Protein AF-A0A820NSN4-F1 (afdb_monomer)

Organism: NCBI:txid392030

Solvent-accessible surface area (backbone atoms only — not comparable to full-atom values): 26271 Å² total; per-residue (Å²): 49,30,40,71,46,79,33,45,67,45,76,45,78,39,80,87,78,58,26,55,35,16,52,35,58,63,62,62,60,42,36,66,54,82,73,69,52,49,78,94,46,67,68,60,53,53,48,45,72,74,74,47,53,57,10,44,25,34,39,39,33,33,50,69,66,80,76,44,93,88,39,79,54,37,76,62,58,69,41,79,79,47,70,47,34,28,65,78,81,61,53,56,68,34,51,51,38,26,51,53,47,53,49,51,56,33,48,76,70,73,43,86,80,88,76,85,17,52,68,62,51,52,75,55,39,71,56,73,93,61,100,52,100,62,51,63,23,58,52,52,41,51,51,52,52,50,55,52,50,53,49,50,51,52,34,30,49,70,65,79,37,60,73,63,74,70,50,63,82,76,57,37,25,58,67,45,52,53,49,53,53,48,55,35,63,72,48,60,100,87,55,86,64,58,73,44,30,42,54,56,47,58,65,36,47,57,54,51,52,51,51,46,51,52,52,35,46,38,56,62,48,90,54,98,82,56,68,78,73,92,71,58,74,89,74,64,63,75,68,88,67,69,71,83,73,79,70,76,76,72,69,69,44,72,68,55,52,53,52,50,53,51,56,50,51,51,52,51,52,50,53,32,52,77,69,45,45,55,59,52,30,47,76,70,73,59,63,54,66,63,57,56,45,53,51,53,51,48,57,45,60,75,74,49,91,70,74,78,92,69,76,81,78,85,78,73,74,82,78,76,81,71,73,79,71,92,74,81,93,76,88,77,86,79,87,83,79,88,84,90,77,90,81,92,77,90,77,89,80,93,73,84,81,74,81,82,78,75,87,76,82,75,72,90,87,68,90,84,70,96,68,77,61,78,94,51,53,90,81,59,81,89,79,87,84,78,93,69,90,66,76,62,71,80,68,52,95,86,63,90,74,64,56,68,74,55,43,52,50,53,52,53,56,56,74,74,107

Secondary structure (DSSP, 8-state):
-EEEEE-B---EEETTTTEEESB-PPEETTEEPTT-S--S-HHHHHHHHHHSPBPSEEEEEEE-PPPPTT-TT---PPEEEEEEEE-S---HHHHHHHHHHHHHHHHHTT-------B---TTTT-----S-SS-HHHHHHHHHHHHHHHHHHHHHHTTSS-GGGG-GGGGSSHHHHHHHHHHHH-S-TT------BHHHHHHHHHHHHHHHHHHHHHHH--SSS-------GGG---GGGS----S--PPPPHHHHHHHHHHHHHHHHHHHHHTTHHHHHHHTT---HHHHHHHHHHHHHHH----TT---GGG----------S-------------------------------------TT----SS--GGGGGG-------S-SSGGGGS-TT-----HHHHHHHHHHHHT-

Sequence (417 aa):
SEDCTSVISSISYDGTNDCFIGFSSELINGLPVTNQFKTDSYSELETWFEEFDKSTHVNAHLIEPLLTKTSSLVHSRPYIISAYGTNNKVNSIDIFRKWIHIYNECKNRKINVVGFSSDCDPRYLKLEKDNQFITKAAWFSSEINIHCLTSIIILVSSGHLPVYALNTYLFSSQACEATFRSARSLNGTFSSITNFSVYEFMNKIEKISILNKIKSTEESSVTTCSIKFPIHHKNRRDESSTATNTQNLTPITITDMEKIIIKTYQKAQIIMNELRLTETLKKNGLDDCKKLSSFVFKELNERSIVDYSFVDDDDIEESSDDEADDNNDNTSQSLDTDDESNENVLDNDDLDIHHIVTSKETFQGMKIYEQIDPSKKNHYFSIFINNKQTAARLLTKSKNTLSSSRLSRVQQAHRQQ

Radius of gyration: 29.01 Å; Cα contacts (8 Å, |Δi|>4): 331; chains: 1; bounding box: 65×80×66 Å

Mean predicted aligned error: 15.76 Å

Foldseek 3Di:
DKEKDFFDQDWDQDPVLQFIAFWAADFDLLHGDPRPGHDPDPVVVVVCVVPTDGFGMKMWDWDQDQDDPVVPLFNQAIDTPDMGGHPLPDELSSVVSVVVVVCVVCVVVVHDDLDAAYQLPLSRVDDDPDPDPDDPSVVVVVVVVVVSLVVQLVCCLVVVDPPSSNVCVSRYCVSVVVLLQQLLVPDPPPDPPSHHGSVSSVVVSVVVNVVSVLRRQLSVDPDPDRDDDDDDPLRPDPCVPPDPVVPDPPRCDPVNVVLVVVVVVVVVVVVCVVVVVCVVCVVVVNNCVVVVVVVVVVVCVVPDPDDPPDDDPPPPDPPPPPPPPVDDPDDDDDDDDDDDDDDDDDDDDDDDPPPPPDPDDDDPPDDDDPDDDPVCVVVDDDDDDDDDDDVCLVPDPPDDDDDPVVVVVVVVVVVVD

Structure (mmCIF, N/CA/C/O backbone):
data_AF-A0A820NSN4-F1
#
_entry.id   AF-A0A820NSN4-F1
#
loop_
_atom_site.group_PDB
_atom_site.id
_atom_site.type_symbol
_atom_site.label_atom_id
_atom_site.label_alt_id
_atom_site.label_comp_id
_atom_site.label_asym_id
_atom_site.label_entity_id
_atom_site.label_seq_id
_atom_site.pdbx_PDB_ins_code
_atom_site.Cartn_x
_atom_site.Cartn_y
_atom_site.Cartn_z
_atom_site.occupancy
_atom_site.B_iso_or_equiv
_atom_site.auth_seq_id
_atom_site.auth_comp_id
_atom_site.auth_asym_id
_atom_site.auth_atom_id
_atom_site.pdbx_PDB_model_num
ATOM 1 N N . SER A 1 1 ? -3.421 1.070 -4.222 1.00 88.88 1 SER A N 1
ATOM 2 C CA . SER A 1 1 ? -2.443 1.528 -3.235 1.00 88.88 1 SER A CA 1
ATOM 3 C C . SER A 1 1 ? -2.751 0.949 -1.872 1.00 88.88 1 SER A C 1
ATOM 5 O O . SER A 1 1 ? -3.916 0.864 -1.489 1.00 88.88 1 SER A O 1
ATOM 7 N N . GLU A 1 2 ? -1.724 0.474 -1.185 1.00 90.50 2 GLU A N 1
ATOM 8 C CA . GLU A 1 2 ? -1.767 -0.097 0.157 1.00 90.50 2 GLU A CA 1
ATOM 9 C C . GLU A 1 2 ? -0.622 0.493 0.982 1.00 90.50 2 GLU A C 1
ATOM 11 O O . GLU A 1 2 ? 0.513 0.571 0.511 1.00 90.50 2 GLU A O 1
ATOM 16 N N . ASP A 1 3 ? -0.920 0.899 2.213 1.00 91.31 3 ASP A N 1
ATOM 17 C CA . ASP A 1 3 ? 0.089 1.350 3.169 1.00 91.31 3 ASP A CA 1
ATOM 18 C C . ASP A 1 3 ? -0.402 1.158 4.612 1.00 91.31 3 ASP A C 1
ATOM 20 O O . ASP A 1 3 ? -1.596 0.972 4.878 1.00 91.31 3 ASP A O 1
ATOM 24 N N . CYS A 1 4 ? 0.529 1.191 5.557 1.00 91.50 4 CYS A N 1
ATOM 25 C CA . CYS A 1 4 ? 0.292 0.920 6.959 1.00 91.50 4 CYS A CA 1
ATOM 26 C C . CYS A 1 4 ? 0.998 1.952 7.840 1.00 91.50 4 CYS A C 1
ATOM 28 O O . CYS A 1 4 ? 2.200 2.177 7.732 1.00 91.50 4 CYS A O 1
ATOM 30 N N . THR A 1 5 ? 0.276 2.534 8.798 1.00 92.75 5 THR A N 1
ATOM 31 C CA . THR A 1 5 ? 0.844 3.546 9.696 1.00 92.75 5 THR A CA 1
ATOM 32 C C . THR A 1 5 ? 0.598 3.220 11.161 1.00 92.75 5 THR A C 1
ATOM 34 O O . THR A 1 5 ? -0.413 2.612 11.509 1.00 92.75 5 THR A O 1
ATOM 37 N N . SER A 1 6 ? 1.532 3.597 12.034 1.00 94.00 6 SER A N 1
ATOM 38 C CA . SER A 1 6 ? 1.414 3.351 13.473 1.00 94.00 6 SER A CA 1
ATOM 39 C C . SER A 1 6 ? 0.266 4.153 14.086 1.00 94.00 6 SER A C 1
ATOM 41 O O . SER A 1 6 ? 0.035 5.309 13.719 1.00 94.00 6 SER A O 1
ATOM 43 N N . VAL A 1 7 ? -0.421 3.549 15.054 1.00 95.81 7 VAL A N 1
ATOM 44 C CA . VAL A 1 7 ? -1.568 4.133 15.764 1.00 95.81 7 VAL A CA 1
ATOM 45 C C . VAL A 1 7 ? -1.412 3.996 17.274 1.00 95.81 7 VAL A C 1
ATOM 47 O O . VAL A 1 7 ? -0.578 3.238 17.769 1.00 95.81 7 VAL A O 1
ATOM 50 N N . ILE A 1 8 ? -2.231 4.731 18.023 1.00 96.50 8 ILE A N 1
ATOM 51 C CA . ILE A 1 8 ? -2.369 4.536 19.466 1.00 96.50 8 ILE A CA 1
ATOM 52 C C . ILE A 1 8 ? -3.082 3.200 19.691 1.00 96.50 8 ILE A C 1
ATOM 54 O O . ILE A 1 8 ? -4.205 3.005 19.226 1.00 96.50 8 ILE A O 1
ATOM 58 N N . SER A 1 9 ? -2.437 2.288 20.417 1.00 97.00 9 SER A N 1
ATOM 59 C CA . SER A 1 9 ? -3.009 0.987 20.777 1.00 97.00 9 SER A CA 1
ATOM 60 C C . SER A 1 9 ? -4.086 1.124 21.852 1.00 97.00 9 SER A C 1
ATOM 62 O O . SER A 1 9 ? -3.845 0.888 23.038 1.00 97.00 9 SER A O 1
ATOM 64 N N . SER A 1 10 ? -5.288 1.501 21.430 1.00 97.19 10 SER A N 1
ATOM 65 C CA . SER A 1 10 ? -6.479 1.588 22.272 1.00 97.19 10 SER A CA 1
ATOM 66 C C . SER A 1 10 ? -7.629 0.782 21.683 1.00 97.19 10 SER A C 1
ATOM 68 O O . SER A 1 10 ? -7.785 0.700 20.466 1.00 97.19 10 SER A O 1
ATOM 70 N N . ILE A 1 11 ? -8.449 0.226 22.572 1.00 97.69 11 ILE A N 1
ATOM 71 C CA . ILE A 1 11 ? -9.707 -0.436 22.231 1.00 97.69 11 ILE A CA 1
ATOM 72 C C . ILE A 1 11 ? -10.835 0.550 22.529 1.00 97.69 11 ILE A C 1
ATOM 74 O O . ILE A 1 11 ? -10.804 1.252 23.542 1.00 97.69 11 ILE A O 1
ATOM 78 N N . SER A 1 12 ? -11.808 0.650 21.635 1.00 97.44 12 SER A N 1
ATOM 79 C CA . SER A 1 12 ? -12.956 1.545 21.758 1.00 97.44 12 SER A CA 1
ATOM 80 C C . SER A 1 12 ? -14.212 0.838 21.277 1.00 97.44 12 SER A C 1
ATOM 82 O O . SER A 1 12 ? -14.162 0.062 20.328 1.00 97.44 12 SER A O 1
ATOM 84 N N . TYR A 1 13 ? -15.331 1.095 21.941 1.00 96.75 13 TYR A N 1
ATOM 85 C CA . TYR A 1 13 ? -16.625 0.567 21.533 1.00 96.75 13 TYR A CA 1
ATOM 86 C C . TYR A 1 13 ? -17.234 1.460 20.446 1.00 96.75 13 TYR A C 1
ATOM 88 O O . TYR A 1 13 ? -17.345 2.675 20.631 1.00 96.75 13 TYR A O 1
ATOM 96 N N . ASP A 1 14 ? -17.616 0.859 19.323 1.00 95.56 14 ASP A N 1
ATOM 97 C CA . ASP A 1 14 ? -18.369 1.503 18.255 1.00 95.56 14 ASP A CA 1
ATOM 98 C C . ASP A 1 14 ? -19.858 1.200 18.424 1.00 95.56 14 ASP A C 1
ATOM 100 O O . ASP A 1 14 ? -20.343 0.122 18.080 1.00 95.56 14 ASP A O 1
ATOM 104 N N . GLY A 1 15 ? -20.599 2.186 18.931 1.00 94.44 15 GLY A N 1
ATOM 105 C CA . GLY A 1 15 ? -22.041 2.064 19.136 1.00 94.44 15 GLY A CA 1
ATOM 106 C C . GLY A 1 15 ? -22.860 1.973 17.846 1.00 94.44 15 GLY A C 1
ATOM 107 O O . GLY A 1 15 ? -24.027 1.600 17.914 1.00 94.44 15 GLY A O 1
ATOM 108 N N . THR A 1 16 ? -22.285 2.296 16.683 1.00 93.38 16 THR A N 1
ATOM 109 C CA . THR A 1 16 ? -22.991 2.212 15.393 1.00 93.38 16 THR A CA 1
ATOM 110 C C . THR A 1 16 ? -23.091 0.768 14.920 1.00 93.38 16 THR A C 1
ATOM 112 O O . THR A 1 16 ? -24.150 0.328 14.479 1.00 93.38 16 THR A O 1
ATOM 115 N N . ASN A 1 17 ? -21.982 0.032 15.021 1.00 93.38 17 ASN A N 1
ATOM 116 C CA . ASN A 1 17 ? -21.891 -1.366 14.601 1.00 93.38 17 ASN A CA 1
ATOM 117 C C . ASN A 1 17 ? -22.068 -2.354 15.761 1.00 93.38 17 ASN A C 1
ATOM 119 O O . ASN A 1 17 ? -22.165 -3.560 15.515 1.00 93.38 17 ASN A O 1
ATOM 123 N N . ASP A 1 18 ? -22.151 -1.847 16.998 1.00 95.56 18 ASP A N 1
ATOM 124 C CA . ASP A 1 18 ? -22.268 -2.645 18.219 1.00 95.56 18 ASP A CA 1
ATOM 125 C C . ASP A 1 18 ? -21.114 -3.659 18.297 1.00 95.56 18 ASP A C 1
ATOM 127 O O . ASP A 1 18 ? -21.302 -4.875 18.328 1.00 95.56 18 ASP A O 1
ATOM 131 N N . CYS A 1 19 ? -19.886 -3.138 18.191 1.00 96.50 19 CYS A N 1
ATOM 132 C CA . CYS A 1 19 ? -18.654 -3.926 18.188 1.00 96.50 19 CYS A CA 1
ATOM 133 C C . CYS A 1 19 ? -17.477 -3.158 18.812 1.00 96.50 19 CYS A C 1
ATOM 135 O O . CYS A 1 19 ? -17.499 -1.933 18.946 1.00 96.50 19 CYS A O 1
ATOM 137 N N . PHE A 1 20 ? -16.423 -3.876 19.199 1.00 97.19 20 PHE A N 1
ATOM 138 C CA . PHE A 1 20 ? -15.182 -3.289 19.705 1.00 97.19 20 PHE A CA 1
ATOM 139 C C . PHE A 1 20 ? -14.147 -3.133 18.584 1.00 97.19 20 PHE A C 1
ATOM 141 O O . PHE A 1 20 ? -13.820 -4.075 17.864 1.00 97.19 20 PHE A O 1
ATOM 148 N N . ILE A 1 21 ? -13.582 -1.933 18.465 1.00 96.94 21 ILE A N 1
ATOM 149 C CA . ILE A 1 21 ? -12.556 -1.573 17.484 1.00 96.94 21 ILE A CA 1
ATOM 150 C C . ILE A 1 21 ? -11.226 -1.360 18.203 1.00 96.94 21 ILE A C 1
ATOM 152 O O . ILE A 1 21 ? -11.163 -0.690 19.230 1.00 96.94 21 ILE A O 1
ATOM 156 N N . GLY A 1 22 ? -10.143 -1.899 17.642 1.00 96.62 22 GLY A N 1
ATOM 157 C CA . GLY A 1 22 ? -8.784 -1.717 18.162 1.00 96.62 22 GLY A CA 1
ATOM 158 C C . GLY A 1 22 ? -8.039 -3.016 18.447 1.00 96.62 22 GLY A C 1
ATOM 159 O O . GLY A 1 22 ? -6.827 -2.973 18.629 1.00 96.62 22 GLY A O 1
ATOM 160 N N . PHE A 1 23 ? -8.707 -4.168 18.416 1.00 97.75 23 PHE A N 1
ATOM 161 C CA . PHE A 1 23 ? -8.051 -5.477 18.374 1.00 97.75 23 PHE A CA 1
ATOM 162 C C . PHE A 1 23 ? -7.512 -5.783 16.972 1.00 97.75 23 PHE A C 1
ATOM 164 O O . PHE A 1 23 ? -8.041 -5.288 15.974 1.00 97.75 23 PHE A O 1
ATOM 171 N N . SER A 1 24 ? -6.442 -6.572 16.890 1.00 95.88 24 SER A N 1
ATOM 172 C CA . SER A 1 24 ? -5.960 -7.131 15.627 1.00 95.88 24 SER A CA 1
ATOM 173 C C . SER A 1 24 ? -6.848 -8.313 15.250 1.00 95.88 24 SER A C 1
ATOM 175 O O . SER A 1 24 ? -6.813 -9.348 15.908 1.00 95.88 24 SER A O 1
ATOM 177 N N . SER A 1 25 ? -7.648 -8.147 14.199 1.00 92.00 25 SER A N 1
ATOM 178 C CA . SER A 1 25 ? -8.549 -9.191 13.703 1.00 92.00 25 SER A CA 1
ATOM 179 C C . SER A 1 25 ? -7.772 -10.323 13.028 1.00 92.00 25 SER A C 1
ATOM 181 O O . SER A 1 25 ? -6.713 -10.096 12.430 1.00 92.00 25 SER A O 1
ATOM 183 N N . GLU A 1 26 ? -8.312 -11.538 13.106 1.00 91.56 26 GLU A N 1
ATOM 184 C CA . GLU A 1 26 ? -7.842 -12.642 12.272 1.00 91.56 26 GLU A CA 1
ATOM 185 C C . GLU A 1 26 ? -8.120 -12.355 10.794 1.00 91.56 26 GLU A C 1
ATOM 187 O O . GLU A 1 26 ? -9.116 -11.723 10.432 1.00 91.56 26 GLU A O 1
ATOM 192 N N . LEU A 1 27 ? -7.230 -12.831 9.922 1.00 92.25 27 LEU A N 1
ATOM 193 C CA . LEU A 1 27 ? -7.355 -12.615 8.488 1.00 92.25 27 LEU A CA 1
ATOM 194 C C . LEU A 1 27 ? -7.949 -13.847 7.802 1.00 92.25 27 LEU A C 1
ATOM 196 O O . LEU A 1 27 ? -7.324 -14.905 7.748 1.00 92.25 27 LEU A O 1
ATOM 200 N N . ILE A 1 28 ? -9.120 -13.688 7.187 1.00 92.19 28 ILE A N 1
ATOM 201 C CA . ILE A 1 28 ? -9.712 -14.679 6.284 1.00 92.19 28 ILE A CA 1
ATOM 202 C C . ILE A 1 28 ? -9.455 -14.215 4.852 1.00 92.19 28 ILE A C 1
ATOM 204 O O . ILE A 1 28 ? -9.886 -13.141 4.441 1.00 92.19 28 ILE A O 1
ATOM 208 N N . ASN A 1 29 ? -8.719 -15.017 4.076 1.00 88.38 29 ASN A N 1
ATOM 209 C CA . ASN A 1 29 ? -8.228 -14.630 2.744 1.00 88.38 29 ASN A CA 1
ATOM 210 C C . ASN A 1 29 ? -7.425 -13.316 2.752 1.00 88.38 29 ASN A C 1
ATOM 212 O O . ASN A 1 29 ? -7.482 -12.543 1.800 1.00 88.38 29 ASN A O 1
ATOM 216 N N . GLY A 1 30 ? -6.682 -13.064 3.833 1.00 87.12 30 GLY A N 1
ATOM 217 C CA . GLY A 1 30 ? -5.858 -11.865 3.977 1.00 87.12 30 GLY A CA 1
ATOM 218 C C . GLY A 1 30 ? -6.615 -10.582 4.326 1.00 87.12 30 GLY A C 1
ATOM 219 O O . GLY A 1 30 ? -5.993 -9.522 4.404 1.00 87.12 30 GLY A O 1
ATOM 220 N N . LEU A 1 31 ? -7.928 -10.662 4.548 1.00 90.94 31 LEU A N 1
ATOM 221 C CA . LEU A 1 31 ? -8.770 -9.545 4.966 1.00 90.94 31 LEU A CA 1
ATOM 222 C C . LEU A 1 31 ? -9.316 -9.778 6.379 1.00 90.94 31 LEU A C 1
ATOM 224 O O . LEU A 1 31 ? -9.582 -10.925 6.737 1.00 90.94 31 LEU A O 1
ATOM 228 N N . PRO A 1 32 ? -9.487 -8.714 7.181 1.00 92.62 32 PRO A N 1
ATOM 229 C CA . PRO A 1 32 ? -10.046 -8.826 8.524 1.00 92.62 32 PRO A CA 1
ATOM 230 C C . PRO A 1 32 ? -11.501 -9.296 8.476 1.00 92.62 32 PRO A C 1
ATOM 232 O O . PRO A 1 32 ? -12.257 -8.942 7.564 1.00 92.62 32 PRO A O 1
ATOM 235 N N . VAL A 1 33 ? -11.919 -10.035 9.499 1.00 93.00 33 VAL A N 1
ATOM 236 C CA . VAL A 1 33 ? -13.328 -10.391 9.672 1.00 93.00 33 VAL A CA 1
ATOM 237 C C . VAL A 1 33 ? -14.099 -9.160 10.144 1.00 93.00 33 VAL A C 1
ATOM 239 O O . VAL A 1 33 ? -13.810 -8.572 11.187 1.00 93.00 33 VAL A O 1
ATOM 242 N N . THR A 1 34 ? -15.093 -8.742 9.361 1.00 91.62 34 THR A N 1
ATOM 243 C CA . THR A 1 34 ? -15.923 -7.581 9.697 1.00 91.62 34 THR A CA 1
ATOM 244 C C . THR A 1 34 ? -16.707 -7.840 10.980 1.00 91.62 34 THR A C 1
ATOM 246 O O . THR A 1 34 ? -17.347 -8.879 11.109 1.00 91.62 34 THR A O 1
ATOM 249 N N . ASN A 1 35 ? -16.681 -6.881 11.912 1.00 92.62 35 ASN A N 1
ATOM 250 C CA . ASN A 1 35 ? -17.401 -6.947 13.189 1.00 92.62 35 ASN A CA 1
ATOM 251 C C . ASN A 1 35 ? -17.098 -8.210 14.020 1.00 92.62 35 ASN A C 1
ATOM 253 O O . ASN A 1 35 ? -17.977 -8.698 14.722 1.00 92.62 35 ASN A O 1
ATOM 257 N N . GLN A 1 36 ? -15.861 -8.726 13.957 1.00 95.56 36 GLN A N 1
ATOM 258 C CA . GLN A 1 36 ? -15.442 -9.918 14.709 1.00 95.56 36 GLN A CA 1
ATOM 259 C C . GLN A 1 36 ? -15.697 -9.793 16.219 1.00 95.56 36 GLN A C 1
ATOM 261 O O . GLN A 1 36 ? -16.124 -10.748 16.853 1.00 95.56 36 GLN A O 1
ATOM 266 N N . PHE A 1 37 ? -15.445 -8.615 16.791 1.00 96.50 37 PHE A N 1
ATOM 267 C CA . PHE A 1 37 ? -15.504 -8.383 18.234 1.00 96.50 37 PHE A CA 1
ATOM 268 C C . PHE A 1 37 ? -16.866 -7.816 18.650 1.00 96.50 37 PHE A C 1
ATOM 270 O O . PHE A 1 37 ? -16.963 -6.682 19.128 1.00 96.50 37 PHE A O 1
ATOM 277 N N . LYS A 1 38 ? -17.930 -8.590 18.417 1.00 96.94 38 LYS A N 1
ATOM 278 C CA . LYS A 1 38 ? -19.306 -8.278 18.823 1.00 96.94 38 LYS A CA 1
ATOM 279 C C . LYS A 1 38 ? -19.814 -9.315 19.824 1.00 96.94 38 LYS A C 1
ATOM 281 O O . LYS A 1 38 ? -19.832 -10.497 19.507 1.00 96.94 38 LYS A O 1
ATOM 286 N N . THR A 1 39 ? -20.202 -8.876 21.019 1.00 95.75 39 THR A N 1
ATOM 287 C CA . THR A 1 39 ? -20.680 -9.758 22.094 1.00 95.75 39 THR A CA 1
ATOM 288 C C . THR A 1 39 ? -21.611 -9.010 23.044 1.00 95.75 39 THR A C 1
ATOM 290 O O . THR A 1 39 ? -21.454 -7.806 23.251 1.00 95.75 39 THR A O 1
ATOM 293 N N . ASP A 1 40 ? -22.555 -9.734 23.639 1.00 94.94 40 ASP A N 1
ATOM 294 C CA . ASP A 1 40 ? -23.365 -9.320 24.789 1.00 94.94 40 ASP A CA 1
ATOM 295 C C . ASP A 1 40 ? -22.869 -9.944 26.113 1.00 94.94 40 ASP A C 1
ATOM 297 O O . ASP A 1 40 ? -23.422 -9.680 27.185 1.00 94.94 40 ASP A O 1
ATOM 301 N N . SER A 1 41 ? -21.800 -10.745 26.059 1.00 97.12 41 SER A N 1
ATOM 302 C CA . SER A 1 41 ? -21.232 -11.481 27.183 1.00 97.12 41 SER A CA 1
ATOM 303 C C . SER A 1 41 ? -19.977 -10.804 27.727 1.00 97.12 41 SER A C 1
ATOM 305 O O . SER A 1 41 ? -18.954 -10.688 27.053 1.00 97.12 41 SER A O 1
ATOM 307 N N . TYR A 1 42 ? -20.010 -10.435 29.010 1.00 96.56 42 TYR A N 1
ATOM 308 C CA . TYR A 1 42 ? -18.830 -9.907 29.701 1.00 96.56 42 TYR A CA 1
ATOM 309 C C . TYR A 1 42 ? -17.661 -10.907 29.715 1.00 96.56 42 TYR A C 1
ATOM 311 O O . TYR A 1 42 ? -16.517 -10.506 29.541 1.00 96.56 42 TYR A O 1
ATOM 319 N N . SER A 1 43 ? -17.945 -12.205 29.874 1.00 97.56 43 SER A N 1
ATOM 320 C CA . SER A 1 43 ? -16.903 -13.247 29.896 1.00 97.56 43 SER A CA 1
ATOM 321 C C . SER A 1 43 ? -16.179 -13.407 28.555 1.00 97.56 43 SER A C 1
ATOM 323 O O . SER A 1 43 ? -14.973 -13.642 28.519 1.00 97.56 43 SER A O 1
ATOM 325 N N . GLU A 1 44 ? -16.894 -13.233 27.443 1.00 97.38 44 GLU A N 1
ATOM 326 C CA . GLU A 1 44 ? -16.288 -13.255 26.111 1.00 97.38 44 GLU A CA 1
ATOM 327 C C . GLU A 1 44 ? -15.436 -12.001 25.884 1.00 97.38 44 GLU A C 1
ATOM 329 O O . GLU A 1 44 ? -14.308 -12.096 25.405 1.00 97.38 44 GLU A O 1
ATOM 334 N N . LEU A 1 45 ? -15.931 -10.838 26.322 1.00 96.31 45 LEU A N 1
ATOM 335 C CA . LEU A 1 45 ? -15.160 -9.599 26.297 1.00 96.31 45 LEU A CA 1
ATOM 336 C C . LEU A 1 45 ? -13.860 -9.725 27.103 1.00 96.31 45 LEU A C 1
ATOM 338 O O . LEU A 1 45 ? -12.807 -9.338 26.606 1.00 96.31 45 LEU A O 1
ATOM 342 N N . GLU A 1 46 ? -13.915 -10.274 28.319 1.00 97.44 46 GLU A N 1
ATOM 343 C CA . GLU A 1 46 ? -12.736 -10.526 29.159 1.00 97.44 46 GLU A CA 1
ATOM 344 C C . GLU A 1 46 ? -11.722 -11.421 28.435 1.00 97.44 46 GLU A C 1
ATOM 346 O O . GLU A 1 46 ? -10.551 -11.054 28.326 1.00 97.44 46 GLU A O 1
ATOM 351 N N . THR A 1 47 ? -12.201 -12.504 27.814 1.00 97.62 47 THR A N 1
ATOM 352 C CA . THR A 1 47 ? -11.371 -13.419 27.015 1.00 97.62 47 THR A CA 1
ATOM 353 C C . THR A 1 47 ? -10.658 -12.678 25.879 1.00 97.62 47 THR A C 1
ATOM 355 O O . THR A 1 47 ? -9.465 -12.878 25.658 1.00 97.62 47 THR A O 1
ATOM 358 N N . TRP A 1 48 ? -11.323 -11.748 25.187 1.00 97.12 48 TRP A N 1
ATOM 359 C CA . TRP A 1 48 ? -10.674 -10.996 24.109 1.00 97.12 48 TRP A CA 1
ATOM 360 C C . TRP A 1 48 ? -9.536 -10.091 24.580 1.00 97.12 48 TRP A C 1
ATOM 362 O O . TRP A 1 48 ? -8.535 -9.954 23.878 1.00 97.12 48 TRP A O 1
ATOM 372 N N . PHE A 1 49 ? -9.669 -9.470 25.755 1.00 96.50 49 PHE A N 1
ATOM 373 C CA . PHE A 1 49 ? -8.609 -8.633 26.324 1.00 96.50 49 PHE A CA 1
ATOM 374 C C . PHE A 1 49 ? -7.374 -9.441 26.745 1.00 96.50 49 PHE A C 1
ATOM 376 O O . PHE A 1 49 ? -6.283 -8.866 26.808 1.00 96.50 49 PHE A O 1
ATOM 383 N N . GLU A 1 50 ? -7.540 -10.735 27.019 1.00 96.88 50 GLU A N 1
ATOM 384 C CA . GLU A 1 50 ? -6.458 -11.657 27.370 1.00 96.88 50 GLU A CA 1
ATOM 385 C C . GLU A 1 50 ? -5.816 -12.309 26.137 1.00 96.88 50 GLU A C 1
ATOM 387 O O . GLU A 1 50 ? -4.590 -12.427 26.075 1.00 96.88 50 GLU A O 1
ATOM 392 N N . GLU A 1 51 ? -6.622 -12.708 25.150 1.00 96.50 51 GLU A N 1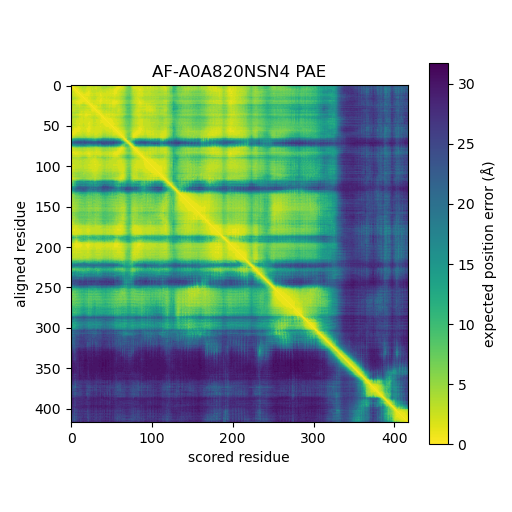
ATOM 393 C CA . GLU A 1 51 ? -6.166 -13.522 24.017 1.00 96.50 51 GLU A CA 1
ATOM 394 C C . GLU A 1 51 ? -5.752 -12.708 22.782 1.00 96.50 51 GLU A C 1
ATOM 396 O O . GLU A 1 51 ? -4.856 -13.130 22.044 1.00 96.50 51 GLU A O 1
ATOM 401 N N . PHE A 1 52 ? -6.369 -11.547 22.530 1.00 96.88 52 PHE A N 1
ATOM 402 C CA . PHE A 1 52 ? -6.151 -10.799 21.290 1.00 96.88 52 PHE A CA 1
ATOM 403 C C . PHE A 1 52 ? -5.198 -9.618 21.468 1.00 96.88 52 PHE A C 1
ATOM 405 O O . PHE A 1 52 ? -5.348 -8.754 22.334 1.00 96.88 52 PHE A O 1
ATOM 412 N N . ASP A 1 53 ? -4.243 -9.520 20.542 1.00 97.06 53 ASP A N 1
ATOM 413 C CA . ASP A 1 53 ? -3.343 -8.376 20.464 1.00 97.06 53 ASP A CA 1
ATOM 414 C C . ASP A 1 53 ? -4.114 -7.088 20.143 1.00 97.06 53 ASP A C 1
ATOM 416 O O . ASP A 1 53 ? -4.944 -7.027 19.229 1.00 97.06 53 ASP A O 1
ATOM 420 N N . LYS A 1 54 ? -3.736 -5.996 20.809 1.00 97.88 54 LYS A N 1
ATOM 421 C CA . LYS A 1 54 ? -4.130 -4.652 20.379 1.00 97.88 54 LYS A CA 1
ATOM 422 C C . LYS A 1 54 ? -3.459 -4.312 19.051 1.00 97.88 54 LYS A C 1
ATOM 424 O O . LYS A 1 54 ? -2.283 -4.602 18.824 1.00 97.88 54 LYS A O 1
ATOM 429 N N . SER A 1 55 ? -4.190 -3.611 18.201 1.00 97.31 55 SER A N 1
ATOM 430 C CA . SER A 1 55 ? -3.660 -3.033 16.975 1.00 97.31 55 SER A CA 1
ATOM 431 C C . SER A 1 55 ? -2.608 -1.980 17.308 1.00 97.31 55 SER A C 1
ATOM 433 O O . SER A 1 55 ? -2.825 -1.074 18.116 1.00 97.31 55 SER A O 1
ATOM 435 N N . THR A 1 56 ? -1.449 -2.101 16.677 1.00 96.38 56 THR A N 1
ATOM 436 C CA . THR A 1 56 ? -0.348 -1.129 16.767 1.00 96.38 56 THR A CA 1
ATOM 437 C C . THR A 1 56 ? -0.238 -0.295 15.500 1.00 96.38 56 THR A C 1
ATOM 439 O O . THR A 1 56 ? 0.408 0.752 15.496 1.00 96.38 56 THR A O 1
ATOM 442 N N . HIS A 1 57 ? -0.896 -0.741 14.431 1.00 95.19 57 HIS A N 1
ATOM 443 C CA . HIS A 1 57 ? -0.961 -0.051 13.160 1.00 95.19 57 HIS A CA 1
ATOM 444 C C . HIS A 1 57 ? -2.384 -0.074 12.602 1.00 95.19 57 HIS A C 1
ATOM 446 O O . HIS A 1 57 ? -3.211 -0.901 12.992 1.00 95.19 57 HIS A O 1
ATOM 452 N N . VAL A 1 58 ? -2.645 0.822 11.660 1.00 95.50 58 VAL A N 1
ATOM 453 C CA . VAL A 1 58 ? -3.796 0.751 10.768 1.00 95.50 58 VAL A CA 1
ATOM 454 C C . VAL A 1 58 ? -3.293 0.584 9.343 1.00 95.50 58 VAL A C 1
ATOM 456 O O . VAL A 1 58 ? -2.417 1.328 8.897 1.00 95.50 58 VAL A O 1
ATOM 459 N N . ASN A 1 59 ? -3.822 -0.418 8.653 1.00 93.62 59 ASN A N 1
ATOM 460 C CA . ASN A 1 59 ? -3.575 -0.651 7.239 1.00 93.62 59 ASN A CA 1
ATOM 461 C C . ASN A 1 59 ? -4.752 -0.064 6.451 1.00 93.62 59 ASN A C 1
ATOM 463 O O . ASN A 1 59 ? -5.903 -0.233 6.861 1.00 93.62 59 ASN A O 1
ATOM 467 N N . ALA A 1 60 ? -4.462 0.660 5.373 1.00 93.56 60 ALA A N 1
ATOM 468 C CA . ALA A 1 60 ? -5.460 1.257 4.500 1.00 93.56 60 ALA A CA 1
ATOM 469 C C . ALA A 1 60 ? -5.245 0.817 3.050 1.00 93.56 60 ALA A C 1
ATOM 471 O O . ALA A 1 60 ? -4.124 0.811 2.536 1.00 93.56 60 ALA A O 1
ATOM 472 N N . HIS A 1 61 ? -6.350 0.507 2.375 1.00 92.44 61 HIS A N 1
ATOM 473 C CA . HIS A 1 61 ? -6.391 0.159 0.959 1.00 92.44 61 HIS A CA 1
ATOM 474 C C . HIS A 1 61 ? -7.166 1.213 0.196 1.00 92.44 61 HIS A C 1
ATOM 476 O O . HIS A 1 61 ? -8.306 1.546 0.533 1.00 92.44 61 HIS A O 1
ATOM 482 N N . LEU A 1 62 ? -6.534 1.719 -0.854 1.00 92.44 62 LEU A N 1
ATOM 483 C CA . LEU A 1 62 ? -7.056 2.777 -1.694 1.00 92.44 62 LEU A CA 1
ATOM 484 C C . LEU A 1 62 ? -7.069 2.343 -3.159 1.00 92.44 62 LEU A C 1
ATOM 486 O O . LEU A 1 62 ? -6.107 1.756 -3.665 1.00 92.44 62 LEU A O 1
ATOM 490 N N . ILE A 1 63 ? -8.158 2.671 -3.849 1.00 90.31 63 ILE A N 1
ATOM 491 C CA . ILE A 1 63 ? -8.245 2.625 -5.306 1.00 90.31 63 ILE A CA 1
ATOM 492 C C . ILE A 1 63 ? -7.851 3.993 -5.840 1.00 90.31 63 ILE A C 1
ATOM 494 O O . ILE A 1 63 ? -8.487 5.001 -5.525 1.00 90.31 63 ILE A O 1
ATOM 498 N N . GLU A 1 64 ? -6.819 3.999 -6.674 1.00 88.12 64 GLU A N 1
ATOM 499 C CA . GLU A 1 64 ? -6.397 5.170 -7.427 1.00 88.12 64 GLU A CA 1
ATOM 500 C C . GLU A 1 64 ? -6.929 5.062 -8.858 1.00 88.12 64 GLU A C 1
ATOM 502 O O . GLU A 1 64 ? -6.552 4.148 -9.597 1.00 88.12 64 GLU A O 1
ATOM 507 N N . PRO A 1 65 ? -7.859 5.938 -9.252 1.00 85.06 65 PRO A N 1
ATOM 508 C CA . PRO A 1 65 ? -8.352 5.980 -10.619 1.00 85.06 65 PRO A CA 1
ATOM 509 C C . PRO A 1 65 ? -7.269 6.515 -11.562 1.00 85.06 65 PRO A C 1
ATOM 511 O O . PRO A 1 65 ? -6.594 7.503 -11.276 1.00 85.06 65 PRO A O 1
ATOM 514 N N . LEU A 1 66 ? -7.129 5.874 -12.720 1.00 79.81 66 LEU A N 1
ATOM 515 C CA . LEU A 1 66 ? -6.219 6.341 -13.756 1.00 79.81 66 LEU A CA 1
ATOM 516 C C . LEU A 1 66 ? -6.818 7.564 -14.467 1.00 79.81 66 LEU A C 1
ATOM 518 O O . LEU A 1 66 ? -7.945 7.511 -14.962 1.00 79.81 66 LEU A O 1
ATOM 522 N N . LEU A 1 67 ? -6.052 8.655 -14.539 1.00 70.19 67 LEU A N 1
ATOM 523 C CA . LEU A 1 67 ? -6.433 9.873 -15.258 1.00 70.19 67 LEU A CA 1
ATOM 524 C C . LEU A 1 67 ? -6.627 9.571 -16.751 1.00 70.19 67 LEU A C 1
ATOM 526 O O . LEU A 1 67 ? -5.694 9.167 -17.444 1.00 70.19 67 LEU A O 1
ATOM 530 N N . THR A 1 68 ? -7.837 9.794 -17.266 1.00 62.69 68 THR A N 1
ATOM 531 C CA . THR A 1 68 ? -8.124 9.656 -18.702 1.00 62.69 68 THR A CA 1
ATOM 532 C C . THR A 1 68 ? -8.017 11.011 -19.399 1.00 62.69 68 THR A C 1
ATOM 534 O O . THR A 1 68 ? -8.344 12.037 -18.809 1.00 62.69 68 THR A O 1
ATOM 537 N N . LYS A 1 69 ? -7.627 11.034 -20.685 1.00 53.91 69 LYS A N 1
ATOM 538 C CA . LYS A 1 69 ? -7.569 12.277 -21.492 1.00 53.91 69 LYS A CA 1
ATOM 539 C C . LYS A 1 69 ? -8.901 13.048 -21.516 1.00 53.91 69 LYS A C 1
ATOM 541 O O . LYS A 1 69 ? -8.905 14.253 -21.708 1.00 53.91 69 LYS A O 1
ATOM 546 N N . THR A 1 70 ? -10.022 12.355 -21.325 1.00 51.56 70 THR A N 1
ATOM 547 C CA . THR A 1 70 ? -11.376 12.926 -21.252 1.00 51.56 70 THR A CA 1
ATOM 548 C C . THR A 1 70 ? -11.757 13.461 -19.871 1.00 51.56 70 THR A C 1
ATOM 550 O O . THR A 1 70 ? -12.724 14.208 -19.775 1.00 51.56 70 THR A O 1
ATOM 553 N N . SER A 1 71 ? -11.027 13.103 -18.809 1.00 48.81 71 SER A N 1
ATOM 554 C CA . SER A 1 71 ? -11.278 13.559 -17.435 1.00 48.81 71 SER A CA 1
ATOM 555 C C . SER A 1 71 ? -10.169 14.461 -16.896 1.00 48.81 71 SER A C 1
ATOM 557 O O . SER A 1 71 ? -10.015 14.565 -15.684 1.00 48.81 71 SER A O 1
ATOM 559 N N . SER A 1 72 ? -9.420 15.153 -17.762 1.00 47.09 72 SER A N 1
ATOM 560 C CA . SER A 1 72 ? -8.406 16.138 -17.347 1.00 47.09 72 SER A CA 1
ATOM 561 C C . SER A 1 72 ? -8.967 17.297 -16.507 1.00 47.09 72 SER A C 1
ATOM 563 O O . SER A 1 72 ? -8.203 18.119 -16.029 1.00 47.09 72 SER A O 1
ATOM 565 N N . LEU A 1 73 ? -10.292 17.375 -16.343 1.00 43.72 73 LEU A N 1
ATOM 566 C CA . LEU A 1 73 ? -10.978 18.333 -15.478 1.00 43.72 73 LEU A CA 1
ATOM 567 C C . LEU A 1 73 ? -11.366 17.757 -14.109 1.00 43.72 73 LEU A C 1
ATOM 569 O O . LEU A 1 73 ? -11.920 18.483 -13.300 1.00 43.72 73 LEU A O 1
ATOM 573 N N . VAL A 1 74 ? -11.123 16.473 -13.833 1.00 50.31 74 VAL A N 1
ATOM 574 C CA . VAL A 1 74 ? -11.434 15.873 -12.530 1.00 50.31 74 VAL A CA 1
ATOM 575 C C . VAL A 1 74 ? -10.271 14.982 -12.133 1.00 50.31 74 VAL A C 1
ATOM 577 O O . VAL A 1 74 ? -10.163 13.841 -12.597 1.00 50.31 74 VAL A O 1
ATOM 580 N N . HIS A 1 75 ? -9.396 15.485 -11.266 1.00 59.06 75 HIS A N 1
ATOM 581 C CA . HIS A 1 75 ? -8.433 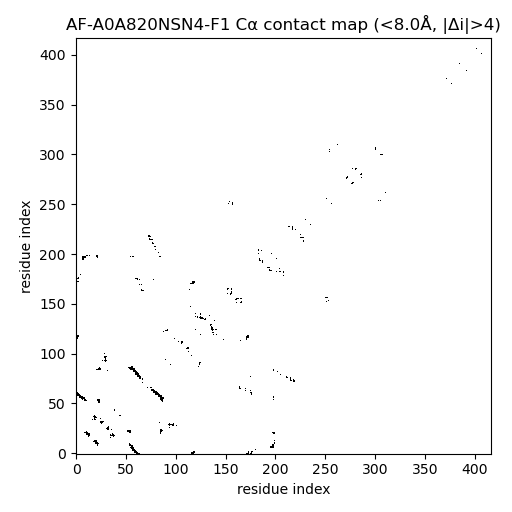14.652 -10.563 1.00 59.06 75 HIS A CA 1
ATOM 582 C C . HIS A 1 75 ? -9.221 13.783 -9.594 1.00 59.06 75 HIS A C 1
ATOM 584 O O . HIS A 1 75 ? -9.423 14.120 -8.426 1.00 59.06 75 HIS A O 1
ATOM 590 N N . SER A 1 76 ? -9.720 12.656 -10.097 1.00 64.81 76 SER A N 1
ATOM 591 C CA . SER A 1 76 ? -10.466 11.703 -9.295 1.00 64.81 76 SER A CA 1
ATOM 592 C C . SER A 1 76 ? -9.564 11.251 -8.150 1.00 64.81 76 SER A C 1
ATOM 594 O O . SER A 1 76 ? -8.533 10.611 -8.354 1.00 64.81 76 SER A O 1
ATOM 596 N N . ARG A 1 77 ? -9.905 11.700 -6.941 1.00 79.44 77 ARG A N 1
ATOM 597 C CA . ARG A 1 77 ? -9.098 11.465 -5.748 1.00 79.44 77 ARG A CA 1
ATOM 598 C C . ARG A 1 77 ? -9.143 9.979 -5.378 1.00 79.44 77 ARG A C 1
ATOM 600 O O . ARG A 1 77 ? -10.129 9.308 -5.687 1.00 79.44 77 ARG A O 1
ATOM 607 N N . PRO A 1 78 ? -8.114 9.468 -4.687 1.00 85.88 78 PRO A N 1
ATOM 608 C CA . PRO A 1 78 ? -8.106 8.098 -4.199 1.00 85.88 78 PRO A CA 1
ATOM 609 C C . PRO A 1 78 ? -9.351 7.783 -3.356 1.00 85.88 78 PRO A C 1
ATOM 611 O O . PRO A 1 78 ? -9.762 8.5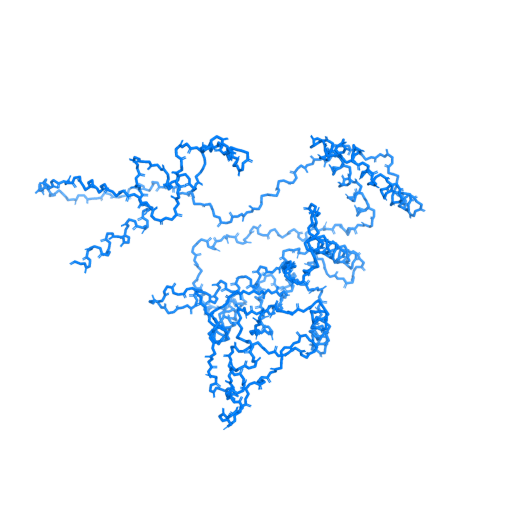83 -2.507 1.00 85.88 78 PRO A O 1
ATOM 614 N N . TYR A 1 79 ? -9.928 6.602 -3.573 1.00 88.19 79 TYR A N 1
ATOM 615 C CA . TYR A 1 79 ? -11.066 6.090 -2.812 1.00 88.19 79 TYR A CA 1
ATOM 616 C C . TYR A 1 79 ? -10.596 5.036 -1.825 1.00 88.19 79 TYR A C 1
ATOM 618 O O . TYR A 1 79 ? -9.992 4.042 -2.217 1.00 88.19 79 TYR A O 1
ATOM 626 N N . ILE A 1 80 ? -10.904 5.228 -0.548 1.00 90.25 80 ILE A N 1
ATOM 627 C CA . ILE A 1 80 ? -10.597 4.243 0.489 1.00 90.25 80 ILE A CA 1
ATOM 628 C C . ILE A 1 80 ? -11.621 3.114 0.381 1.00 90.25 80 ILE A C 1
ATOM 630 O O . ILE A 1 80 ? -12.822 3.363 0.472 1.00 90.25 80 ILE A O 1
ATOM 634 N N . ILE A 1 81 ? -11.146 1.888 0.165 1.00 89.25 81 ILE A N 1
ATOM 635 C CA . ILE A 1 81 ? -11.997 0.694 0.038 1.00 89.25 81 ILE A CA 1
ATOM 636 C C . ILE A 1 81 ? -12.002 -0.168 1.294 1.00 89.25 81 ILE A C 1
ATOM 638 O O . ILE A 1 81 ? -12.964 -0.888 1.539 1.00 89.25 81 ILE A O 1
ATOM 642 N N . SER A 1 82 ? -10.931 -0.109 2.082 1.00 90.69 82 SER A N 1
ATOM 643 C CA . SER A 1 82 ? -10.803 -0.855 3.326 1.00 90.69 82 SER A CA 1
ATOM 644 C C . SER A 1 82 ? -9.802 -0.164 4.237 1.00 90.69 82 SER A C 1
ATOM 646 O O . SER A 1 82 ? -8.818 0.413 3.771 1.00 90.69 82 SER A O 1
ATOM 648 N N . ALA A 1 83 ? -10.057 -0.226 5.538 1.00 93.31 83 ALA A N 1
ATOM 649 C CA . ALA A 1 83 ? -9.099 0.137 6.562 1.00 93.31 83 ALA A CA 1
ATOM 650 C C . ALA A 1 83 ? -9.349 -0.702 7.812 1.00 93.31 83 ALA A C 1
ATOM 652 O O . ALA A 1 83 ? -10.499 -0.930 8.189 1.00 93.31 83 ALA A O 1
ATOM 653 N N . TYR A 1 84 ? -8.281 -1.177 8.445 1.00 94.88 84 TYR A N 1
ATOM 654 C CA . TYR A 1 84 ? -8.390 -2.009 9.639 1.00 94.88 84 TYR A CA 1
ATOM 655 C C . TYR A 1 84 ? -7.132 -1.978 10.495 1.00 94.88 84 TYR A C 1
ATOM 657 O O . TYR A 1 84 ? -6.022 -1.719 10.026 1.00 94.88 84 TYR A O 1
ATOM 665 N N . GLY A 1 85 ? -7.331 -2.255 11.779 1.00 95.62 85 GLY A N 1
ATOM 666 C CA . GLY A 1 85 ? -6.256 -2.396 12.744 1.00 95.62 85 GLY A CA 1
ATOM 667 C C . GLY A 1 85 ? -5.468 -3.690 12.542 1.00 95.62 85 GLY A C 1
ATOM 668 O O . GLY A 1 85 ? -6.039 -4.744 12.267 1.00 95.62 85 GLY A O 1
ATOM 669 N N . THR A 1 86 ? -4.148 -3.613 12.681 1.00 94.94 86 THR A N 1
ATOM 670 C CA . THR A 1 86 ? -3.259 -4.774 12.620 1.00 94.94 86 THR A CA 1
ATOM 671 C C . THR A 1 86 ? -2.120 -4.649 13.629 1.00 94.94 86 THR A C 1
ATOM 673 O O . THR A 1 86 ? -1.684 -3.552 13.995 1.00 94.94 86 THR A O 1
ATOM 676 N N . ASN A 1 87 ? -1.608 -5.789 14.083 1.00 93.62 87 ASN A N 1
ATOM 677 C CA . ASN A 1 87 ? -0.350 -5.896 14.822 1.00 93.62 87 ASN A CA 1
ATOM 678 C C . ASN A 1 87 ? 0.880 -6.045 13.897 1.00 93.62 87 ASN A C 1
ATOM 680 O O . ASN A 1 87 ? 1.991 -6.237 14.390 1.00 93.62 87 ASN A O 1
ATOM 684 N N . ASN A 1 88 ? 0.686 -5.957 12.573 1.00 87.25 88 ASN A N 1
ATOM 685 C CA . ASN A 1 88 ? 1.715 -6.115 11.545 1.00 87.25 88 ASN A CA 1
ATOM 686 C C . ASN A 1 88 ? 2.429 -7.486 11.572 1.00 87.25 88 ASN A C 1
ATOM 688 O O . ASN A 1 88 ? 3.593 -7.599 11.193 1.00 87.25 88 ASN A O 1
ATOM 692 N N . LYS A 1 89 ? 1.740 -8.543 12.029 1.00 88.06 89 LYS A N 1
ATOM 693 C CA . LYS A 1 89 ? 2.209 -9.943 11.958 1.00 88.06 89 LYS A CA 1
ATOM 694 C C . LYS A 1 89 ? 1.709 -10.675 10.699 1.00 88.06 89 LYS A C 1
ATOM 696 O O . LYS A 1 89 ? 1.664 -11.901 10.672 1.00 88.06 89 LYS A O 1
ATOM 701 N N . VAL A 1 90 ? 1.306 -9.929 9.670 1.00 84.25 90 VAL A N 1
ATOM 702 C CA . VAL A 1 90 ? 0.757 -10.469 8.417 1.00 84.25 90 VAL A CA 1
ATOM 703 C C . VAL A 1 90 ? 1.874 -11.126 7.606 1.00 84.25 90 VAL A C 1
ATOM 705 O O . VAL A 1 90 ? 2.937 -10.534 7.429 1.00 84.25 90 VAL A O 1
ATOM 708 N N . ASN A 1 91 ? 1.646 -12.343 7.107 1.00 82.75 91 ASN A N 1
ATOM 709 C CA . ASN A 1 91 ? 2.608 -13.026 6.239 1.00 82.75 91 ASN A CA 1
ATOM 710 C C . ASN A 1 91 ? 2.350 -12.706 4.753 1.00 82.75 91 ASN A C 1
ATOM 712 O O . ASN A 1 91 ? 1.300 -12.189 4.372 1.00 82.75 91 ASN A O 1
ATOM 716 N N . SER A 1 92 ? 3.306 -13.044 3.886 1.00 79.62 92 SER A N 1
ATOM 717 C CA . SER A 1 92 ? 3.201 -12.782 2.446 1.00 79.62 92 SER A CA 1
ATOM 718 C C . SER A 1 92 ? 2.036 -13.516 1.768 1.00 79.62 92 SER A C 1
ATOM 720 O O . SER A 1 92 ? 1.425 -12.972 0.850 1.00 79.62 92 SER A O 1
ATOM 722 N N . ILE A 1 93 ? 1.679 -14.720 2.228 1.00 82.50 93 ILE A N 1
ATOM 723 C CA . ILE A 1 93 ? 0.559 -15.503 1.680 1.00 82.50 93 ILE A CA 1
ATOM 724 C C . ILE A 1 93 ? -0.767 -14.770 1.909 1.00 82.50 93 ILE A C 1
ATOM 726 O O . ILE A 1 93 ? -1.608 -14.727 1.010 1.00 82.50 93 ILE A O 1
ATOM 730 N N . ASP A 1 94 ? -0.947 -14.161 3.078 1.00 85.94 94 ASP A N 1
ATOM 731 C CA . ASP A 1 94 ? -2.134 -13.367 3.394 1.00 85.94 94 ASP A CA 1
ATOM 732 C C . ASP A 1 94 ? -2.232 -12.136 2.490 1.00 85.94 94 ASP A C 1
ATOM 734 O O . ASP A 1 94 ? -3.307 -11.837 1.976 1.00 85.94 94 ASP A O 1
ATOM 738 N N . ILE A 1 95 ? -1.112 -11.472 2.193 1.00 84.25 95 ILE A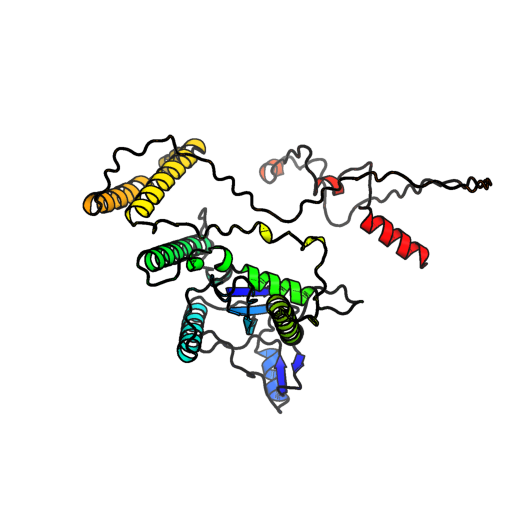 N 1
ATOM 739 C CA . ILE A 1 95 ? -1.083 -10.344 1.247 1.00 84.25 95 ILE A CA 1
ATOM 740 C C . ILE A 1 95 ? -1.533 -10.792 -0.147 1.00 84.25 95 ILE A C 1
ATOM 742 O O . ILE A 1 95 ? -2.405 -10.156 -0.739 1.00 84.25 95 ILE A O 1
ATOM 746 N N . PHE A 1 96 ? -1.006 -11.911 -0.652 1.00 84.56 96 PHE A N 1
ATOM 747 C CA . PHE A 1 96 ? -1.412 -12.442 -1.956 1.00 84.56 96 PHE A CA 1
ATOM 748 C C . PHE A 1 96 ? -2.893 -12.825 -1.992 1.00 84.56 96 PHE A C 1
ATOM 750 O O . PHE A 1 96 ? -3.598 -12.463 -2.934 1.00 84.56 96 PHE A O 1
ATOM 757 N N . ARG A 1 97 ? -3.393 -13.522 -0.963 1.00 88.75 97 ARG A N 1
ATOM 758 C CA . ARG A 1 97 ? -4.819 -13.885 -0.859 1.00 88.75 97 ARG A CA 1
ATOM 759 C C . ARG A 1 97 ? -5.710 -12.648 -0.861 1.00 88.75 97 ARG A C 1
ATOM 761 O O . ARG A 1 97 ? -6.712 -12.624 -1.576 1.00 88.75 97 ARG A O 1
ATOM 768 N N . LYS A 1 98 ? -5.298 -11.611 -0.137 1.00 91.12 98 LYS A N 1
ATOM 769 C CA . LYS A 1 98 ? -5.977 -10.319 -0.099 1.00 91.12 98 LYS A CA 1
ATOM 770 C C . LYS A 1 98 ? -5.999 -9.652 -1.468 1.00 91.12 98 LYS A C 1
ATOM 772 O O . LYS A 1 98 ? -7.062 -9.224 -1.904 1.00 91.12 98 LYS A O 1
ATOM 777 N N . TRP A 1 99 ? -4.866 -9.571 -2.165 1.00 89.69 99 TRP A N 1
ATOM 778 C CA . TRP A 1 99 ? -4.813 -8.970 -3.501 1.00 89.69 99 TRP A CA 1
ATOM 779 C C . TRP A 1 99 ? -5.687 -9.729 -4.500 1.00 89.69 99 TRP A C 1
ATOM 781 O O . TRP A 1 99 ? -6.424 -9.105 -5.260 1.00 89.69 99 TRP A O 1
ATOM 791 N N . ILE A 1 100 ? -5.691 -11.065 -4.449 1.00 90.56 100 ILE A N 1
ATOM 792 C CA . ILE A 1 100 ? -6.593 -11.897 -5.259 1.00 90.56 100 ILE A CA 1
ATOM 793 C C . ILE A 1 100 ? -8.058 -11.598 -4.921 1.00 90.56 100 ILE A C 1
ATOM 795 O O . ILE A 1 100 ? -8.879 -11.449 -5.827 1.00 90.56 100 ILE A O 1
ATOM 799 N N . HIS A 1 101 ? -8.397 -11.484 -3.636 1.00 92.69 101 HIS A N 1
ATOM 800 C CA . HIS A 1 101 ? -9.752 -11.148 -3.210 1.00 92.69 101 HIS A CA 1
ATOM 801 C C . HIS A 1 101 ? -10.175 -9.763 -3.717 1.00 92.69 101 HIS A C 1
ATOM 803 O O . HIS A 1 101 ? -11.205 -9.653 -4.376 1.00 92.69 101 HIS A O 1
ATOM 809 N N . ILE A 1 102 ? -9.359 -8.726 -3.489 1.00 90.81 102 ILE A N 1
ATOM 810 C CA . ILE A 1 102 ? -9.613 -7.357 -3.966 1.00 90.81 102 ILE A CA 1
ATOM 811 C C . ILE A 1 102 ? -9.751 -7.337 -5.493 1.00 90.81 102 ILE A C 1
ATOM 813 O O . ILE A 1 102 ? -10.674 -6.717 -6.014 1.00 90.81 102 ILE A O 1
ATOM 817 N N . TYR A 1 103 ? -8.885 -8.047 -6.221 1.00 92.12 103 TYR A N 1
ATOM 818 C CA . TYR A 1 103 ? -8.972 -8.162 -7.677 1.00 92.12 103 TYR A CA 1
ATOM 819 C C . TYR A 1 103 ? -10.312 -8.758 -8.123 1.00 92.12 103 TYR A C 1
ATOM 821 O O . TYR A 1 103 ? -10.983 -8.189 -8.986 1.00 92.12 103 TYR A O 1
ATOM 829 N N . ASN A 1 104 ? -10.722 -9.881 -7.529 1.00 92.88 104 ASN A N 1
ATOM 830 C CA . ASN A 1 104 ? -11.982 -10.542 -7.866 1.00 92.88 104 ASN A CA 1
ATOM 831 C C . ASN A 1 104 ? -13.187 -9.654 -7.537 1.00 92.88 104 ASN A C 1
ATOM 833 O O . ASN A 1 104 ? -14.099 -9.529 -8.352 1.00 92.88 104 ASN A O 1
ATOM 837 N N . GLU A 1 105 ? -13.162 -8.978 -6.392 1.00 92.31 105 GLU A N 1
ATOM 838 C CA . GLU A 1 105 ? -14.193 -8.027 -5.981 1.00 92.31 105 GLU A CA 1
ATOM 839 C C . GLU A 1 105 ? -14.290 -6.823 -6.935 1.00 92.31 105 GLU A C 1
ATOM 841 O O . GLU A 1 105 ? -15.393 -6.415 -7.317 1.00 92.31 105 GLU A O 1
ATOM 846 N N . CYS A 1 106 ? -13.158 -6.277 -7.383 1.00 91.19 106 CYS A N 1
ATOM 847 C CA . CYS A 1 106 ? -13.117 -5.230 -8.404 1.00 91.19 106 CYS A CA 1
ATOM 848 C C . CYS A 1 106 ? -13.662 -5.736 -9.745 1.00 91.19 106 CYS A C 1
ATOM 850 O O . CYS A 1 106 ? -14.532 -5.097 -10.341 1.00 91.19 106 CYS A O 1
ATOM 852 N N . LYS A 1 107 ? -13.228 -6.920 -10.187 1.00 91.69 107 LYS A N 1
ATOM 853 C CA . LYS A 1 107 ? -13.684 -7.555 -11.429 1.00 91.69 107 LYS A CA 1
ATOM 854 C C . LYS A 1 107 ? -15.196 -7.786 -11.430 1.00 91.69 107 LYS A C 1
ATOM 856 O O . LYS A 1 107 ? -15.860 -7.449 -12.410 1.00 91.69 107 LYS A O 1
ATOM 861 N N . ASN A 1 108 ? -15.757 -8.278 -10.324 1.00 94.62 108 ASN A N 1
ATOM 862 C CA . ASN A 1 108 ? -17.201 -8.477 -10.151 1.00 94.62 108 ASN A CA 1
ATOM 863 C C . ASN A 1 108 ? -17.987 -7.161 -10.279 1.00 94.62 108 ASN A C 1
ATOM 865 O O . ASN A 1 108 ? -19.108 -7.150 -10.789 1.00 94.62 108 ASN A O 1
ATOM 869 N N . ARG A 1 109 ? -17.381 -6.036 -9.883 1.00 93.12 109 ARG A N 1
ATOM 870 C CA . ARG A 1 109 ? -17.942 -4.680 -10.017 1.00 93.12 109 ARG A CA 1
ATOM 871 C C . ARG A 1 109 ? -17.592 -3.993 -11.342 1.00 93.12 109 ARG A C 1
ATOM 873 O O . ARG A 1 109 ? -17.905 -2.818 -11.504 1.00 93.12 109 ARG A O 1
ATOM 880 N N . LYS A 1 110 ? -16.981 -4.708 -12.297 1.00 92.69 110 LYS A N 1
ATOM 881 C CA . LYS A 1 110 ? -16.511 -4.177 -13.593 1.00 92.69 110 LYS A CA 1
ATOM 882 C C . LYS A 1 110 ? -15.467 -3.060 -13.452 1.00 92.69 110 LYS A C 1
ATOM 884 O O . LYS A 1 11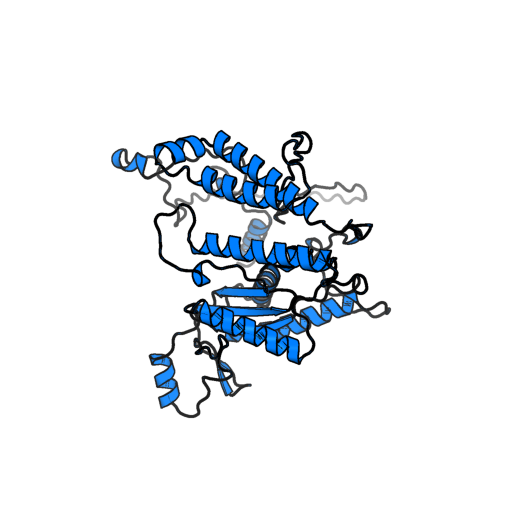0 ? -15.388 -2.168 -14.293 1.00 92.69 110 LYS A O 1
ATOM 889 N N . ILE A 1 111 ? -14.666 -3.114 -12.390 1.00 88.44 111 ILE A N 1
ATOM 890 C CA . ILE A 1 111 ? -13.511 -2.243 -12.179 1.00 88.44 111 ILE A CA 1
ATOM 891 C C . ILE A 1 111 ? -12.277 -2.972 -12.711 1.00 88.44 111 ILE A C 1
ATOM 893 O O . ILE A 1 111 ? -11.905 -4.035 -12.211 1.00 88.44 111 ILE A O 1
ATOM 897 N N . ASN A 1 112 ? -11.635 -2.391 -13.723 1.00 88.25 112 ASN A N 1
ATOM 898 C CA . ASN A 1 112 ? -10.411 -2.934 -14.302 1.00 88.25 112 ASN A CA 1
ATOM 899 C C . ASN A 1 112 ? -9.208 -2.508 -13.457 1.00 88.25 112 ASN A C 1
ATOM 901 O O . ASN A 1 112 ? -8.792 -1.351 -13.496 1.00 88.25 112 ASN A O 1
ATOM 905 N N . VAL A 1 113 ? -8.653 -3.445 -12.690 1.00 89.00 113 VAL A N 1
ATOM 906 C CA . VAL A 1 113 ? -7.429 -3.216 -11.915 1.00 89.00 113 VAL A CA 1
ATOM 907 C C . VAL A 1 113 ? -6.222 -3.370 -12.833 1.00 89.00 113 VAL A C 1
ATOM 909 O O . VAL A 1 113 ? -6.034 -4.429 -13.428 1.00 89.00 113 VAL A O 1
ATOM 912 N N . VAL A 1 114 ? -5.412 -2.316 -12.936 1.00 85.38 114 VAL A N 1
ATOM 913 C CA . VAL A 1 114 ? -4.187 -2.304 -13.756 1.00 85.38 114 VAL A CA 1
ATOM 914 C C . VAL A 1 114 ? -2.966 -2.767 -12.964 1.00 85.38 114 VAL A C 1
ATOM 916 O O . VAL A 1 114 ? -2.077 -3.402 -13.520 1.00 85.38 114 VAL A O 1
ATOM 919 N N . GLY A 1 115 ? -2.941 -2.507 -11.658 1.00 86.25 115 GLY A N 1
ATOM 920 C CA . GLY A 1 115 ? -1.862 -2.945 -10.787 1.00 86.25 115 GLY A CA 1
ATOM 921 C C . GLY A 1 115 ? -2.182 -2.723 -9.316 1.00 86.25 115 GLY A C 1
ATOM 922 O O . GLY A 1 115 ? -3.146 -2.039 -8.963 1.00 86.25 115 GLY A O 1
ATOM 923 N N . PHE A 1 116 ? -1.349 -3.313 -8.469 1.00 86.06 116 PHE A N 1
ATOM 924 C CA . PHE A 1 116 ? -1.310 -3.045 -7.039 1.00 86.06 116 PHE A CA 1
ATOM 925 C C . PHE A 1 116 ? -0.049 -2.238 -6.746 1.00 86.06 116 PHE A C 1
ATOM 927 O O . PHE A 1 116 ? 1.012 -2.538 -7.282 1.00 86.06 116 PHE A O 1
ATOM 934 N N . SER A 1 117 ? -0.177 -1.224 -5.897 1.00 85.19 117 SER A N 1
ATOM 935 C CA . SER A 1 117 ? 0.952 -0.482 -5.346 1.00 85.19 117 SER A CA 1
ATOM 936 C C . SER A 1 117 ? 0.971 -0.675 -3.839 1.00 85.19 117 SER A C 1
ATOM 938 O O . SER A 1 117 ? -0.075 -0.617 -3.189 1.00 85.19 117 SER A O 1
ATOM 940 N N . SER A 1 118 ? 2.151 -0.942 -3.301 1.00 80.88 118 SER A N 1
ATOM 941 C CA . SER A 1 118 ? 2.421 -1.053 -1.872 1.00 80.88 118 SER A CA 1
ATOM 942 C C . SER 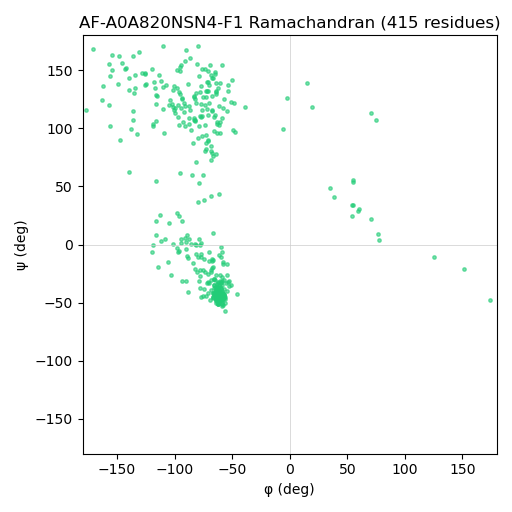A 1 118 ? 3.802 -0.466 -1.631 1.00 80.88 118 SER A C 1
ATOM 944 O O . SER A 1 118 ? 4.665 -0.598 -2.493 1.00 80.88 118 SER A O 1
ATOM 946 N N . ASP A 1 119 ? 4.054 0.085 -0.445 1.00 71.06 119 ASP A N 1
ATOM 947 C CA . ASP A 1 119 ? 5.380 0.615 -0.068 1.00 71.06 119 ASP A CA 1
ATOM 948 C C . ASP A 1 119 ? 6.473 -0.472 0.064 1.00 71.06 119 ASP A C 1
ATOM 950 O O . ASP A 1 119 ? 7.546 -0.241 0.610 1.00 71.06 119 ASP A O 1
ATOM 954 N N . CYS A 1 120 ? 6.167 -1.704 -0.372 1.00 62.19 120 CYS A N 1
ATOM 955 C CA . CYS A 1 120 ? 6.982 -2.904 -0.215 1.00 62.19 120 CYS A CA 1
ATOM 956 C C . CYS A 1 120 ? 7.685 -2.979 1.140 1.00 62.19 120 CYS A C 1
ATOM 958 O O . CYS A 1 120 ? 8.860 -3.351 1.219 1.00 62.19 120 CYS A O 1
ATOM 960 N N . ASP A 1 121 ? 6.950 -2.598 2.191 1.00 63.62 121 ASP A N 1
ATOM 961 C CA . ASP A 1 121 ? 7.488 -2.450 3.528 1.00 63.62 121 ASP A CA 1
ATOM 962 C C . ASP A 1 121 ? 8.292 -3.711 3.860 1.00 63.62 121 ASP A C 1
ATOM 964 O O . ASP A 1 121 ? 7.744 -4.818 3.788 1.00 63.62 121 ASP A O 1
ATOM 968 N N . PRO A 1 122 ? 9.592 -3.594 4.188 1.00 57.12 122 PRO A N 1
ATOM 969 C CA . PRO A 1 122 ? 10.445 -4.754 4.417 1.00 57.12 122 PRO A CA 1
ATOM 970 C C . PRO A 1 122 ? 9.907 -5.659 5.533 1.00 57.12 122 PRO A C 1
ATOM 972 O O . PRO A 1 122 ? 10.306 -6.820 5.632 1.00 57.12 122 PRO A O 1
ATOM 975 N N . ARG A 1 123 ? 8.964 -5.167 6.350 1.00 58.38 123 ARG A N 1
ATOM 976 C CA . ARG A 1 123 ? 8.198 -5.956 7.321 1.00 58.38 123 ARG A CA 1
ATOM 977 C C . ARG A 1 123 ? 7.331 -7.040 6.656 1.00 58.38 123 ARG A C 1
ATOM 979 O O . ARG A 1 123 ? 7.236 -8.121 7.227 1.00 58.38 123 ARG A O 1
ATOM 986 N N . TYR A 1 124 ? 6.810 -6.821 5.445 1.00 52.31 124 TYR A N 1
ATOM 987 C CA . TYR A 1 124 ? 6.064 -7.814 4.650 1.00 52.31 124 TYR A CA 1
ATOM 988 C C . TYR A 1 124 ? 6.945 -8.886 4.006 1.00 52.31 124 TYR A C 1
ATOM 990 O O . TYR A 1 124 ? 6.470 -9.973 3.674 1.00 52.31 124 TYR A O 1
ATOM 998 N N . LEU A 1 125 ? 8.232 -8.592 3.831 1.00 52.97 125 LEU A N 1
ATOM 999 C CA . LEU A 1 125 ? 9.182 -9.465 3.144 1.00 52.97 125 LEU A CA 1
ATOM 1000 C C . LEU A 1 125 ? 10.297 -9.956 4.076 1.00 52.97 125 LEU A C 1
ATOM 1002 O O . LEU A 1 125 ? 11.351 -10.382 3.606 1.00 52.97 125 LEU A O 1
ATOM 1006 N N . LYS A 1 126 ? 10.065 -9.900 5.396 1.00 49.97 126 LYS A N 1
ATOM 1007 C CA . LYS A 1 126 ? 11.034 -10.218 6.451 1.00 49.97 126 LYS A CA 1
ATOM 1008 C C . LYS A 1 126 ? 11.409 -11.707 6.457 1.00 49.97 126 LYS A C 1
ATOM 1010 O O . LYS A 1 126 ? 10.981 -12.477 7.309 1.00 49.97 126 LYS A O 1
ATOM 1015 N N . LEU A 1 127 ? 12.241 -12.096 5.503 1.00 49.19 127 LEU A N 1
ATOM 1016 C CA . LEU A 1 127 ? 13.078 -13.286 5.522 1.00 49.19 127 LEU A CA 1
ATOM 1017 C C . LEU A 1 127 ? 14.441 -12.851 6.065 1.00 49.19 127 LEU A C 1
ATOM 1019 O O . LEU A 1 127 ? 14.971 -11.866 5.568 1.00 49.19 127 LEU A O 1
ATOM 1023 N N . GLU A 1 128 ? 14.883 -13.533 7.127 1.00 48.47 128 GLU A N 1
ATOM 1024 C CA . GLU A 1 128 ? 16.165 -13.497 7.862 1.00 48.47 128 GLU A CA 1
ATOM 1025 C C . GLU A 1 128 ? 17.142 -12.320 7.641 1.00 48.47 128 GLU A C 1
ATOM 1027 O O . GLU A 1 128 ? 17.417 -11.862 6.537 1.00 48.47 128 GLU A O 1
ATOM 1032 N N . LYS A 1 129 ? 17.744 -11.840 8.743 1.00 51.84 129 LYS A N 1
ATOM 1033 C CA . LYS A 1 129 ? 18.904 -10.936 8.683 1.00 51.84 129 LYS A CA 1
ATOM 1034 C C . LYS A 1 129 ? 20.103 -11.703 8.122 1.00 51.84 129 LYS A C 1
ATOM 1036 O O . LYS A 1 129 ? 20.976 -12.130 8.874 1.00 51.84 129 LYS A O 1
ATOM 1041 N N . ASP A 1 130 ? 20.139 -11.869 6.814 1.00 53.97 130 ASP A N 1
ATOM 1042 C CA . ASP A 1 130 ? 21.322 -12.344 6.127 1.00 53.97 130 ASP A CA 1
ATOM 1043 C C . ASP A 1 130 ? 22.372 -11.226 6.172 1.00 53.97 130 ASP A C 1
ATOM 1045 O O . ASP A 1 130 ? 22.045 -10.047 6.020 1.00 53.97 130 ASP A O 1
ATOM 1049 N N . ASN A 1 131 ? 23.643 -11.582 6.384 1.00 57.09 131 ASN A N 1
ATOM 1050 C CA . ASN A 1 131 ? 24.803 -10.678 6.307 1.00 57.09 131 ASN A CA 1
ATOM 1051 C C . ASN A 1 131 ? 25.064 -10.205 4.855 1.00 57.09 131 ASN A C 1
ATOM 1053 O O . ASN A 1 131 ? 26.197 -10.206 4.376 1.00 57.09 131 ASN A O 1
ATOM 1057 N N . GLN A 1 132 ? 24.008 -9.871 4.122 1.00 60.28 132 GLN A N 1
ATOM 1058 C CA . GLN A 1 132 ? 24.025 -9.438 2.734 1.00 60.28 132 GLN A CA 1
ATOM 1059 C C . GLN A 1 132 ? 23.975 -7.908 2.664 1.00 60.28 132 GLN A C 1
ATOM 1061 O O . GLN A 1 132 ? 23.420 -7.240 3.535 1.00 60.28 132 GLN A O 1
ATOM 1066 N N . PHE A 1 133 ? 24.572 -7.355 1.606 1.00 64.50 133 PHE A N 1
ATOM 1067 C CA . PHE A 1 133 ? 24.601 -5.913 1.339 1.00 64.50 133 PHE A CA 1
ATOM 1068 C C . PHE A 1 133 ? 23.194 -5.322 1.142 1.00 64.50 133 PHE A C 1
ATOM 1070 O O . PHE A 1 133 ? 22.925 -4.202 1.566 1.00 64.50 133 PHE A O 1
ATOM 1077 N N . ILE A 1 134 ? 22.290 -6.102 0.545 1.00 69.19 134 ILE A N 1
ATOM 1078 C CA . ILE A 1 134 ? 20.866 -5.801 0.405 1.00 69.19 134 ILE A CA 1
ATOM 1079 C C . ILE A 1 134 ? 20.071 -6.872 1.148 1.00 69.19 134 ILE A C 1
ATOM 1081 O O . ILE A 1 134 ? 20.413 -8.052 1.103 1.00 69.19 134 ILE A O 1
ATOM 1085 N N . THR A 1 135 ? 19.009 -6.476 1.847 1.00 70.88 135 THR A N 1
ATOM 1086 C CA . THR A 1 135 ? 18.119 -7.465 2.465 1.00 70.88 135 THR A CA 1
ATOM 1087 C C . THR A 1 135 ? 17.364 -8.229 1.380 1.00 70.88 135 THR A C 1
ATOM 1089 O O . THR A 1 135 ? 16.970 -7.648 0.366 1.00 70.88 135 THR A O 1
ATOM 1092 N N . LYS A 1 136 ? 17.094 -9.518 1.608 1.00 70.44 136 LYS A N 1
ATOM 1093 C CA . LYS A 1 136 ? 16.290 -10.341 0.691 1.00 70.44 136 LYS A CA 1
ATOM 1094 C C . LYS A 1 136 ? 14.934 -9.695 0.375 1.00 70.44 136 LYS A C 1
ATOM 1096 O O . LYS A 1 136 ? 14.462 -9.760 -0.753 1.00 70.44 136 LYS A O 1
ATOM 1101 N N . ALA A 1 137 ? 14.357 -9.021 1.372 1.00 69.12 137 ALA A N 1
ATOM 1102 C CA . ALA A 1 137 ? 13.155 -8.207 1.256 1.00 69.12 137 ALA A CA 1
ATOM 1103 C C . ALA A 1 137 ? 13.271 -7.106 0.197 1.00 69.12 137 ALA A C 1
ATOM 1105 O O . ALA A 1 137 ? 12.478 -7.058 -0.740 1.00 69.12 137 ALA A O 1
ATOM 1106 N N . ALA A 1 138 ? 14.273 -6.236 0.338 1.00 75.94 138 ALA A N 1
ATOM 1107 C CA . ALA A 1 138 ? 14.498 -5.139 -0.594 1.00 75.94 138 ALA A CA 1
ATOM 1108 C C . ALA A 1 138 ? 14.803 -5.658 -2.006 1.00 75.94 138 ALA A C 1
ATOM 1110 O O . ALA A 1 138 ? 14.275 -5.128 -2.975 1.00 75.94 138 ALA A O 1
ATOM 1111 N N . TRP A 1 139 ? 15.582 -6.737 -2.121 1.00 77.12 139 TRP A N 1
ATOM 1112 C CA . TRP A 1 139 ? 15.874 -7.355 -3.413 1.00 77.12 139 TRP A CA 1
ATOM 1113 C C . TRP A 1 139 ? 14.614 -7.894 -4.109 1.00 77.12 139 TRP A C 1
ATOM 1115 O O . TRP A 1 139 ? 14.353 -7.533 -5.253 1.00 77.12 139 TRP A O 1
ATOM 1125 N N . PHE A 1 140 ? 13.793 -8.693 -3.415 1.00 76.88 140 PHE A N 1
ATOM 1126 C CA . PHE A 1 140 ? 12.540 -9.205 -3.984 1.00 76.88 140 PHE A CA 1
ATOM 1127 C C . PHE A 1 140 ? 11.548 -8.097 -4.332 1.00 76.88 140 PHE A C 1
ATOM 1129 O O . PHE A 1 140 ? 10.860 -8.201 -5.342 1.00 76.88 140 PHE A O 1
ATOM 1136 N N . SER A 1 141 ? 11.466 -7.050 -3.508 1.00 78.06 141 SER A N 1
ATOM 1137 C CA . SER A 1 141 ? 10.640 -5.875 -3.790 1.00 78.06 141 SER A CA 1
ATOM 1138 C C . SER A 1 141 ? 11.031 -5.227 -5.118 1.00 78.06 141 SER A C 1
ATOM 1140 O O . SER A 1 141 ? 10.179 -5.046 -5.988 1.00 78.06 141 SER A O 1
ATOM 1142 N N . SER A 1 142 ? 12.324 -4.942 -5.301 1.00 81.12 142 SER A N 1
ATOM 1143 C CA . SER A 1 142 ? 12.834 -4.365 -6.544 1.00 81.12 142 SER A CA 1
ATOM 1144 C C . SER A 1 142 ? 12.539 -5.265 -7.741 1.00 81.12 142 SER A C 1
ATOM 1146 O O . SER A 1 142 ? 12.053 -4.777 -8.755 1.00 81.12 142 SER A O 1
ATOM 1148 N N . GLU A 1 143 ? 12.765 -6.573 -7.607 1.00 81.00 143 GLU A N 1
ATOM 1149 C CA . GLU A 1 143 ? 12.494 -7.554 -8.662 1.00 81.00 143 GLU A CA 1
ATOM 1150 C C . GLU A 1 143 ? 11.011 -7.537 -9.071 1.00 81.00 143 GLU A C 1
ATOM 1152 O O . GLU A 1 143 ? 10.689 -7.377 -10.248 1.00 81.00 143 GLU A O 1
ATOM 1157 N N . ILE A 1 144 ? 10.090 -7.623 -8.103 1.00 80.38 144 ILE A N 1
ATOM 1158 C CA . ILE A 1 144 ? 8.641 -7.580 -8.356 1.00 80.38 144 ILE A CA 1
ATOM 1159 C C . ILE A 1 144 ? 8.250 -6.266 -9.039 1.00 80.38 144 ILE A C 1
ATOM 1161 O O . ILE A 1 144 ? 7.539 -6.295 -10.044 1.00 80.38 144 ILE A O 1
ATOM 1165 N N . ASN A 1 145 ? 8.734 -5.128 -8.538 1.00 83.19 145 ASN A N 1
ATOM 1166 C CA . ASN A 1 145 ? 8.411 -3.816 -9.096 1.00 83.19 145 ASN A CA 1
ATOM 1167 C C . ASN A 1 145 ? 8.904 -3.673 -10.543 1.00 83.19 145 ASN A C 1
ATOM 1169 O O . ASN A 1 145 ? 8.159 -3.172 -11.388 1.00 83.19 145 ASN A O 1
ATOM 1173 N N . ILE A 1 146 ? 10.112 -4.160 -10.848 1.00 83.38 146 ILE A N 1
ATOM 1174 C CA . ILE A 1 146 ? 10.663 -4.172 -12.210 1.00 83.38 146 ILE A CA 1
ATOM 1175 C C . ILE A 1 146 ? 9.787 -5.032 -13.125 1.00 83.38 146 ILE A C 1
ATOM 1177 O O . ILE A 1 146 ? 9.328 -4.538 -14.153 1.00 83.38 146 ILE A O 1
ATOM 1181 N N . HIS A 1 147 ? 9.475 -6.277 -12.743 1.00 83.75 147 HIS A N 1
ATOM 1182 C CA . HIS A 1 147 ? 8.625 -7.162 -13.558 1.00 83.75 147 HIS A CA 1
ATOM 1183 C C . HIS A 1 147 ? 7.229 -6.582 -13.787 1.00 83.75 147 HIS A C 1
ATOM 1185 O O . HIS A 1 147 ? 6.702 -6.658 -14.902 1.00 83.75 147 HIS A O 1
ATOM 1191 N N . CYS A 1 148 ? 6.625 -5.982 -12.759 1.00 85.38 148 CYS A N 1
ATOM 1192 C CA . CYS A 1 148 ? 5.331 -5.318 -12.871 1.00 85.38 148 CYS A CA 1
ATOM 1193 C C . CYS A 1 148 ? 5.391 -4.139 -13.848 1.00 85.38 148 CYS A C 1
ATOM 1195 O O . CYS A 1 148 ? 4.550 -4.057 -14.745 1.00 85.38 148 CYS A O 1
ATOM 1197 N N . LEU A 1 149 ? 6.395 -3.267 -13.727 1.00 87.75 149 LEU A N 1
ATOM 1198 C CA . LEU A 1 149 ? 6.558 -2.121 -14.619 1.00 87.75 149 LEU A CA 1
ATOM 1199 C C . LEU A 1 149 ? 6.817 -2.565 -16.063 1.00 87.75 149 LEU A C 1
ATOM 1201 O O . LEU A 1 149 ? 6.134 -2.100 -16.973 1.00 87.75 149 LEU A O 1
ATOM 1205 N N . THR A 1 150 ? 7.726 -3.516 -16.286 1.00 86.31 150 THR A N 1
ATOM 1206 C CA . THR A 1 150 ? 7.988 -4.084 -17.616 1.00 86.31 150 THR A CA 1
ATOM 1207 C C . THR A 1 150 ? 6.717 -4.674 -18.227 1.00 86.31 150 THR A C 1
ATOM 1209 O O . THR A 1 150 ? 6.411 -4.408 -19.389 1.00 86.31 150 THR A O 1
ATOM 1212 N N . SER A 1 151 ? 5.927 -5.407 -17.438 1.00 87.62 151 SER A N 1
ATOM 1213 C CA . SER A 1 151 ? 4.647 -5.964 -17.888 1.00 87.62 151 SER A CA 1
ATOM 1214 C C . SER A 1 151 ? 3.657 -4.870 -18.292 1.00 87.62 151 SER A C 1
ATOM 1216 O O . SER A 1 151 ? 3.019 -4.985 -19.338 1.00 87.62 151 SER A O 1
ATOM 1218 N N . ILE A 1 152 ? 3.554 -3.785 -17.515 1.00 88.19 152 ILE A N 1
ATOM 1219 C CA . ILE A 1 152 ? 2.710 -2.630 -17.855 1.00 88.19 152 ILE A CA 1
ATOM 1220 C C . ILE A 1 152 ? 3.163 -2.014 -19.181 1.00 88.19 152 ILE A C 1
ATOM 1222 O O . ILE A 1 152 ? 2.325 -1.788 -20.053 1.00 88.19 152 ILE A O 1
ATOM 1226 N N . ILE A 1 153 ? 4.468 -1.799 -19.379 1.00 87.69 153 ILE A N 1
ATOM 1227 C CA . ILE A 1 153 ? 4.979 -1.212 -20.624 1.00 87.69 153 ILE A CA 1
ATOM 1228 C C . ILE A 1 153 ? 4.670 -2.122 -21.821 1.00 87.69 153 ILE A C 1
ATOM 1230 O O . ILE A 1 153 ? 4.194 -1.633 -22.846 1.00 87.69 153 ILE A O 1
ATOM 1234 N N . ILE A 1 154 ? 4.856 -3.440 -21.698 1.00 86.25 154 ILE A N 1
ATOM 1235 C CA . ILE A 1 154 ? 4.516 -4.408 -22.758 1.00 86.25 154 ILE A CA 1
ATOM 1236 C C . ILE A 1 154 ? 3.012 -4.379 -23.069 1.00 86.25 154 ILE A C 1
ATOM 1238 O O . ILE A 1 154 ? 2.610 -4.365 -24.237 1.00 86.25 154 ILE A O 1
ATOM 1242 N N . LEU A 1 155 ? 2.160 -4.345 -22.045 1.00 87.75 155 LEU A N 1
ATOM 1243 C CA . LEU A 1 155 ? 0.706 -4.298 -22.214 1.00 87.75 155 LEU A CA 1
ATOM 1244 C C . LEU A 1 155 ? 0.236 -2.988 -22.860 1.00 87.75 155 LEU A C 1
ATOM 1246 O O . LEU A 1 155 ? -0.669 -3.013 -23.694 1.00 87.75 155 LEU A O 1
ATOM 1250 N N . VAL A 1 156 ? 0.861 -1.855 -22.530 1.00 86.88 156 VAL A N 1
ATOM 1251 C CA . VAL A 1 156 ? 0.593 -0.569 -23.192 1.00 86.88 156 VAL A CA 1
ATOM 1252 C C . VAL A 1 156 ? 1.050 -0.605 -24.649 1.00 86.88 156 VAL A C 1
ATOM 1254 O O . VAL A 1 156 ? 0.295 -0.234 -25.545 1.00 86.88 156 VAL A O 1
ATOM 1257 N N . SER A 1 157 ? 2.254 -1.114 -24.901 1.00 85.75 157 SER A N 1
ATOM 1258 C CA . SER A 1 157 ? 2.849 -1.173 -26.244 1.00 85.75 157 SER A CA 1
ATOM 1259 C C . SER A 1 157 ? 2.085 -2.112 -27.183 1.00 85.75 157 SER A C 1
ATOM 1261 O O . SER A 1 157 ? 2.005 -1.869 -28.383 1.00 85.75 157 SER A O 1
ATOM 1263 N N . SER A 1 158 ? 1.462 -3.157 -26.632 1.00 85.88 158 SER A N 1
ATOM 1264 C CA . SER A 1 158 ? 0.580 -4.080 -27.360 1.00 85.88 158 SER A CA 1
ATOM 1265 C C . SER A 1 158 ? -0.879 -3.610 -27.461 1.00 85.88 158 SER A C 1
ATOM 1267 O O . SER A 1 158 ? -1.703 -4.315 -28.041 1.00 85.88 158 SER A O 1
ATOM 1269 N N . GLY A 1 159 ? -1.220 -2.441 -26.908 1.00 85.56 159 GLY A N 1
ATOM 1270 C CA . GLY A 1 159 ? -2.565 -1.862 -26.971 1.00 85.56 159 GLY A CA 1
ATOM 1271 C C . GLY A 1 159 ? -3.595 -2.485 -26.019 1.00 85.56 159 GLY A C 1
ATOM 1272 O O . GLY A 1 159 ? -4.776 -2.155 -26.110 1.00 85.56 159 GLY A O 1
ATOM 1273 N N . HIS A 1 160 ? -3.177 -3.358 -25.097 1.00 86.62 160 HIS A N 1
ATOM 1274 C CA . HIS A 1 160 ? -4.054 -3.934 -24.068 1.00 86.62 160 HIS A CA 1
ATOM 1275 C C . HIS A 1 160 ? -4.315 -2.963 -22.913 1.00 86.62 160 HIS A C 1
ATOM 1277 O O . HIS A 1 160 ? -5.354 -3.047 -22.257 1.00 86.62 160 HIS A O 1
ATOM 1283 N N . LEU A 1 161 ? -3.376 -2.046 -22.662 1.00 85.75 161 LEU A N 1
ATOM 1284 C CA . LEU A 1 161 ? -3.514 -0.968 -21.692 1.00 85.75 161 LEU A CA 1
ATOM 1285 C C . LEU A 1 161 ? -3.395 0.406 -22.365 1.00 85.75 161 LEU A C 1
ATOM 1287 O O . LEU A 1 161 ? -2.706 0.567 -23.371 1.00 85.75 161 LEU A O 1
ATOM 1291 N N . PRO A 1 162 ? -4.055 1.427 -21.806 1.00 83.88 162 PRO A N 1
ATOM 1292 C CA . PRO A 1 162 ? -3.952 2.793 -22.296 1.00 83.88 162 PRO A CA 1
ATOM 1293 C C . PRO A 1 162 ? -2.601 3.427 -21.932 1.00 83.88 162 PRO A C 1
ATOM 1295 O O . PRO A 1 162 ? -2.044 3.148 -20.877 1.00 83.88 162 PRO A O 1
ATOM 1298 N N . VAL A 1 163 ? -2.120 4.372 -22.749 1.00 82.69 163 VAL A N 1
ATOM 1299 C CA . VAL A 1 163 ? -0.813 5.045 -22.558 1.00 82.69 163 VAL A CA 1
ATOM 1300 C C . VAL A 1 163 ? -0.660 5.710 -21.186 1.00 82.69 163 VAL A C 1
ATOM 1302 O O . VAL A 1 163 ? 0.427 5.710 -20.622 1.00 82.69 163 VAL A O 1
ATOM 1305 N N . TYR A 1 164 ? -1.741 6.232 -20.601 1.00 80.88 164 TYR A N 1
ATOM 1306 C CA . TYR A 1 164 ? -1.693 6.840 -19.266 1.00 80.88 164 TYR A CA 1
ATOM 1307 C C . TYR A 1 164 ? -1.397 5.834 -18.139 1.00 80.88 164 TYR A C 1
ATOM 1309 O O . TYR A 1 164 ? -1.066 6.253 -17.035 1.00 80.88 164 TYR A O 1
ATOM 1317 N N . ALA A 1 165 ? -1.473 4.522 -18.397 1.00 84.94 165 ALA A N 1
ATOM 1318 C CA . ALA A 1 165 ? -0.998 3.501 -17.465 1.00 84.94 165 ALA A CA 1
ATOM 1319 C C . ALA A 1 165 ? 0.532 3.525 -17.294 1.00 84.94 165 ALA A C 1
ATOM 1321 O O . ALA A 1 165 ? 1.032 2.921 -16.356 1.00 84.94 165 ALA A O 1
ATOM 1322 N N . LEU A 1 166 ? 1.272 4.240 -18.152 1.00 85.31 166 LEU A N 1
ATOM 1323 C CA . LEU A 1 166 ? 2.704 4.510 -17.972 1.00 85.31 166 LEU A CA 1
ATOM 1324 C C . LEU A 1 166 ? 2.988 5.616 -16.948 1.00 85.31 166 LEU A C 1
ATOM 1326 O O . LEU A 1 166 ? 4.148 5.936 -16.711 1.00 85.31 166 LEU A O 1
ATOM 1330 N N . ASN A 1 167 ? 1.959 6.222 -16.348 1.00 83.56 167 ASN A N 1
ATOM 1331 C CA . ASN A 1 167 ? 2.144 7.192 -15.279 1.00 83.56 167 ASN A CA 1
ATOM 1332 C C . ASN A 1 167 ? 2.624 6.481 -14.001 1.00 83.56 167 ASN A C 1
ATOM 1334 O O . ASN A 1 167 ? 1.820 6.058 -13.168 1.00 83.56 167 ASN A O 1
ATOM 1338 N N . THR A 1 168 ? 3.944 6.347 -13.867 1.00 81.50 168 THR A N 1
ATOM 1339 C CA . THR A 1 168 ? 4.610 5.627 -12.774 1.00 81.50 168 THR A CA 1
ATOM 1340 C C . THR A 1 168 ? 4.308 6.214 -11.396 1.00 81.50 168 THR A C 1
ATOM 1342 O O . THR A 1 168 ? 4.269 5.467 -10.420 1.00 81.50 168 THR A O 1
ATOM 1345 N N . TYR A 1 169 ? 3.990 7.511 -11.309 1.00 81.06 169 TYR A N 1
ATOM 1346 C CA . TYR A 1 169 ? 3.638 8.179 -10.050 1.00 81.06 169 TYR A CA 1
ATOM 1347 C C . TYR A 1 169 ? 2.417 7.552 -9.355 1.00 81.06 169 TYR A C 1
ATOM 1349 O O . TYR A 1 169 ? 2.335 7.563 -8.125 1.00 81.06 169 TYR A O 1
ATOM 1357 N N . LEU A 1 170 ? 1.503 6.948 -10.126 1.00 80.38 170 LEU A N 1
ATOM 1358 C CA . LEU A 1 170 ? 0.301 6.270 -9.615 1.00 80.38 170 LEU A CA 1
ATOM 1359 C C . LEU A 1 170 ? 0.590 4.885 -9.011 1.00 80.38 170 LEU A C 1
ATOM 1361 O O . LEU A 1 170 ? -0.275 4.293 -8.368 1.00 80.38 170 LEU A O 1
ATOM 1365 N N . PHE A 1 171 ? 1.796 4.342 -9.201 1.00 83.50 171 PHE A N 1
ATOM 1366 C CA . PHE A 1 171 ? 2.187 3.031 -8.669 1.00 83.50 171 PHE A CA 1
ATOM 1367 C C . PHE A 1 171 ? 2.976 3.137 -7.360 1.00 83.50 171 PHE A C 1
ATOM 1369 O O . PHE A 1 171 ? 3.746 2.242 -7.019 1.00 83.50 171 PHE A O 1
ATOM 1376 N N . SER A 1 172 ? 2.748 4.203 -6.594 1.00 85.31 172 SER A N 1
ATOM 1377 C CA . SER A 1 172 ? 3.346 4.414 -5.274 1.00 85.31 172 SER A CA 1
ATOM 1378 C C . SER A 1 172 ? 2.312 4.293 -4.143 1.00 85.31 172 SER A C 1
ATOM 1380 O O . SER A 1 172 ? 1.101 4.202 -4.369 1.00 85.31 172 SER A O 1
ATOM 1382 N N . SER A 1 173 ? 2.796 4.275 -2.901 1.00 85.31 173 SER A N 1
ATOM 1383 C CA . SER A 1 173 ? 2.004 4.348 -1.662 1.00 85.31 173 SER A CA 1
ATOM 1384 C C . SER A 1 173 ? 1.614 5.788 -1.279 1.00 85.31 173 SER A C 1
ATOM 1386 O O . SER A 1 173 ? 0.925 6.002 -0.278 1.00 85.31 173 SER A O 1
ATOM 1388 N N . GLN A 1 174 ? 2.003 6.792 -2.075 1.00 86.06 174 GLN A N 1
ATOM 1389 C CA . GLN A 1 174 ? 1.890 8.212 -1.720 1.00 86.06 174 GLN A CA 1
ATOM 1390 C C . GLN A 1 174 ? 0.453 8.673 -1.447 1.00 86.06 174 GLN A C 1
ATOM 1392 O O . GLN A 1 174 ? 0.220 9.510 -0.571 1.00 86.06 174 GLN A O 1
ATOM 1397 N N . ALA A 1 175 ? -0.543 8.110 -2.134 1.00 88.56 175 ALA A N 1
ATOM 1398 C CA . ALA A 1 175 ? -1.948 8.399 -1.848 1.00 88.56 175 ALA A CA 1
ATOM 1399 C C . ALA A 1 175 ? -2.378 7.947 -0.446 1.00 88.56 175 ALA A C 1
ATOM 1401 O O . ALA A 1 175 ? -3.153 8.641 0.228 1.00 88.56 175 ALA A O 1
ATOM 1402 N N . CYS A 1 176 ? -1.888 6.792 0.004 1.00 91.38 176 CYS A N 1
ATOM 1403 C CA . CYS A 1 176 ? -2.142 6.311 1.352 1.00 91.38 176 CYS A CA 1
ATOM 1404 C C . CYS A 1 176 ? -1.457 7.217 2.376 1.00 91.38 176 CYS A C 1
ATOM 1406 O O . CYS A 1 176 ? -2.107 7.666 3.323 1.00 91.38 176 CYS A O 1
ATOM 1408 N N . GLU A 1 177 ? -0.195 7.587 2.146 1.00 90.12 177 GLU A N 1
ATOM 1409 C CA . GLU A 1 177 ? 0.528 8.508 3.024 1.00 90.12 177 GLU A CA 1
ATOM 1410 C C . GLU A 1 177 ? -0.181 9.871 3.112 1.00 90.12 177 GLU A C 1
ATOM 1412 O O . GLU A 1 177 ? -0.393 10.413 4.202 1.00 90.12 177 GLU A O 1
ATOM 1417 N N . ALA A 1 178 ? -0.632 10.420 1.981 1.00 90.25 178 ALA A N 1
ATOM 1418 C CA . ALA A 1 178 ? -1.430 11.643 1.928 1.00 90.25 178 ALA A CA 1
ATOM 1419 C C . ALA A 1 178 ? -2.751 11.514 2.708 1.00 90.25 178 ALA A C 1
ATOM 1421 O O . ALA A 1 178 ? -3.171 12.457 3.391 1.00 90.25 178 ALA A O 1
ATOM 1422 N N . THR A 1 179 ? -3.384 10.341 2.667 1.00 93.19 179 THR A N 1
ATOM 1423 C CA . THR A 1 179 ? -4.591 10.035 3.447 1.00 93.19 179 THR A CA 1
ATOM 1424 C C . THR A 1 179 ? -4.290 9.997 4.942 1.00 93.19 179 THR A C 1
ATOM 1426 O O . THR A 1 179 ? -4.998 10.635 5.726 1.00 93.19 179 THR A O 1
ATOM 1429 N N . PHE A 1 180 ? -3.201 9.349 5.359 1.00 94.25 180 PHE A N 1
ATOM 1430 C CA . PHE A 1 180 ? -2.771 9.355 6.756 1.00 94.25 180 PHE A CA 1
ATOM 1431 C C . PHE A 1 180 ? -2.414 10.765 7.230 1.00 94.25 180 PHE A C 1
ATOM 1433 O O . PHE A 1 180 ? -2.863 11.176 8.299 1.00 94.25 180 PHE A O 1
ATOM 1440 N N . ARG A 1 181 ? -1.685 11.555 6.433 1.00 91.62 181 ARG A N 1
ATOM 1441 C CA . ARG A 1 181 ? -1.405 12.974 6.727 1.00 91.62 181 ARG A CA 1
ATOM 1442 C C . ARG A 1 181 ? -2.694 13.777 6.892 1.00 91.62 181 ARG A C 1
ATOM 1444 O O . ARG A 1 181 ? -2.827 14.520 7.865 1.00 91.62 181 ARG A O 1
ATOM 1451 N N . SER A 1 182 ? -3.674 13.563 6.015 1.00 92.00 182 SER A N 1
ATOM 1452 C CA . SER A 1 182 ? -4.997 14.185 6.129 1.00 92.00 182 SER A CA 1
ATOM 1453 C C . SER A 1 182 ? -5.678 13.792 7.443 1.00 92.00 182 SER A C 1
ATOM 1455 O O . SER A 1 182 ? -6.113 14.666 8.189 1.00 92.00 182 SER A O 1
ATOM 1457 N N . ALA A 1 183 ? -5.670 12.511 7.818 1.00 93.50 183 ALA A N 1
ATOM 1458 C CA . ALA A 1 183 ? -6.218 12.054 9.096 1.00 93.50 183 ALA A CA 1
ATOM 1459 C C . ALA A 1 183 ? -5.510 12.676 10.319 1.00 93.50 183 ALA A C 1
ATOM 1461 O O . ALA A 1 183 ? -6.167 13.018 11.308 1.00 93.50 183 ALA A O 1
ATOM 1462 N N . ARG A 1 184 ? -4.188 12.888 10.258 1.00 91.62 184 ARG A N 1
ATOM 1463 C CA . ARG A 1 184 ? -3.430 13.601 11.309 1.00 91.62 184 ARG A CA 1
ATOM 1464 C C . ARG A 1 184 ? -3.774 15.090 11.383 1.00 91.62 184 ARG A C 1
ATOM 1466 O O . ARG A 1 184 ? -3.701 15.675 12.458 1.00 91.62 184 ARG A O 1
ATOM 1473 N N . SER A 1 185 ? -4.148 15.706 10.262 1.00 90.31 185 SER A N 1
ATOM 1474 C CA . SER A 1 185 ? -4.562 17.116 10.226 1.00 90.31 185 SER A CA 1
ATOM 1475 C C . SER A 1 185 ? -6.008 17.350 10.675 1.00 90.31 185 SER A C 1
ATOM 1477 O O . SER A 1 185 ? -6.327 18.439 11.139 1.00 90.31 185 SER A O 1
ATOM 1479 N N . LEU A 1 186 ? -6.878 16.336 10.594 1.00 90.44 186 LEU A N 1
ATOM 1480 C CA . LEU A 1 186 ? -8.310 16.431 10.923 1.00 90.44 186 LEU A CA 1
ATOM 1481 C C . LEU A 1 186 ? -8.603 16.372 12.431 1.00 90.44 186 LEU A C 1
ATOM 1483 O O . LEU A 1 186 ? -9.596 15.788 12.871 1.00 90.44 186 LEU A O 1
ATOM 1487 N N . ASN A 1 187 ? -7.729 16.966 13.232 1.00 85.44 187 ASN A N 1
ATOM 1488 C CA . ASN A 1 187 ? -7.923 17.108 14.665 1.00 85.44 187 ASN A CA 1
ATOM 1489 C C . ASN A 1 187 ? -8.632 18.427 14.992 1.00 85.44 187 ASN A C 1
ATOM 1491 O O . ASN A 1 187 ? -8.642 19.362 14.194 1.00 85.44 187 ASN A O 1
ATOM 1495 N N . GLY A 1 188 ? -9.266 18.490 16.166 1.00 80.38 188 GLY A N 1
ATOM 1496 C CA . GLY A 1 188 ? -9.928 19.712 16.625 1.00 80.38 188 GLY A CA 1
ATOM 1497 C C . GLY A 1 188 ? -8.950 20.887 16.725 1.00 80.38 188 GLY A C 1
ATOM 1498 O O . GLY A 1 188 ? -7.760 20.686 16.958 1.00 80.38 188 GLY A O 1
ATOM 1499 N N . THR A 1 189 ? -9.460 22.115 16.610 1.00 76.12 189 THR A N 1
ATOM 1500 C CA . THR A 1 189 ? -8.686 23.377 16.580 1.00 76.12 189 THR A CA 1
ATOM 1501 C C . THR A 1 189 ? -7.737 23.588 17.764 1.00 76.12 189 THR A C 1
ATOM 1503 O O . THR A 1 189 ? -6.832 24.412 17.682 1.00 76.12 189 THR A O 1
ATOM 1506 N N . PHE A 1 190 ? -7.922 22.841 18.853 1.00 80.44 190 PHE A N 1
ATOM 1507 C CA . PHE A 1 190 ? -7.124 22.922 20.077 1.00 80.44 190 PHE A CA 1
ATOM 1508 C C . PHE A 1 190 ? -6.332 21.643 20.382 1.00 80.44 190 PHE A C 1
ATOM 1510 O O . PHE A 1 190 ? -5.753 21.525 21.458 1.00 80.44 190 PHE A O 1
ATOM 1517 N N . SER A 1 191 ? -6.298 20.675 19.461 1.00 81.50 191 SER A N 1
ATOM 1518 C CA . SER A 1 191 ? -5.541 19.436 19.634 1.00 81.50 191 SER A CA 1
ATOM 1519 C C . SER A 1 191 ? -4.277 19.451 18.783 1.00 81.50 191 SER A C 1
ATOM 1521 O O . SER A 1 191 ? -4.328 19.521 17.557 1.00 81.50 191 SER A O 1
ATOM 1523 N N . SER A 1 192 ? -3.127 19.340 19.445 1.00 80.81 192 SER A N 1
ATOM 1524 C CA . SER A 1 192 ? -1.828 19.097 18.811 1.00 80.81 192 SER A CA 1
ATOM 1525 C C . SER A 1 192 ? -1.508 17.604 18.667 1.00 80.81 192 SER A C 1
ATOM 1527 O O . SER A 1 192 ? -0.423 17.252 18.202 1.00 80.81 192 SER A O 1
ATOM 1529 N N . ILE A 1 193 ? -2.424 16.716 19.075 1.00 83.25 193 ILE A N 1
ATOM 1530 C CA . ILE A 1 193 ? -2.206 15.268 19.063 1.00 83.25 193 ILE A CA 1
ATOM 1531 C C . ILE A 1 193 ? -2.280 14.781 17.618 1.00 83.25 193 ILE A C 1
ATOM 1533 O O . ILE A 1 193 ? -3.358 14.645 17.054 1.00 83.25 193 ILE A O 1
ATOM 1537 N N . THR A 1 194 ? -1.132 14.509 17.007 1.00 86.19 194 THR A N 1
ATOM 1538 C CA . THR A 1 194 ? -1.055 14.005 15.626 1.00 86.19 194 THR A CA 1
ATOM 1539 C C . THR A 1 194 ? -1.368 12.517 15.518 1.00 86.19 194 THR A C 1
ATOM 1541 O O . THR A 1 194 ? -1.737 12.051 14.444 1.00 86.19 194 THR A O 1
ATOM 1544 N N . ASN A 1 195 ? -1.230 11.771 16.612 1.00 89.62 195 ASN A N 1
ATOM 1545 C CA . ASN A 1 195 ? -1.527 10.346 16.649 1.00 89.62 195 ASN A CA 1
ATOM 1546 C C . ASN A 1 195 ? -3.033 10.102 16.790 1.00 89.62 195 ASN A C 1
ATOM 1548 O O . ASN A 1 195 ? -3.775 10.948 17.281 1.00 89.62 195 ASN A O 1
ATOM 1552 N N . PHE A 1 196 ? -3.479 8.935 16.347 1.00 94.94 196 PHE A N 1
ATOM 1553 C CA . PHE A 1 196 ? -4.865 8.498 16.457 1.00 94.94 196 PHE A CA 1
ATOM 1554 C C . PHE A 1 196 ? -4.901 6.989 16.682 1.00 94.94 196 PHE A C 1
ATOM 1556 O O . PHE A 1 196 ? -3.951 6.290 16.332 1.00 94.94 196 PHE A O 1
ATOM 1563 N N . SER A 1 197 ? -5.975 6.495 17.276 1.00 96.75 197 SER A N 1
ATOM 1564 C CA . SER A 1 197 ? -6.324 5.076 17.353 1.00 96.75 197 SER A CA 1
ATOM 1565 C C . SER A 1 197 ? -6.964 4.578 16.054 1.00 96.75 197 SER A C 1
ATOM 1567 O O . SER A 1 197 ? -7.326 5.369 15.179 1.00 96.75 197 SER A O 1
ATOM 1569 N N . VAL A 1 198 ? -7.158 3.260 15.931 1.00 96.62 198 VAL A N 1
ATOM 1570 C CA . VAL A 1 198 ? -7.900 2.670 14.800 1.00 96.62 198 VAL A CA 1
ATOM 1571 C C . VAL A 1 198 ? -9.316 3.248 14.722 1.00 96.62 198 VAL A C 1
ATOM 1573 O O . VAL A 1 198 ? -9.744 3.669 13.654 1.00 96.62 198 VAL A O 1
ATOM 1576 N N . TYR A 1 199 ? -10.014 3.339 15.858 1.00 96.50 199 TYR A N 1
ATOM 1577 C CA . TYR A 1 199 ? -11.369 3.890 15.932 1.00 96.50 199 TYR A CA 1
ATOM 1578 C C . TYR A 1 199 ? -11.436 5.342 15.437 1.00 96.50 199 TYR A C 1
ATOM 1580 O O . TYR A 1 199 ? -12.256 5.693 14.588 1.00 96.50 199 TYR A O 1
ATOM 1588 N N . GLU A 1 200 ? -10.521 6.191 15.909 1.00 96.06 200 GLU A N 1
ATOM 1589 C CA . GLU A 1 200 ? -10.443 7.584 15.463 1.00 96.06 200 GLU A CA 1
ATOM 1590 C C . GLU A 1 200 ? -10.112 7.698 13.973 1.00 96.06 200 GLU A C 1
ATOM 1592 O O . GLU A 1 200 ? -10.638 8.587 13.301 1.00 96.06 200 GLU A O 1
ATOM 1597 N N . PHE A 1 201 ? -9.265 6.811 13.441 1.00 96.25 201 PHE A N 1
ATOM 1598 C CA . PHE A 1 201 ? -8.973 6.773 12.011 1.00 96.25 201 PHE A CA 1
ATOM 1599 C C . PHE A 1 201 ? -10.220 6.448 11.187 1.00 96.25 201 PHE A C 1
ATOM 1601 O O . PHE A 1 201 ? -10.514 7.184 10.247 1.00 96.25 201 PHE A O 1
ATOM 1608 N N . MET A 1 202 ? -10.993 5.426 11.570 1.00 94.44 202 MET A N 1
ATOM 1609 C CA . MET A 1 202 ? -12.233 5.055 10.869 1.00 94.44 202 MET A CA 1
ATOM 1610 C C . MET A 1 202 ? -13.227 6.224 10.817 1.00 94.44 202 MET A C 1
ATOM 1612 O O . MET A 1 202 ? -13.737 6.555 9.748 1.00 94.44 202 MET A O 1
ATOM 1616 N N . ASN A 1 203 ? -13.397 6.947 11.927 1.00 93.50 203 ASN A N 1
ATOM 1617 C CA . ASN A 1 203 ? -14.250 8.142 11.980 1.00 93.50 203 ASN A CA 1
ATOM 1618 C C . ASN A 1 203 ? -13.725 9.306 11.121 1.00 93.50 203 ASN A C 1
ATOM 1620 O O . ASN A 1 203 ? -14.487 10.144 10.633 1.00 93.50 203 ASN A O 1
ATOM 1624 N N . LYS A 1 204 ? -12.404 9.407 10.946 1.00 94.69 204 LYS A N 1
ATOM 1625 C CA . LYS A 1 204 ? -11.777 10.431 10.101 1.00 94.69 204 LYS A CA 1
ATOM 1626 C C . LYS A 1 204 ? -11.861 10.084 8.618 1.00 94.69 204 LYS A C 1
ATOM 1628 O O . LYS A 1 204 ? -11.980 11.007 7.814 1.00 94.69 204 LYS A O 1
ATOM 1633 N N . ILE A 1 205 ? -11.840 8.803 8.247 1.00 93.38 205 ILE A N 1
ATOM 1634 C CA . ILE A 1 205 ? -11.954 8.352 6.851 1.00 93.38 205 ILE A CA 1
ATOM 1635 C C . ILE A 1 205 ? -13.246 8.853 6.209 1.00 93.38 205 ILE A C 1
ATOM 1637 O O . ILE A 1 205 ? -13.207 9.339 5.080 1.00 93.38 205 ILE A O 1
ATOM 1641 N N . GLU A 1 206 ? -14.372 8.804 6.920 1.00 90.94 206 GLU A N 1
ATOM 1642 C CA . GLU A 1 206 ? -15.646 9.311 6.399 1.00 90.94 206 GLU A CA 1
ATOM 1643 C C . GLU A 1 206 ? -15.550 10.804 6.048 1.00 90.94 206 GLU A C 1
ATOM 1645 O O . GLU A 1 206 ? -15.915 11.229 4.949 1.00 90.94 206 GLU A O 1
ATOM 1650 N N . LYS A 1 207 ? -14.940 11.599 6.936 1.00 92.69 207 LYS A N 1
ATOM 1651 C CA . LYS A 1 207 ? -14.692 13.028 6.699 1.00 92.69 207 LYS A CA 1
ATOM 1652 C C . LYS A 1 207 ? -13.751 13.246 5.515 1.00 92.69 207 LYS A C 1
ATOM 1654 O O . LYS A 1 207 ? -14.019 14.111 4.687 1.00 92.69 207 LYS A O 1
ATOM 1659 N N . ILE A 1 208 ? -12.677 12.461 5.404 1.00 92.25 208 ILE A N 1
ATOM 1660 C CA . ILE A 1 208 ? -11.741 12.520 4.267 1.00 92.25 208 ILE A CA 1
ATOM 1661 C C . ILE A 1 208 ? -12.468 12.203 2.958 1.00 92.25 208 ILE A C 1
ATOM 1663 O O . ILE A 1 208 ? -12.281 12.914 1.975 1.00 92.25 208 ILE A O 1
ATOM 1667 N N . SER A 1 209 ? -13.331 11.187 2.949 1.00 90.44 209 SER A N 1
ATOM 1668 C CA . SER A 1 209 ? -14.126 10.804 1.781 1.00 90.44 209 SER A CA 1
ATOM 1669 C C . SER A 1 209 ? -15.048 11.941 1.330 1.00 90.44 209 SER A C 1
ATOM 1671 O O . SER A 1 209 ? -15.062 12.303 0.151 1.00 90.44 209 SER A O 1
ATOM 1673 N N . ILE A 1 210 ? -15.741 12.591 2.272 1.00 88.94 210 ILE A N 1
ATOM 1674 C CA . ILE A 1 210 ? -16.577 13.767 1.989 1.00 88.94 210 ILE A CA 1
ATOM 1675 C C . ILE A 1 210 ? -15.728 14.919 1.435 1.00 88.94 210 ILE A C 1
ATOM 1677 O O . ILE A 1 210 ? -16.099 15.518 0.427 1.00 88.94 210 ILE A O 1
ATOM 1681 N N . LEU A 1 211 ? -14.571 15.207 2.037 1.00 88.38 211 LEU A N 1
ATOM 1682 C CA . LEU A 1 211 ? -13.664 16.255 1.556 1.00 88.38 211 LEU A CA 1
ATOM 1683 C C . LEU A 1 211 ? -13.152 15.964 0.142 1.00 88.38 211 LEU A C 1
ATOM 1685 O O . LEU A 1 211 ? -13.131 16.863 -0.696 1.00 88.38 211 LEU A O 1
ATOM 1689 N N . ASN A 1 212 ? -12.783 14.717 -0.148 1.00 86.12 212 ASN A N 1
ATOM 1690 C CA . ASN A 1 212 ? -12.349 14.295 -1.478 1.00 86.12 212 ASN A CA 1
ATOM 1691 C C . ASN A 1 212 ? -13.482 14.419 -2.503 1.00 86.12 212 ASN A C 1
ATOM 1693 O O . ASN A 1 212 ? -13.242 14.872 -3.623 1.00 86.12 212 ASN A O 1
ATOM 1697 N N . LYS A 1 213 ? -14.721 14.092 -2.117 1.00 84.94 213 LYS A N 1
ATOM 1698 C CA . LYS A 1 213 ? -15.908 14.276 -2.960 1.00 84.94 213 LYS A CA 1
ATOM 1699 C C . LYS A 1 213 ? -16.179 15.751 -3.256 1.00 84.94 213 LYS A C 1
ATOM 1701 O O . LYS A 1 213 ? -16.445 16.087 -4.407 1.00 84.94 213 LYS A O 1
ATOM 1706 N N . ILE A 1 214 ? -16.086 16.625 -2.252 1.00 84.31 214 ILE A N 1
ATOM 1707 C CA . ILE A 1 214 ? -16.267 18.075 -2.426 1.00 84.31 214 ILE A CA 1
ATOM 1708 C C . ILE A 1 214 ? -15.205 18.624 -3.384 1.00 84.31 214 ILE A C 1
ATOM 1710 O O . ILE A 1 214 ? -15.567 19.250 -4.375 1.00 84.31 214 ILE A O 1
ATOM 1714 N N . LYS A 1 215 ? -13.924 18.310 -3.145 1.00 81.44 215 LYS A N 1
ATOM 1715 C CA . LYS A 1 215 ? -12.809 18.727 -4.014 1.00 81.44 215 LYS A CA 1
ATOM 1716 C C . LYS A 1 215 ? -13.000 18.263 -5.461 1.00 81.44 215 LYS A C 1
ATOM 1718 O O . LYS A 1 215 ? -12.907 19.064 -6.376 1.00 81.44 215 LYS A O 1
ATOM 1723 N N . SER A 1 216 ? -13.368 16.996 -5.663 1.00 77.38 216 SER A N 1
ATOM 1724 C CA . SER A 1 216 ? -13.605 16.454 -7.013 1.00 77.38 216 SER A CA 1
ATOM 1725 C C . SER A 1 216 ? -14.809 17.113 -7.712 1.00 77.38 216 SER A C 1
ATOM 1727 O O . SER A 1 216 ? -14.844 17.227 -8.935 1.00 77.38 216 SER A O 1
ATOM 1729 N N . THR A 1 217 ? -15.818 17.550 -6.946 1.00 76.88 217 THR A N 1
ATOM 1730 C CA . THR A 1 217 ? -17.012 18.224 -7.490 1.00 76.88 217 THR A CA 1
ATOM 1731 C C . THR A 1 217 ? -16.704 19.658 -7.920 1.00 76.88 217 THR A C 1
ATOM 1733 O O . THR A 1 217 ? -17.212 20.095 -8.951 1.00 76.88 217 THR A O 1
ATOM 1736 N N . GLU A 1 218 ? -15.865 20.377 -7.165 1.00 72.88 218 GLU A N 1
ATOM 1737 C CA . GLU A 1 218 ? -15.394 21.719 -7.533 1.00 72.88 218 GLU A CA 1
ATOM 1738 C C . GLU A 1 218 ? -14.713 21.702 -8.905 1.00 72.88 218 GLU A C 1
ATOM 1740 O O . GLU A 1 218 ? -15.108 22.471 -9.781 1.00 72.88 218 GLU A O 1
ATOM 1745 N N . GLU A 1 219 ? -13.776 20.770 -9.105 1.00 68.62 219 GLU A N 1
ATOM 1746 C CA . GLU A 1 219 ? -13.012 20.605 -10.350 1.00 68.62 219 GLU A CA 1
ATOM 1747 C C . GLU A 1 219 ? -13.935 20.317 -11.562 1.00 68.62 219 GLU A C 1
ATOM 1749 O O . GLU A 1 219 ? -13.704 20.802 -12.669 1.00 68.62 219 GLU A O 1
ATOM 1754 N N . SER A 1 220 ? -15.057 19.620 -11.340 1.00 64.94 220 SER A N 1
ATOM 1755 C CA . SER A 1 220 ? -16.005 19.222 -12.397 1.00 64.94 220 SER A CA 1
ATOM 1756 C C . SER A 1 220 ? -17.012 20.310 -12.813 1.00 64.94 220 SER A C 1
ATOM 1758 O O . SER A 1 220 ? -17.642 20.194 -13.868 1.00 64.94 220 SER A O 1
ATOM 1760 N N . SER A 1 221 ? -17.268 21.318 -11.970 1.00 60.09 221 SER A N 1
ATOM 1761 C CA . SER A 1 221 ? -18.439 22.198 -12.121 1.00 60.09 221 SER A CA 1
ATOM 1762 C C . SER A 1 221 ? -18.123 23.516 -12.845 1.00 60.09 221 SER A C 1
ATOM 1764 O O . SER A 1 221 ? -17.498 24.418 -12.300 1.00 60.09 221 SER A O 1
ATOM 1766 N N . VAL A 1 222 ? -18.629 23.664 -14.077 1.00 62.06 222 VAL A N 1
ATOM 1767 C CA . VAL A 1 222 ? -18.555 24.908 -14.888 1.00 62.06 222 VAL A CA 1
ATOM 1768 C C . VAL A 1 222 ? -19.653 25.923 -14.497 1.00 62.06 222 VAL A C 1
ATOM 1770 O O . VAL A 1 222 ? -19.762 27.014 -15.051 1.00 62.06 222 VAL A O 1
ATOM 1773 N N . THR A 1 223 ? -20.513 25.585 -13.535 1.00 62.03 223 THR A N 1
ATOM 1774 C CA . THR A 1 223 ? -21.652 26.420 -13.131 1.00 62.03 223 THR A CA 1
ATOM 1775 C C . THR A 1 223 ? -21.243 27.576 -12.215 1.00 62.03 223 THR A C 1
ATOM 1777 O O . THR A 1 223 ? -20.402 27.418 -11.337 1.00 62.03 223 THR A O 1
ATOM 1780 N N . THR A 1 224 ? -21.916 28.722 -12.353 1.00 61.56 224 THR A N 1
ATOM 1781 C CA . THR A 1 224 ? -21.645 29.999 -11.656 1.00 61.56 224 THR A CA 1
ATOM 1782 C C . THR A 1 224 ? -21.768 29.970 -10.123 1.00 61.56 224 THR A C 1
ATOM 1784 O O . THR A 1 224 ? -21.361 30.926 -9.468 1.00 61.56 224 THR A O 1
ATOM 1787 N N . CYS A 1 225 ? -22.273 28.879 -9.538 1.00 66.06 225 CYS A N 1
ATOM 1788 C CA . CYS A 1 225 ? -22.327 28.633 -8.092 1.00 66.06 225 CYS A CA 1
ATOM 1789 C C . CYS A 1 225 ? -21.469 27.418 -7.692 1.00 66.06 225 CYS A C 1
ATOM 1791 O O . CYS A 1 225 ? -21.973 26.477 -7.079 1.00 66.06 225 CYS A O 1
ATOM 1793 N N . SER A 1 226 ? -20.182 27.404 -8.050 1.00 70.94 226 SER A N 1
ATOM 1794 C CA . SER A 1 226 ? -19.262 26.370 -7.567 1.00 70.94 226 SER A CA 1
ATOM 1795 C C . SER A 1 226 ? -18.826 26.658 -6.125 1.00 70.94 226 SER A C 1
ATOM 1797 O O . SER A 1 226 ? -18.439 27.775 -5.769 1.00 70.94 226 SER A O 1
ATOM 1799 N N . ILE A 1 227 ? -18.919 25.642 -5.264 1.00 74.56 227 ILE A N 1
ATOM 1800 C CA . ILE A 1 227 ? -18.316 25.681 -3.929 1.00 74.56 227 ILE A CA 1
ATOM 1801 C C . ILE A 1 227 ? -16.804 25.669 -4.139 1.00 74.56 227 ILE A C 1
ATOM 1803 O O . ILE A 1 227 ? -16.277 24.683 -4.646 1.00 74.56 227 ILE A O 1
ATOM 1807 N N . LYS A 1 228 ? -16.124 26.752 -3.749 1.00 78.44 228 LYS A N 1
ATOM 1808 C CA . LYS A 1 228 ? -14.663 26.824 -3.814 1.00 78.44 228 LYS A CA 1
ATOM 1809 C C . LYS A 1 228 ? -14.049 26.249 -2.551 1.00 78.44 228 LYS A C 1
ATOM 1811 O O . LYS A 1 228 ? -14.257 26.795 -1.463 1.00 78.44 228 LYS A O 1
ATOM 1816 N N . PHE A 1 229 ? -13.305 25.159 -2.672 1.00 77.25 229 PHE A N 1
ATOM 1817 C CA . PHE A 1 229 ? -12.555 24.615 -1.558 1.00 77.25 229 PHE A CA 1
ATOM 1818 C C . PHE A 1 229 ? -11.354 25.533 -1.291 1.00 77.25 229 PHE A C 1
ATOM 1820 O O . PHE A 1 229 ? -10.640 25.914 -2.219 1.00 77.25 229 PHE A O 1
ATOM 1827 N N . PRO A 1 230 ? -11.097 25.934 -0.036 1.00 76.88 230 PRO A N 1
ATOM 1828 C CA . PRO A 1 230 ? -9.950 26.773 0.267 1.00 76.88 230 PRO A CA 1
ATOM 1829 C C . PRO A 1 230 ? -8.655 26.004 -0.024 1.00 76.88 230 PRO A C 1
ATOM 1831 O O . PRO A 1 230 ? -8.307 25.043 0.665 1.00 76.88 230 PRO A O 1
ATOM 1834 N N . ILE A 1 231 ? -7.933 26.442 -1.053 1.00 74.56 231 ILE A N 1
ATOM 1835 C CA . ILE A 1 231 ? -6.604 25.939 -1.396 1.00 74.56 231 ILE A CA 1
ATOM 1836 C C . ILE A 1 231 ? -5.579 26.852 -0.729 1.00 74.56 231 ILE A C 1
ATOM 1838 O O . ILE A 1 231 ? -5.605 28.073 -0.886 1.00 74.56 231 ILE A O 1
ATOM 1842 N N . HIS A 1 232 ? -4.667 26.262 0.040 1.00 72.94 232 HIS A N 1
ATOM 1843 C CA . HIS A 1 232 ? -3.556 27.008 0.615 1.00 72.94 232 HIS A CA 1
ATOM 1844 C C . HIS A 1 232 ? -2.682 27.577 -0.515 1.00 72.94 232 HIS A C 1
ATOM 1846 O O . HIS A 1 232 ? -2.336 26.847 -1.438 1.00 72.94 232 HIS A O 1
ATOM 1852 N N . HIS A 1 233 ? -2.284 28.851 -0.436 1.00 59.44 233 HIS A N 1
ATOM 1853 C CA . HIS A 1 233 ? -1.541 29.555 -1.496 1.00 59.44 233 HIS A CA 1
ATOM 1854 C C . HIS A 1 233 ? -0.273 28.819 -1.968 1.00 59.44 233 HIS A C 1
ATOM 1856 O O . HIS A 1 233 ? 0.053 28.871 -3.145 1.00 59.44 233 HIS A O 1
ATOM 1862 N N . LYS A 1 234 ? 0.397 28.072 -1.077 1.00 65.38 234 LYS A N 1
ATOM 1863 C CA . LYS A 1 234 ? 1.561 27.228 -1.425 1.00 65.38 234 LYS A CA 1
ATOM 1864 C C . LYS A 1 234 ? 1.248 26.072 -2.385 1.00 65.38 234 LYS A C 1
ATOM 1866 O O . LYS A 1 234 ? 2.127 25.646 -3.116 1.00 65.38 234 LYS A O 1
ATOM 1871 N N . ASN A 1 235 ? 0.007 25.590 -2.398 1.00 61.22 235 ASN A N 1
ATOM 1872 C CA . ASN A 1 235 ? -0.431 24.489 -3.259 1.00 61.22 235 ASN A CA 1
ATOM 1873 C C . ASN A 1 235 ? -1.060 24.995 -4.560 1.00 61.22 235 ASN A C 1
ATOM 1875 O O . ASN A 1 235 ? -1.511 24.200 -5.376 1.00 61.22 235 ASN A O 1
ATOM 1879 N N . ARG A 1 236 ? -1.109 26.317 -4.756 1.00 56.72 236 ARG A N 1
ATOM 1880 C CA . ARG A 1 236 ? -1.574 26.948 -5.986 1.00 56.72 236 ARG A CA 1
ATOM 1881 C C . ARG A 1 236 ? -0.409 27.017 -6.970 1.00 56.72 236 ARG A C 1
ATOM 1883 O O . ARG A 1 236 ? 0.031 28.099 -7.342 1.00 56.72 236 ARG A O 1
ATOM 1890 N N . ARG A 1 237 ? 0.149 25.861 -7.332 1.00 55.97 237 ARG A N 1
ATOM 1891 C CA . ARG A 1 237 ? 0.969 25.801 -8.541 1.00 55.97 237 ARG A CA 1
ATOM 1892 C C . ARG A 1 237 ? 0.003 25.939 -9.712 1.00 55.97 237 ARG A C 1
ATOM 1894 O O . ARG A 1 237 ? -1.042 25.294 -9.717 1.00 55.97 237 ARG A O 1
ATOM 1901 N N . ASP A 1 238 ? 0.323 26.816 -10.655 1.00 48.31 238 ASP A N 1
ATOM 1902 C CA . ASP A 1 238 ? -0.413 26.909 -11.909 1.00 48.31 238 ASP A CA 1
ATOM 1903 C C . ASP A 1 238 ? -0.244 25.573 -12.655 1.00 48.31 238 ASP A C 1
ATOM 1905 O O . ASP A 1 238 ? 0.750 25.331 -13.344 1.00 48.31 238 ASP A O 1
ATOM 1909 N N . GLU A 1 239 ? -1.225 24.680 -12.497 1.00 50.22 239 GLU A N 1
ATOM 1910 C CA . GLU A 1 239 ? -1.331 23.378 -13.180 1.00 50.22 239 GLU A CA 1
ATOM 1911 C C . GLU A 1 239 ? -1.393 23.515 -14.715 1.00 50.22 239 GLU A C 1
ATOM 1913 O O . GLU A 1 239 ? -1.352 22.525 -15.439 1.00 50.22 239 GLU A O 1
ATOM 1918 N N . SER A 1 240 ? -1.395 24.744 -15.244 1.00 48.53 240 SER A N 1
ATOM 1919 C CA . SER A 1 240 ? -1.267 25.049 -16.673 1.00 48.53 240 SER A CA 1
ATOM 1920 C C . SER A 1 240 ? 0.033 24.535 -17.309 1.00 48.53 240 SER A C 1
ATOM 1922 O O . SER A 1 240 ? 0.150 24.541 -18.533 1.00 48.53 240 SER A O 1
ATOM 1924 N N . SER A 1 241 ? 0.994 24.072 -16.506 1.00 44.44 241 SER A N 1
ATOM 1925 C CA . SER A 1 241 ? 2.292 23.561 -16.958 1.00 44.44 241 SER A CA 1
ATOM 1926 C C . SER A 1 241 ? 2.497 22.054 -16.754 1.00 44.44 241 SER A C 1
ATOM 1928 O O . SER A 1 241 ? 3.557 21.541 -17.119 1.00 44.44 241 SER A O 1
ATOM 1930 N N . THR A 1 242 ? 1.507 21.301 -16.250 1.00 47.09 242 THR A N 1
ATOM 1931 C CA . THR A 1 242 ? 1.590 19.830 -16.277 1.00 47.09 242 THR A CA 1
ATOM 1932 C C . THR A 1 242 ? 1.371 19.374 -17.715 1.00 47.09 242 THR A C 1
ATOM 1934 O O . THR A 1 242 ? 0.251 19.296 -18.212 1.00 47.09 242 THR A O 1
ATOM 1937 N N . ALA A 1 243 ? 2.493 19.194 -18.408 1.00 42.47 243 ALA A N 1
ATOM 1938 C CA . ALA A 1 243 ? 2.600 19.028 -19.842 1.00 42.47 243 ALA A CA 1
ATOM 1939 C C . ALA A 1 243 ? 1.474 18.172 -20.439 1.00 42.47 243 ALA A C 1
ATOM 1941 O O . ALA A 1 243 ? 1.382 16.963 -20.222 1.00 42.47 243 ALA A O 1
ATOM 1942 N N . THR A 1 244 ? 0.702 18.788 -21.329 1.00 43.34 244 THR A N 1
ATOM 1943 C CA . THR A 1 244 ? -0.043 18.145 -22.417 1.00 43.34 244 THR A CA 1
ATOM 1944 C C . THR A 1 244 ? 0.899 17.436 -23.407 1.00 43.34 244 THR A C 1
ATOM 1946 O O . THR A 1 244 ? 0.693 17.489 -24.619 1.00 43.34 244 THR A O 1
ATOM 1949 N N . ASN A 1 245 ? 1.914 16.712 -22.920 1.00 45.09 245 ASN A N 1
ATOM 1950 C CA . ASN A 1 245 ? 2.808 15.847 -23.698 1.00 45.09 245 ASN A CA 1
ATOM 1951 C C . ASN A 1 245 ? 2.103 14.542 -24.112 1.00 45.09 245 ASN A C 1
ATOM 1953 O O . ASN A 1 245 ? 2.661 13.455 -24.169 1.00 45.09 245 ASN A O 1
ATOM 1957 N N . THR A 1 246 ? 0.823 14.659 -24.449 1.00 47.56 246 THR A N 1
ATOM 1958 C CA . THR A 1 246 ? 0.053 13.653 -25.174 1.00 47.56 246 THR A CA 1
ATOM 1959 C C . THR A 1 246 ? 0.329 13.668 -26.676 1.00 47.56 246 THR A C 1
ATOM 1961 O O . THR A 1 246 ? -0.340 12.936 -27.409 1.00 47.56 246 THR A O 1
ATOM 1964 N N . GLN A 1 247 ? 1.273 14.489 -27.144 1.00 49.53 247 GLN A N 1
ATOM 1965 C CA . GLN A 1 247 ? 1.683 14.520 -28.540 1.00 49.53 247 GLN A CA 1
ATOM 1966 C C . GLN A 1 247 ? 2.689 13.393 -28.803 1.00 49.53 247 GLN A C 1
ATOM 1968 O O . GLN A 1 247 ? 3.834 13.454 -28.385 1.00 49.53 247 GLN A O 1
ATOM 1973 N N . ASN A 1 248 ? 2.216 12.361 -29.505 1.00 51.06 248 ASN A N 1
ATOM 1974 C CA . ASN A 1 248 ? 3.028 11.386 -30.236 1.00 51.06 248 ASN A CA 1
ATOM 1975 C C . ASN A 1 248 ? 4.113 10.658 -29.425 1.00 51.06 248 ASN A C 1
ATOM 1977 O O . ASN A 1 248 ? 5.267 10.618 -29.840 1.00 51.06 248 ASN A O 1
ATOM 1981 N N . LEU A 1 249 ? 3.742 10.003 -28.319 1.00 60.31 249 LEU A N 1
ATOM 1982 C CA . LEU A 1 249 ? 4.565 8.897 -27.826 1.00 60.31 249 LEU A CA 1
ATOM 1983 C C . LEU A 1 249 ? 4.559 7.809 -28.901 1.00 60.31 249 LEU A C 1
ATOM 1985 O O . LEU A 1 249 ? 3.545 7.135 -29.110 1.00 60.31 249 LEU A O 1
ATOM 1989 N N . THR A 1 250 ? 5.674 7.676 -29.617 1.00 68.19 250 THR A N 1
ATOM 1990 C CA . THR A 1 250 ? 5.939 6.484 -30.413 1.00 68.19 250 THR A CA 1
ATOM 1991 C C . THR A 1 250 ? 5.804 5.276 -29.486 1.00 68.19 250 THR A C 1
ATOM 1993 O O . THR A 1 250 ? 6.314 5.325 -28.363 1.00 68.19 250 THR A O 1
ATOM 1996 N N . PRO A 1 251 ? 5.071 4.226 -29.892 1.00 73.81 251 PRO A N 1
ATOM 1997 C CA . PRO A 1 251 ? 4.908 3.046 -29.057 1.00 73.81 251 PRO A CA 1
ATOM 1998 C C . PRO A 1 251 ? 6.294 2.497 -28.725 1.00 73.81 251 PRO A C 1
ATOM 2000 O O . PRO A 1 251 ? 7.089 2.266 -29.634 1.00 73.81 251 PRO A O 1
ATOM 2003 N N . ILE A 1 252 ? 6.582 2.337 -27.432 1.00 79.88 252 ILE A N 1
ATOM 2004 C CA . ILE A 1 252 ? 7.844 1.765 -26.960 1.00 79.88 252 ILE A CA 1
ATOM 2005 C C . ILE A 1 252 ? 7.954 0.369 -27.571 1.00 79.88 252 ILE A C 1
ATOM 2007 O O . ILE A 1 252 ? 7.102 -0.491 -27.345 1.00 79.88 252 ILE A O 1
ATOM 2011 N N . THR A 1 253 ? 8.972 0.141 -28.390 1.00 83.62 253 THR A N 1
ATOM 2012 C CA . THR A 1 253 ? 9.169 -1.161 -29.024 1.00 83.62 253 THR A CA 1
ATOM 2013 C C . THR A 1 253 ? 9.978 -2.082 -28.113 1.00 83.62 253 THR A C 1
ATOM 2015 O O . THR A 1 253 ? 10.696 -1.634 -27.219 1.00 83.62 253 THR A O 1
ATOM 2018 N N . ILE A 1 254 ? 9.899 -3.394 -28.352 1.00 80.75 254 ILE A N 1
ATOM 2019 C CA . ILE A 1 254 ? 10.757 -4.377 -27.665 1.00 80.75 254 ILE A CA 1
ATOM 2020 C C . ILE A 1 254 ? 12.238 -4.040 -27.902 1.00 80.75 254 ILE A C 1
ATOM 2022 O O . ILE A 1 254 ? 13.045 -4.105 -26.982 1.00 80.75 254 ILE A O 1
ATOM 2026 N N . THR A 1 255 ? 12.576 -3.585 -29.111 1.00 82.69 255 THR A N 1
ATOM 2027 C CA . THR A 1 255 ? 13.917 -3.110 -29.464 1.00 82.69 255 THR A CA 1
ATOM 2028 C C . THR A 1 255 ? 14.371 -1.934 -28.598 1.00 82.69 255 THR A C 1
ATOM 2030 O O . THR A 1 255 ? 15.529 -1.898 -28.187 1.00 82.69 255 THR A O 1
ATOM 2033 N N . ASP A 1 256 ? 13.480 -0.993 -28.280 1.00 84.38 256 ASP A N 1
ATOM 2034 C CA . ASP A 1 256 ? 13.812 0.127 -27.392 1.00 84.38 256 ASP A CA 1
ATOM 2035 C C . ASP A 1 256 ? 14.088 -0.365 -25.967 1.00 84.38 256 ASP A C 1
ATOM 2037 O O . ASP A 1 256 ? 15.066 0.055 -25.347 1.00 84.38 256 ASP A O 1
ATOM 2041 N N . MET A 1 257 ? 13.283 -1.311 -25.468 1.00 81.38 257 MET A N 1
ATOM 2042 C CA . MET A 1 257 ? 13.499 -1.928 -24.153 1.00 81.38 257 MET A CA 1
ATOM 2043 C C . MET A 1 257 ? 14.858 -2.629 -24.078 1.00 81.38 257 MET A C 1
ATOM 2045 O O . MET A 1 257 ? 15.606 -2.416 -23.125 1.00 81.38 257 MET A O 1
ATOM 2049 N N . GLU A 1 258 ? 15.201 -3.432 -25.087 1.00 82.56 258 GLU A N 1
ATOM 2050 C CA . GLU A 1 258 ? 16.488 -4.130 -25.155 1.00 82.56 258 GLU A CA 1
ATOM 2051 C C . GLU A 1 258 ? 17.658 -3.142 -25.153 1.00 82.56 258 GLU A C 1
ATOM 2053 O O . GLU A 1 258 ? 18.583 -3.289 -24.355 1.00 82.56 258 GLU A O 1
ATOM 2058 N N . LYS A 1 259 ? 17.598 -2.081 -25.968 1.00 84.19 259 LYS A N 1
ATOM 2059 C CA . LYS A 1 259 ? 18.630 -1.031 -25.985 1.00 84.19 259 LYS A CA 1
ATOM 2060 C C . LYS A 1 259 ? 18.794 -0.363 -24.618 1.00 84.19 259 LYS A C 1
ATOM 2062 O O . LYS A 1 259 ? 19.924 -0.176 -24.163 1.00 84.19 259 LYS A O 1
ATOM 2067 N N . ILE A 1 260 ? 17.690 -0.040 -23.941 1.00 84.50 260 ILE A N 1
ATOM 2068 C CA . ILE A 1 260 ? 17.711 0.564 -22.599 1.00 84.50 260 ILE A CA 1
ATOM 2069 C C . ILE A 1 260 ? 18.359 -0.383 -21.584 1.00 84.50 260 ILE A C 1
ATOM 2071 O O . ILE A 1 260 ? 19.210 0.059 -20.808 1.00 84.50 260 ILE A O 1
ATOM 2075 N N . ILE A 1 261 ? 18.006 -1.674 -21.598 1.00 81.62 261 ILE A N 1
ATOM 2076 C CA . ILE A 1 261 ? 18.575 -2.686 -20.692 1.00 81.62 261 ILE A CA 1
ATOM 2077 C C . ILE A 1 261 ? 20.098 -2.739 -20.842 1.00 81.62 261 ILE A C 1
ATOM 2079 O O . ILE A 1 261 ? 20.824 -2.716 -19.847 1.00 81.62 261 ILE A O 1
ATOM 2083 N N . ILE A 1 262 ? 20.591 -2.748 -22.079 1.00 81.62 262 ILE A N 1
ATOM 2084 C CA . ILE A 1 262 ? 22.025 -2.850 -22.373 1.00 81.62 262 ILE A CA 1
ATOM 2085 C C . ILE A 1 262 ? 22.768 -1.585 -21.961 1.00 81.62 262 ILE A C 1
ATOM 2087 O O . ILE A 1 262 ? 23.767 -1.675 -21.244 1.00 81.62 262 ILE A O 1
ATOM 2091 N N . LYS A 1 263 ? 22.245 -0.412 -22.331 1.00 85.88 263 LYS A N 1
ATOM 2092 C CA . LYS A 1 263 ? 22.807 0.883 -21.924 1.00 85.88 263 LYS A CA 1
ATOM 2093 C C . LYS A 1 263 ? 22.882 0.996 -20.400 1.00 85.88 263 LYS A C 1
ATOM 2095 O O . LYS A 1 263 ? 23.891 1.422 -19.846 1.00 85.88 263 LYS A O 1
ATOM 2100 N N . THR A 1 264 ? 21.833 0.562 -19.703 1.00 83.75 264 THR A N 1
ATOM 2101 C CA . THR A 1 264 ? 21.778 0.576 -18.233 1.00 83.75 264 THR A CA 1
ATOM 2102 C C . THR A 1 264 ? 22.786 -0.393 -17.623 1.00 83.75 264 THR A C 1
ATOM 2104 O O . THR A 1 264 ? 23.477 -0.043 -16.668 1.00 83.75 264 THR A O 1
ATOM 2107 N N . TYR A 1 265 ? 22.930 -1.590 -18.196 1.00 83.88 265 TYR A N 1
ATOM 2108 C CA . TYR A 1 265 ? 23.934 -2.561 -17.768 1.00 83.88 265 TYR A CA 1
ATOM 2109 C C . TYR A 1 265 ? 25.362 -2.013 -17.912 1.00 83.88 265 TYR A C 1
ATOM 2111 O O . TYR A 1 265 ? 26.159 -2.124 -16.981 1.00 83.88 265 TYR A O 1
ATOM 2119 N N . GLN A 1 266 ? 25.679 -1.381 -19.045 1.00 84.12 266 GLN A N 1
ATOM 2120 C CA . GLN A 1 266 ? 26.984 -0.756 -19.281 1.00 84.12 266 GLN A CA 1
ATOM 2121 C C . GLN A 1 266 ? 27.254 0.374 -18.279 1.00 84.12 266 GLN A C 1
ATOM 2123 O O . GLN A 1 266 ? 28.306 0.380 -17.638 1.00 84.12 266 GLN A O 1
ATOM 2128 N N . LYS A 1 267 ? 26.279 1.265 -18.046 1.00 86.75 267 LYS A N 1
ATOM 2129 C CA . LYS A 1 267 ? 26.371 2.309 -17.008 1.00 86.75 267 LYS A CA 1
ATOM 2130 C C . LYS A 1 267 ? 26.631 1.719 -15.621 1.00 86.75 267 LYS A C 1
ATOM 2132 O O . LYS A 1 267 ? 27.518 2.184 -14.909 1.00 86.75 267 LYS A O 1
ATOM 2137 N N . ALA A 1 268 ? 25.915 0.658 -15.249 1.00 85.25 268 ALA A N 1
ATOM 2138 C CA . ALA A 1 268 ? 26.128 -0.021 -13.975 1.00 85.25 268 ALA A CA 1
ATOM 2139 C C . ALA A 1 268 ? 27.551 -0.598 -13.863 1.00 85.25 268 ALA A C 1
ATOM 2141 O O . ALA A 1 268 ? 28.178 -0.476 -12.811 1.00 85.25 268 ALA A O 1
ATOM 2142 N N . GLN A 1 269 ? 28.100 -1.174 -14.940 1.00 83.94 269 GLN A N 1
ATOM 2143 C CA . GLN A 1 269 ? 29.491 -1.637 -14.959 1.00 83.94 269 GLN A CA 1
ATOM 2144 C C . GLN A 1 269 ? 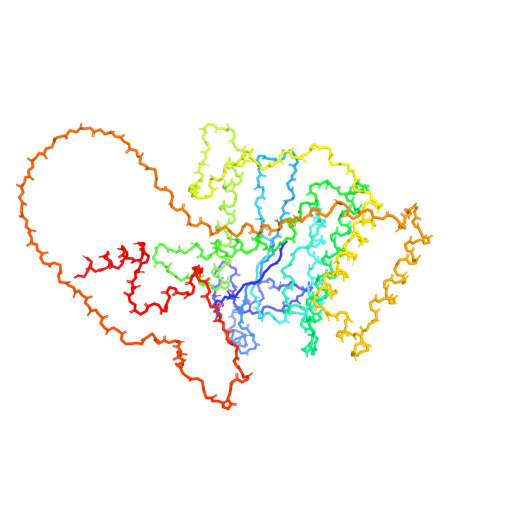30.493 -0.493 -14.770 1.00 83.94 269 GLN A C 1
ATOM 2146 O O . GLN A 1 269 ? 31.462 -0.668 -14.027 1.00 83.94 269 GLN A O 1
ATOM 2151 N N . ILE A 1 270 ? 30.273 0.656 -15.416 1.00 88.12 270 ILE A N 1
ATOM 2152 C CA . ILE A 1 270 ? 31.117 1.850 -15.262 1.00 88.12 270 ILE A CA 1
ATOM 2153 C C . ILE A 1 270 ? 31.127 2.285 -13.794 1.00 88.12 270 ILE A C 1
ATOM 2155 O O . ILE A 1 270 ? 32.194 2.307 -13.181 1.00 88.12 270 ILE A O 1
ATOM 2159 N N . ILE A 1 271 ? 29.949 2.477 -13.193 1.00 88.94 271 ILE A N 1
ATOM 2160 C CA . ILE A 1 271 ? 29.804 2.860 -11.779 1.00 88.94 271 ILE A CA 1
ATOM 2161 C C . ILE A 1 271 ? 30.495 1.842 -10.857 1.00 88.94 271 ILE A C 1
ATOM 2163 O O . ILE A 1 271 ? 31.232 2.210 -9.941 1.00 88.94 271 ILE A O 1
ATOM 2167 N N . MET A 1 272 ? 30.315 0.538 -11.098 1.00 85.25 272 MET A N 1
ATOM 2168 C CA . MET A 1 272 ? 30.971 -0.509 -10.303 1.00 85.25 272 MET A CA 1
ATOM 2169 C C . MET A 1 272 ? 32.501 -0.463 -10.396 1.00 85.25 272 MET A C 1
ATOM 2171 O O . MET A 1 272 ? 33.188 -0.749 -9.407 1.00 85.25 272 MET A O 1
ATOM 2175 N N . ASN A 1 273 ? 33.042 -0.131 -11.568 1.00 86.44 273 ASN A N 1
ATOM 2176 C CA . ASN A 1 273 ? 34.480 0.006 -11.776 1.00 86.44 273 ASN A CA 1
ATOM 2177 C C . ASN A 1 273 ? 35.020 1.278 -11.109 1.00 86.44 273 ASN A C 1
ATOM 2179 O O . ASN A 1 273 ? 36.034 1.199 -10.414 1.00 86.44 273 ASN A O 1
ATOM 2183 N N . GLU A 1 274 ? 34.329 2.412 -11.244 1.00 91.56 274 GLU A N 1
ATOM 2184 C CA . GLU A 1 274 ? 34.686 3.686 -10.598 1.00 91.56 274 GLU A CA 1
ATOM 2185 C C . GLU A 1 274 ? 34.715 3.566 -9.071 1.00 91.56 274 GLU A C 1
ATOM 2187 O O . GLU A 1 274 ? 35.661 4.012 -8.418 1.00 91.56 274 GLU A O 1
ATOM 2192 N N . LEU A 1 275 ? 33.734 2.866 -8.497 1.00 89.81 275 LEU A N 1
ATOM 2193 C CA . LEU A 1 275 ? 33.661 2.578 -7.062 1.00 89.81 275 LEU A CA 1
ATOM 2194 C C . LEU A 1 275 ? 34.611 1.452 -6.610 1.00 89.81 275 LEU A C 1
ATOM 2196 O O . LEU A 1 275 ? 34.617 1.088 -5.433 1.00 89.81 275 LEU A O 1
ATOM 2200 N N . ARG A 1 276 ? 35.406 0.870 -7.522 1.00 89.44 276 ARG A N 1
ATOM 2201 C CA . ARG A 1 276 ? 36.308 -0.279 -7.281 1.00 89.44 276 ARG A CA 1
ATOM 2202 C C . ARG A 1 276 ? 35.614 -1.503 -6.668 1.00 89.44 276 ARG A C 1
ATOM 2204 O O . ARG A 1 276 ? 36.249 -2.361 -6.039 1.00 89.44 276 ARG A O 1
ATOM 2211 N N . LEU A 1 277 ? 34.306 -1.628 -6.879 1.00 83.50 277 LEU A N 1
ATOM 2212 C CA . LEU A 1 277 ? 33.525 -2.774 -6.418 1.00 83.50 277 LEU A CA 1
ATOM 2213 C C . LEU A 1 277 ? 33.914 -4.028 -7.196 1.00 83.50 277 LEU A C 1
ATOM 2215 O O . LEU A 1 277 ? 34.073 -5.089 -6.600 1.00 83.50 277 LEU A O 1
ATOM 2219 N N . THR A 1 278 ? 34.167 -3.904 -8.500 1.00 85.06 278 THR A N 1
ATOM 2220 C CA . THR A 1 278 ? 34.575 -5.027 -9.358 1.00 85.06 278 THR A CA 1
ATOM 2221 C C . THR A 1 278 ? 35.864 -5.700 -8.874 1.00 85.06 278 THR A C 1
ATOM 2223 O O . THR A 1 278 ? 35.955 -6.927 -8.840 1.00 85.06 278 THR A O 1
ATOM 2226 N N . GLU A 1 279 ? 36.868 -4.919 -8.466 1.00 86.94 279 GLU A N 1
ATOM 2227 C CA . GLU A 1 279 ? 38.126 -5.446 -7.914 1.00 86.94 279 GLU A CA 1
ATOM 2228 C C . GLU A 1 279 ? 37.889 -6.166 -6.584 1.00 86.94 279 GLU A C 1
ATOM 2230 O O . GLU A 1 279 ? 38.400 -7.266 -6.356 1.00 86.94 279 GLU A O 1
ATOM 2235 N N . THR A 1 280 ? 37.062 -5.564 -5.729 1.00 84.69 280 THR A N 1
ATOM 2236 C CA . THR A 1 280 ? 36.695 -6.115 -4.423 1.00 84.69 280 THR A CA 1
ATOM 2237 C C . THR A 1 280 ? 35.939 -7.436 -4.573 1.00 84.69 280 THR A C 1
ATOM 2239 O O . THR A 1 280 ? 36.272 -8.410 -3.898 1.00 84.69 280 THR A O 1
ATOM 2242 N N . LEU A 1 281 ? 34.968 -7.519 -5.485 1.00 82.62 281 LEU A N 1
ATOM 2243 C CA . LEU A 1 281 ? 34.206 -8.741 -5.753 1.00 82.62 281 LEU A CA 1
ATOM 2244 C C . LEU A 1 281 ? 35.107 -9.854 -6.294 1.00 82.62 281 LEU A C 1
ATOM 2246 O O . LEU A 1 281 ? 35.066 -10.970 -5.780 1.00 82.62 281 LEU A O 1
ATOM 2250 N N . LYS A 1 282 ? 35.996 -9.546 -7.248 1.00 86.38 282 LYS A N 1
ATOM 2251 C CA . LYS A 1 282 ? 36.988 -10.505 -7.766 1.00 86.38 282 LYS A CA 1
ATOM 2252 C C . LYS A 1 282 ? 37.897 -11.050 -6.675 1.00 86.38 282 LYS A C 1
ATOM 2254 O O . LYS A 1 282 ? 38.092 -12.260 -6.593 1.00 86.38 282 LYS A O 1
ATOM 2259 N N . LYS A 1 283 ? 38.423 -10.174 -5.813 1.00 89.12 283 LYS A N 1
ATOM 2260 C CA . LYS A 1 283 ? 39.296 -10.563 -4.697 1.00 89.12 283 LYS A CA 1
ATOM 2261 C C . LYS A 1 283 ? 38.610 -11.535 -3.732 1.00 89.12 283 LYS A C 1
ATOM 2263 O O . LYS A 1 283 ? 39.281 -12.381 -3.152 1.00 89.12 283 LYS A O 1
ATOM 2268 N N . ASN A 1 284 ? 37.291 -11.423 -3.582 1.00 84.88 284 ASN A N 1
ATOM 2269 C CA . ASN A 1 284 ? 36.486 -12.295 -2.727 1.00 84.88 284 ASN A CA 1
ATOM 2270 C C . ASN A 1 284 ? 35.858 -13.488 -3.476 1.00 84.88 284 ASN A C 1
ATOM 2272 O O . ASN A 1 284 ? 35.086 -14.230 -2.879 1.00 84.88 284 ASN A O 1
ATOM 2276 N N . GLY A 1 285 ? 36.164 -13.690 -4.764 1.00 83.44 285 GLY A N 1
ATOM 2277 C CA . GLY A 1 285 ? 35.596 -14.786 -5.558 1.00 83.44 285 GLY A CA 1
ATOM 2278 C C . GLY A 1 285 ? 34.106 -14.629 -5.893 1.00 83.44 285 GLY A C 1
ATOM 2279 O O . GLY A 1 285 ? 33.448 -15.619 -6.191 1.00 83.44 285 GLY A O 1
ATOM 2280 N N . LEU A 1 286 ? 33.576 -13.402 -5.854 1.00 78.38 286 LEU A N 1
ATOM 2281 C CA . LEU A 1 286 ? 32.165 -13.063 -6.095 1.00 78.38 286 LEU A CA 1
ATOM 2282 C C . LEU A 1 286 ? 31.921 -12.406 -7.476 1.00 78.38 286 LEU A C 1
ATOM 2284 O O . LEU A 1 286 ? 30.898 -11.761 -7.683 1.00 78.38 286 LEU A O 1
ATOM 2288 N N . ASP A 1 287 ? 32.845 -12.547 -8.435 1.00 70.94 287 ASP A N 1
ATOM 2289 C CA . ASP A 1 287 ? 32.715 -12.041 -9.823 1.00 70.94 287 ASP A CA 1
ATOM 2290 C C . ASP A 1 287 ? 31.823 -12.953 -10.693 1.00 70.94 287 ASP A C 1
ATOM 2292 O O . ASP A 1 287 ? 32.229 -13.431 -11.753 1.00 70.94 287 ASP A O 1
ATOM 2296 N N . ASP A 1 288 ? 30.609 -13.256 -10.227 1.00 66.12 288 ASP A N 1
ATOM 2297 C CA . ASP A 1 288 ? 29.659 -14.085 -10.990 1.00 66.12 288 ASP A CA 1
ATOM 2298 C C . ASP A 1 288 ? 28.779 -13.253 -11.942 1.00 66.12 288 ASP A C 1
ATOM 2300 O O . ASP A 1 288 ? 28.158 -13.782 -12.867 1.00 66.12 288 ASP A O 1
ATOM 2304 N N . CYS A 1 289 ? 28.795 -11.921 -11.797 1.00 64.69 289 CYS A N 1
ATOM 2305 C CA . CYS A 1 289 ? 28.025 -10.998 -12.635 1.00 64.69 289 CYS A CA 1
ATOM 2306 C C . CYS A 1 289 ? 28.345 -11.140 -14.129 1.00 64.69 289 CYS A C 1
ATOM 2308 O O . CYS A 1 289 ? 27.465 -10.928 -14.960 1.00 64.69 289 CYS A O 1
ATOM 2310 N N . LYS A 1 290 ? 29.579 -11.527 -14.486 1.00 69.88 290 LYS A N 1
ATOM 2311 C CA . LYS A 1 290 ? 29.981 -11.763 -15.882 1.00 69.88 290 LYS A CA 1
ATOM 2312 C C . LYS A 1 290 ? 29.361 -13.018 -16.495 1.00 69.88 290 LYS A C 1
ATOM 2314 O O . LYS A 1 290 ? 29.119 -13.059 -17.702 1.00 69.88 290 LYS A O 1
ATOM 2319 N N . LYS A 1 291 ? 29.119 -14.061 -15.698 1.00 71.12 291 LYS A N 1
ATOM 2320 C CA . LYS A 1 291 ? 28.498 -15.296 -16.199 1.00 71.12 291 LYS A CA 1
ATOM 2321 C C . LYS A 1 291 ? 27.009 -15.095 -16.428 1.00 71.12 291 LYS A C 1
ATOM 2323 O O . LYS A 1 291 ? 26.503 -15.466 -17.481 1.00 71.12 291 LYS A O 1
ATOM 2328 N N . LEU A 1 292 ? 26.336 -14.450 -15.476 1.00 61.44 292 LEU A N 1
ATOM 2329 C CA . LEU A 1 292 ? 24.922 -14.122 -15.614 1.00 61.44 292 LEU A CA 1
ATOM 2330 C C . LEU A 1 292 ? 24.686 -13.182 -16.800 1.00 61.44 292 LEU A C 1
ATOM 2332 O O . LEU A 1 292 ? 23.802 -13.434 -17.614 1.00 61.44 292 LEU A O 1
ATOM 2336 N N . SER A 1 293 ? 25.515 -12.144 -16.946 1.00 70.56 293 SER A N 1
ATOM 2337 C CA . SER A 1 293 ? 25.385 -11.232 -18.078 1.00 70.56 293 SER A CA 1
ATOM 2338 C C . SER A 1 293 ? 25.650 -11.929 -19.406 1.00 70.56 293 SER A C 1
ATOM 2340 O O . SER A 1 293 ? 24.824 -11.827 -20.301 1.00 70.56 293 SER A O 1
ATOM 2342 N N . SER A 1 294 ? 26.735 -12.698 -19.539 1.00 76.81 294 SER A N 1
ATOM 2343 C CA . SER A 1 294 ? 27.023 -13.417 -20.790 1.00 76.81 294 SER A CA 1
ATOM 2344 C C . SER A 1 294 ? 25.914 -14.392 -21.193 1.00 76.81 294 SER A C 1
ATOM 2346 O O . SER A 1 294 ? 25.634 -14.507 -22.382 1.00 76.81 294 SER A O 1
ATOM 2348 N N . PHE A 1 295 ? 25.237 -15.038 -20.237 1.00 74.31 295 PHE A N 1
ATOM 2349 C CA . PHE A 1 295 ? 24.046 -15.843 -20.515 1.00 74.31 295 PHE A CA 1
ATOM 2350 C C . PHE A 1 295 ? 22.883 -14.994 -21.052 1.00 74.31 295 PHE A C 1
ATOM 2352 O O . PHE A 1 295 ? 22.334 -15.318 -22.102 1.00 74.31 295 PHE A O 1
ATOM 2359 N N . VAL A 1 296 ? 22.543 -13.888 -20.379 1.00 70.69 296 VAL A N 1
ATOM 2360 C CA . VAL A 1 296 ? 21.455 -12.985 -20.802 1.00 70.69 296 VAL A CA 1
ATOM 2361 C C . VAL A 1 296 ? 21.735 -12.393 -22.184 1.00 70.69 296 VAL A C 1
ATOM 2363 O O . VAL A 1 296 ? 20.873 -12.433 -23.054 1.00 70.69 296 VAL A O 1
ATOM 2366 N N . PHE A 1 297 ? 22.953 -11.904 -22.418 1.00 75.62 297 PHE A N 1
ATOM 2367 C CA . PHE A 1 297 ? 23.361 -11.353 -23.711 1.00 75.62 297 PHE A CA 1
ATOM 2368 C C . PHE A 1 297 ? 23.391 -12.410 -24.812 1.00 75.62 297 PHE A C 1
ATOM 2370 O O . PHE A 1 297 ? 23.046 -12.109 -25.948 1.00 75.62 297 PHE A O 1
ATOM 2377 N N . LYS A 1 298 ? 23.763 -13.654 -24.496 1.00 80.69 298 LYS A N 1
ATOM 2378 C CA . LYS A 1 298 ? 23.685 -14.754 -25.458 1.00 80.69 298 LYS A CA 1
ATOM 2379 C C . LYS A 1 298 ? 22.235 -15.034 -25.862 1.00 80.69 298 LYS A C 1
ATOM 2381 O O . LYS A 1 298 ? 21.960 -15.097 -27.053 1.00 80.69 298 LYS A O 1
ATOM 2386 N N . GLU A 1 299 ? 21.318 -15.150 -24.903 1.00 75.06 299 GLU A N 1
ATOM 2387 C CA . GLU A 1 299 ? 19.888 -15.353 -25.194 1.00 75.06 299 GLU A CA 1
ATOM 2388 C C . GLU A 1 299 ? 19.275 -14.170 -25.959 1.00 75.06 299 GLU A C 1
ATOM 2390 O O . GLU A 1 299 ? 18.481 -14.384 -26.874 1.00 75.06 299 GLU A O 1
ATOM 2395 N N . LEU A 1 300 ? 19.660 -12.931 -25.632 1.00 70.75 300 LEU A N 1
ATOM 2396 C CA . LEU A 1 300 ? 19.235 -11.742 -26.378 1.00 70.75 300 LEU A CA 1
ATOM 2397 C C . LEU A 1 300 ? 19.774 -11.761 -27.813 1.00 70.75 300 LEU A C 1
ATOM 2399 O O . LEU A 1 300 ? 18.999 -11.590 -28.745 1.00 70.75 300 LEU A O 1
ATOM 2403 N N . ASN A 1 301 ? 21.062 -12.049 -28.016 1.00 72.69 301 ASN A N 1
ATOM 2404 C CA . ASN A 1 301 ? 21.668 -12.134 -29.350 1.00 72.69 301 ASN A CA 1
ATOM 2405 C C . ASN A 1 301 ? 21.063 -13.252 -30.210 1.00 72.69 301 ASN A C 1
ATOM 2407 O O . ASN A 1 301 ? 20.987 -13.116 -31.426 1.00 72.69 301 ASN A O 1
ATOM 2411 N N . GLU A 1 302 ? 20.661 -14.369 -29.602 1.00 76.69 302 GLU A N 1
ATOM 2412 C CA . GLU A 1 302 ? 20.049 -15.491 -30.322 1.00 76.69 302 GLU A CA 1
ATOM 2413 C C . GLU A 1 302 ? 18.609 -15.197 -30.769 1.00 76.69 302 GLU A C 1
ATOM 2415 O O . GLU A 1 302 ? 18.126 -15.815 -31.720 1.00 76.69 302 GLU A O 1
ATOM 2420 N N . ARG A 1 303 ? 17.914 -14.268 -30.100 1.00 71.88 303 ARG A N 1
ATOM 2421 C CA . ARG A 1 303 ? 16.484 -13.994 -30.327 1.00 71.88 303 ARG A CA 1
ATOM 2422 C C . ARG A 1 303 ? 16.184 -12.608 -30.887 1.00 71.88 303 ARG A C 1
ATOM 2424 O O . ARG A 1 303 ? 15.090 -12.414 -31.418 1.00 71.88 303 ARG A O 1
ATOM 2431 N N . SER A 1 304 ? 17.106 -11.660 -30.764 1.00 67.44 304 SER A N 1
ATOM 2432 C CA . SER A 1 304 ? 16.908 -10.278 -31.188 1.00 67.44 304 SER A CA 1
ATOM 2433 C C . SER A 1 304 ? 17.451 -10.005 -32.590 1.00 67.44 304 SER A C 1
ATOM 2435 O O . SER A 1 304 ? 18.373 -10.650 -33.081 1.00 67.44 304 SER A O 1
ATOM 2437 N N . ILE A 1 305 ? 16.843 -9.012 -33.237 1.00 62.06 305 ILE A N 1
ATOM 2438 C CA . ILE A 1 305 ? 17.221 -8.471 -34.549 1.00 62.06 305 ILE A CA 1
ATOM 2439 C C . ILE A 1 305 ? 18.248 -7.328 -34.385 1.00 62.06 305 ILE A C 1
ATOM 2441 O O . ILE A 1 305 ? 18.808 -6.840 -35.365 1.00 62.06 305 ILE A O 1
ATOM 2445 N N . VAL A 1 306 ? 18.491 -6.870 -33.154 1.00 61.19 306 VAL A N 1
ATOM 2446 C CA . VAL A 1 306 ? 19.343 -5.714 -32.860 1.00 61.19 306 VAL A CA 1
ATOM 2447 C C . VAL A 1 306 ? 20.811 -6.136 -32.840 1.00 61.19 306 VAL A C 1
ATOM 2449 O O . VAL A 1 306 ? 21.196 -7.036 -32.102 1.00 61.19 306 VAL A O 1
ATOM 2452 N N . ASP A 1 307 ? 21.644 -5.468 -33.639 1.00 65.12 307 ASP A N 1
ATOM 2453 C CA . ASP A 1 307 ? 23.096 -5.614 -33.550 1.00 65.12 307 ASP A CA 1
ATOM 2454 C C . ASP A 1 307 ? 23.612 -4.812 -32.351 1.00 65.12 307 ASP A C 1
ATOM 2456 O O . ASP A 1 307 ? 23.583 -3.582 -32.336 1.00 65.12 307 ASP A O 1
ATOM 2460 N N . TYR A 1 308 ? 24.053 -5.528 -31.322 1.00 62.06 308 TYR A N 1
ATOM 2461 C CA . TYR A 1 308 ? 24.502 -4.952 -30.057 1.00 62.06 308 TYR A CA 1
ATOM 2462 C C . TYR A 1 308 ? 26.002 -4.639 -30.015 1.00 62.06 308 TYR A C 1
ATOM 2464 O O . TYR A 1 308 ? 26.522 -4.268 -28.963 1.00 62.06 308 TYR A O 1
ATOM 2472 N N . SER A 1 309 ? 26.720 -4.806 -31.129 1.00 64.44 309 SER A N 1
ATOM 2473 C CA . SER A 1 309 ? 28.154 -4.498 -31.205 1.00 64.44 309 SER A CA 1
ATOM 2474 C C . SER A 1 309 ? 28.467 -2.995 -31.246 1.00 64.44 309 SER A C 1
ATOM 2476 O O . SER A 1 309 ? 29.615 -2.610 -31.027 1.00 64.44 309 SER A O 1
ATOM 2478 N N . PHE A 1 310 ? 27.450 -2.158 -31.469 1.00 53.56 310 PHE A N 1
ATOM 2479 C CA . PHE A 1 310 ? 27.547 -0.706 -31.613 1.00 53.56 310 PHE A CA 1
ATOM 2480 C C . PHE A 1 310 ? 26.478 -0.025 -30.745 1.00 53.56 310 PHE A C 1
ATOM 2482 O O . PHE A 1 310 ? 25.324 0.117 -31.146 1.00 53.56 310 PHE A O 1
ATOM 2489 N N . VAL A 1 311 ? 26.839 0.381 -29.531 1.00 55.97 311 VAL A N 1
ATOM 2490 C CA . VAL A 1 311 ? 26.045 1.344 -28.757 1.00 55.97 311 VAL A CA 1
ATOM 2491 C C . VAL A 1 311 ? 26.941 2.562 -28.592 1.00 55.97 311 VAL A C 1
ATOM 2493 O O . VAL A 1 311 ? 27.938 2.476 -27.883 1.00 55.97 311 VAL A O 1
ATOM 2496 N N . ASP A 1 312 ? 26.635 3.637 -29.321 1.00 54.78 312 ASP A N 1
ATOM 2497 C CA . ASP A 1 312 ? 27.380 4.896 -29.237 1.00 54.78 312 ASP A CA 1
ATOM 2498 C C . ASP A 1 312 ? 27.229 5.501 -27.831 1.00 54.78 312 ASP A C 1
ATOM 2500 O O . ASP A 1 312 ? 26.122 5.613 -27.295 1.00 54.78 312 ASP A O 1
ATOM 2504 N N . ASP A 1 313 ? 28.362 5.885 -27.239 1.00 56.00 313 ASP A N 1
ATOM 2505 C CA . ASP A 1 313 ? 28.479 6.453 -25.885 1.00 56.00 313 ASP A CA 1
ATOM 2506 C C . ASP A 1 313 ? 27.896 7.881 -25.768 1.00 56.00 313 ASP A C 1
ATOM 2508 O O . ASP A 1 313 ? 27.788 8.420 -24.667 1.00 56.00 313 ASP A O 1
ATOM 2512 N N . ASP A 1 314 ? 27.489 8.502 -26.880 1.00 53.00 314 ASP A N 1
ATOM 2513 C CA . ASP A 1 314 ? 27.217 9.945 -26.950 1.00 53.00 314 ASP A CA 1
ATOM 2514 C C . ASP A 1 314 ? 25.845 10.385 -26.388 1.00 53.00 314 ASP A C 1
ATOM 2516 O O . ASP A 1 314 ? 25.640 11.570 -26.141 1.00 53.00 314 ASP A O 1
ATOM 2520 N N . ASP A 1 315 ? 24.922 9.464 -26.085 1.00 52.31 315 ASP A N 1
ATOM 2521 C CA . ASP A 1 315 ? 23.580 9.795 -25.558 1.00 52.31 315 ASP A CA 1
ATOM 2522 C C . ASP A 1 315 ? 23.479 9.722 -24.016 1.00 52.31 315 ASP A C 1
ATOM 2524 O O . ASP A 1 315 ? 22.409 9.445 -23.451 1.00 52.31 315 ASP A O 1
ATOM 2528 N N . ILE A 1 316 ? 24.581 9.869 -23.278 1.00 49.72 316 ILE A N 1
ATOM 2529 C CA . ILE A 1 316 ? 24.556 9.882 -21.804 1.00 49.72 316 ILE A CA 1
ATOM 2530 C C . ILE A 1 316 ? 24.145 11.280 -21.321 1.00 49.72 316 ILE A C 1
ATOM 2532 O O . ILE A 1 316 ? 24.936 12.022 -20.753 1.00 49.72 316 ILE A O 1
ATOM 2536 N N . GLU A 1 317 ? 22.876 11.638 -21.512 1.00 49.94 317 GLU A N 1
ATOM 2537 C CA . GLU A 1 317 ? 22.278 12.684 -20.684 1.00 49.94 317 GLU A CA 1
ATOM 2538 C C . GLU A 1 317 ? 22.059 12.109 -19.277 1.00 49.94 317 GLU A C 1
ATOM 2540 O O . GLU A 1 317 ? 21.350 11.112 -19.073 1.00 49.94 317 GLU A O 1
ATOM 2545 N N . GLU A 1 318 ? 22.745 12.697 -18.296 1.00 44.00 318 GLU A N 1
ATOM 2546 C CA . GLU A 1 318 ? 22.426 12.540 -16.882 1.00 44.00 318 GLU A CA 1
ATOM 2547 C C . GLU A 1 318 ? 21.055 13.175 -16.644 1.00 44.00 318 GLU A C 1
ATOM 2549 O O . GLU A 1 318 ? 20.920 14.386 -16.494 1.00 44.00 318 GLU A O 1
ATOM 2554 N N . SER A 1 319 ? 20.017 12.341 -16.624 1.00 40.75 319 SER A N 1
ATOM 2555 C CA . SER A 1 319 ? 18.748 12.691 -15.995 1.00 40.75 319 SER A CA 1
ATOM 2556 C C . SER A 1 319 ? 19.036 12.943 -14.519 1.00 40.75 319 SER A C 1
ATOM 2558 O O . SER A 1 319 ? 19.131 11.997 -13.737 1.00 40.75 319 SER A O 1
ATOM 2560 N N . SER A 1 320 ? 19.231 14.205 -14.141 1.00 33.34 320 SER A N 1
ATOM 2561 C CA . SER A 1 320 ? 19.196 14.614 -12.746 1.00 33.34 320 SER A CA 1
ATOM 2562 C C . SER A 1 320 ? 17.792 14.314 -12.231 1.00 33.34 320 SER A C 1
ATOM 2564 O O . SER A 1 320 ? 16.846 15.034 -12.556 1.00 33.34 320 SER A O 1
ATOM 2566 N N . ASP A 1 321 ? 17.654 13.229 -11.467 1.00 34.88 321 ASP A N 1
ATOM 2567 C CA . ASP A 1 321 ? 16.513 13.013 -10.579 1.00 34.88 321 ASP A CA 1
ATOM 2568 C C . ASP A 1 321 ? 16.555 14.118 -9.517 1.00 34.88 321 ASP A C 1
ATOM 2570 O O . ASP A 1 321 ? 17.010 13.935 -8.385 1.00 34.88 321 ASP A O 1
ATOM 2574 N N . ASP A 1 322 ? 16.107 15.308 -9.910 1.00 32.47 322 ASP A N 1
ATOM 2575 C CA . ASP A 1 322 ? 15.606 16.303 -8.984 1.00 32.47 322 ASP A CA 1
ATOM 2576 C C . ASP A 1 322 ? 14.300 15.725 -8.432 1.00 32.47 322 ASP A C 1
ATOM 2578 O O . ASP A 1 322 ? 13.195 16.040 -8.881 1.00 32.47 322 ASP A O 1
ATOM 2582 N N . GLU A 1 323 ? 14.444 14.830 -7.453 1.00 33.69 323 GLU A N 1
ATOM 2583 C CA . GLU A 1 323 ? 13.457 14.623 -6.403 1.00 33.69 323 GLU A CA 1
ATOM 2584 C C . GLU A 1 323 ? 13.100 16.021 -5.897 1.00 33.69 323 GLU A C 1
ATOM 2586 O O . GLU A 1 323 ? 13.837 16.640 -5.123 1.00 33.69 323 GLU A O 1
ATOM 2591 N N . ALA A 1 324 ? 12.004 16.570 -6.423 1.00 34.38 324 ALA A N 1
ATOM 2592 C CA . ALA A 1 324 ? 11.413 17.810 -5.964 1.00 34.38 324 ALA A CA 1
ATOM 2593 C C . ALA A 1 324 ? 10.834 17.551 -4.571 1.00 34.38 324 ALA A C 1
ATOM 2595 O O . ALA A 1 324 ? 9.623 17.449 -4.378 1.00 34.38 324 ALA A O 1
ATOM 2596 N N . ASP A 1 325 ? 11.735 17.418 -3.604 1.00 33.88 325 ASP A N 1
ATOM 2597 C CA . ASP A 1 325 ? 11.454 17.451 -2.190 1.00 33.88 325 ASP A CA 1
ATOM 2598 C C . ASP A 1 325 ? 10.909 18.857 -1.918 1.00 33.88 325 ASP A C 1
ATOM 2600 O O . ASP A 1 325 ? 11.616 19.868 -1.989 1.00 33.88 325 ASP A O 1
ATOM 2604 N N . ASP A 1 326 ? 9.591 18.930 -1.744 1.00 40.28 326 ASP A N 1
ATOM 2605 C CA . ASP A 1 326 ? 8.792 20.153 -1.695 1.00 40.28 326 ASP A CA 1
ATOM 2606 C C . ASP A 1 326 ? 8.981 20.865 -0.340 1.00 40.28 326 ASP A C 1
ATOM 2608 O O . ASP A 1 326 ? 8.060 21.052 0.455 1.00 40.28 326 ASP A O 1
ATOM 2612 N N . ASN A 1 327 ? 10.228 21.240 -0.052 1.00 42.69 327 ASN A N 1
ATOM 2613 C CA . ASN A 1 327 ? 10.665 22.026 1.095 1.00 42.69 327 ASN A CA 1
ATOM 2614 C C . ASN A 1 327 ? 11.739 23.030 0.657 1.00 42.69 327 ASN A C 1
ATOM 2616 O O . ASN A 1 327 ? 12.873 22.993 1.135 1.00 42.69 327 ASN A O 1
ATOM 2620 N N . ASN A 1 328 ? 11.386 23.963 -0.231 1.00 35.03 328 ASN A N 1
ATOM 2621 C CA . ASN A 1 328 ? 12.249 25.109 -0.514 1.00 35.03 328 ASN A CA 1
ATOM 2622 C C . ASN A 1 328 ? 11.639 26.401 0.046 1.00 35.03 328 ASN A C 1
ATOM 2624 O O . ASN A 1 328 ? 10.770 27.036 -0.548 1.00 35.03 328 ASN A O 1
ATOM 2628 N N . ASP A 1 329 ? 12.094 26.752 1.247 1.00 38.28 329 ASP A N 1
ATOM 2629 C CA . ASP A 1 329 ? 11.802 27.996 1.954 1.00 38.28 329 ASP A CA 1
ATOM 2630 C C . ASP A 1 329 ? 12.784 29.064 1.434 1.00 38.28 329 ASP A C 1
ATOM 2632 O O . ASP A 1 329 ? 13.873 29.241 1.979 1.00 38.28 329 ASP A O 1
ATOM 2636 N N . ASN A 1 330 ? 12.430 29.749 0.342 1.00 32.53 330 ASN A N 1
ATOM 2637 C CA . ASN A 1 330 ? 13.173 30.913 -0.145 1.00 32.53 330 ASN A CA 1
ATOM 2638 C C . ASN A 1 330 ? 12.277 32.154 -0.142 1.00 32.53 330 ASN A C 1
ATOM 2640 O O . ASN A 1 330 ? 11.414 32.348 -0.995 1.00 32.53 330 ASN A O 1
ATOM 2644 N N . THR A 1 331 ? 12.508 32.996 0.862 1.00 32.41 331 THR A N 1
ATOM 2645 C CA . THR A 1 331 ? 11.895 34.311 1.038 1.00 32.41 331 THR A CA 1
ATOM 2646 C C . THR A 1 331 ? 12.583 35.321 0.122 1.00 32.41 331 THR A C 1
ATOM 2648 O O . THR A 1 331 ? 13.668 35.810 0.438 1.00 32.41 331 THR A O 1
ATOM 2651 N N . SER A 1 332 ? 11.951 35.666 -0.996 1.00 32.28 332 SER A N 1
ATOM 2652 C CA . SER A 1 332 ? 12.308 36.845 -1.790 1.00 32.28 332 SER A CA 1
ATOM 2653 C C . SER A 1 332 ? 11.462 38.027 -1.318 1.00 32.28 332 SER A C 1
ATOM 2655 O O . SER A 1 332 ? 10.241 38.013 -1.445 1.00 32.28 332 SER A O 1
ATOM 2657 N N . GLN A 1 333 ? 12.110 39.036 -0.732 1.00 35.50 333 GLN A N 1
ATOM 2658 C CA . GLN A 1 333 ? 11.504 40.340 -0.468 1.00 35.50 333 GLN A CA 1
ATOM 2659 C C . GLN A 1 333 ? 11.243 41.046 -1.804 1.00 35.50 333 GLN A C 1
ATOM 2661 O O . GLN A 1 333 ? 12.194 41.398 -2.499 1.00 35.50 333 GLN A O 1
ATOM 2666 N N . SER A 1 334 ? 9.975 41.274 -2.145 1.00 29.53 334 SER A N 1
ATOM 2667 C CA . SER A 1 334 ? 9.592 42.322 -3.090 1.00 29.53 334 SER A CA 1
ATOM 2668 C C . SER A 1 334 ? 9.325 43.604 -2.303 1.00 29.53 334 SER A C 1
ATOM 2670 O O . SER A 1 334 ? 8.485 43.639 -1.404 1.00 29.53 334 SER A O 1
ATOM 2672 N N . LEU A 1 335 ? 10.109 44.634 -2.613 1.00 35.62 335 LEU A N 1
ATOM 2673 C CA . LEU A 1 335 ? 9.853 46.017 -2.238 1.00 35.62 335 LEU A CA 1
ATOM 2674 C C . LEU A 1 335 ? 8.753 46.539 -3.160 1.00 35.62 335 LEU A C 1
ATOM 2676 O O . LEU A 1 335 ? 9.020 46.730 -4.343 1.00 35.62 335 LEU A O 1
ATOM 2680 N N . ASP A 1 336 ? 7.561 46.776 -2.617 1.00 30.50 336 ASP A N 1
ATOM 2681 C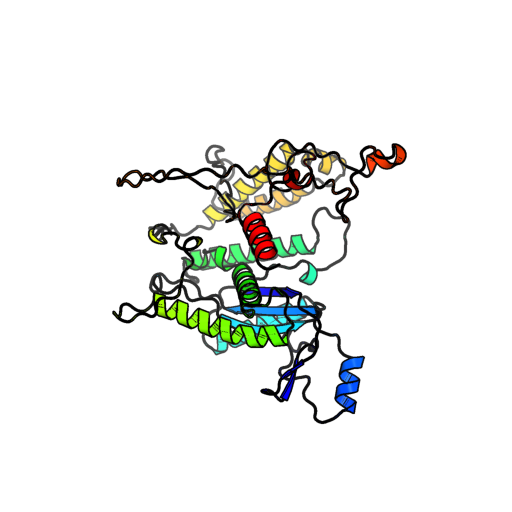 CA . ASP A 1 336 ? 6.604 47.678 -3.248 1.00 30.50 336 ASP A CA 1
ATOM 2682 C C . ASP A 1 336 ? 6.733 49.062 -2.616 1.00 30.50 336 ASP A C 1
ATOM 2684 O O . ASP A 1 336 ? 6.834 49.231 -1.398 1.00 30.50 336 ASP A O 1
ATOM 2688 N N . THR A 1 337 ? 6.829 50.021 -3.524 1.00 32.75 337 THR A N 1
ATOM 2689 C CA . THR A 1 337 ? 6.999 51.456 -3.338 1.00 32.75 337 THR A CA 1
ATOM 2690 C C . THR A 1 337 ? 5.626 52.125 -3.364 1.00 32.75 337 THR A C 1
ATOM 2692 O O . THR A 1 337 ? 4.703 51.614 -3.993 1.00 32.75 337 THR A O 1
ATOM 2695 N N . ASP A 1 338 ? 5.563 53.275 -2.695 1.00 32.09 338 ASP A N 1
ATOM 2696 C CA . ASP A 1 338 ? 4.546 54.329 -2.778 1.00 32.09 338 ASP A CA 1
ATOM 2697 C C . ASP A 1 338 ? 3.186 54.060 -2.100 1.00 32.09 338 ASP A C 1
ATOM 2699 O O . ASP A 1 338 ? 2.343 53.322 -2.597 1.00 32.09 338 ASP A O 1
ATOM 2703 N N . ASP A 1 339 ? 2.936 54.731 -0.966 1.00 31.83 339 ASP A N 1
ATOM 2704 C CA . ASP A 1 339 ? 2.132 55.961 -1.029 1.00 31.83 339 ASP A CA 1
ATOM 2705 C C . ASP A 1 339 ? 2.307 56.834 0.231 1.00 31.83 339 ASP A C 1
ATOM 2707 O O . ASP A 1 339 ? 2.348 56.356 1.369 1.00 31.83 339 ASP A O 1
ATOM 2711 N N . GLU A 1 340 ? 2.457 58.133 -0.002 1.00 34.22 340 GLU A N 1
ATOM 2712 C CA . GLU A 1 340 ? 2.680 59.184 0.986 1.00 34.22 340 GLU A CA 1
ATOM 2713 C C . GLU A 1 340 ? 1.382 59.560 1.719 1.00 34.22 340 GLU A C 1
ATOM 2715 O O . GLU A 1 340 ? 0.373 59.836 1.083 1.00 34.22 340 GLU A O 1
ATOM 2720 N N . SER A 1 341 ? 1.436 59.729 3.046 1.00 33.69 341 SER A N 1
ATOM 2721 C CA . SER A 1 341 ? 1.020 60.994 3.681 1.00 33.69 341 SER A CA 1
ATOM 27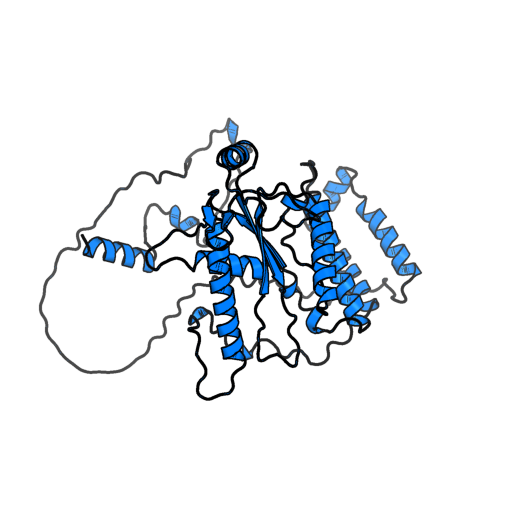22 C C . SER A 1 341 ? 1.246 60.985 5.196 1.00 33.69 341 SER A C 1
ATOM 2724 O O . SER A 1 341 ? 0.611 60.229 5.925 1.00 33.69 341 SER A O 1
ATOM 2726 N N . ASN A 1 342 ? 2.145 61.877 5.624 1.00 32.03 342 ASN A N 1
ATOM 2727 C CA . ASN A 1 342 ? 2.132 62.686 6.849 1.00 32.03 342 ASN A CA 1
ATOM 2728 C C . ASN A 1 342 ? 1.238 62.241 8.021 1.00 32.03 342 ASN A C 1
ATOM 2730 O O . ASN A 1 342 ? 0.030 62.433 7.973 1.00 32.03 342 ASN A O 1
ATOM 2734 N N . GLU A 1 343 ? 1.870 61.937 9.157 1.00 31.92 343 GLU A N 1
ATOM 2735 C CA . GLU A 1 343 ? 1.676 62.753 10.363 1.00 31.92 343 GLU A CA 1
ATOM 2736 C C . GLU A 1 343 ? 2.862 62.593 11.329 1.00 31.92 343 GLU A C 1
ATOM 2738 O O . GLU A 1 343 ? 3.205 61.503 11.781 1.00 31.92 343 GLU A O 1
ATOM 2743 N N . ASN A 1 344 ? 3.516 63.723 11.607 1.00 30.34 344 ASN A N 1
ATOM 2744 C CA . ASN A 1 344 ? 4.534 63.873 12.637 1.00 30.34 344 ASN A CA 1
ATOM 2745 C C . ASN A 1 344 ? 3.857 63.933 14.008 1.00 30.34 344 ASN A C 1
ATOM 2747 O O . ASN A 1 344 ? 3.210 64.935 14.306 1.00 30.34 344 ASN A O 1
ATOM 2751 N N . VAL A 1 345 ? 4.113 62.955 14.875 1.00 34.31 345 VAL A N 1
ATOM 2752 C CA . VAL A 1 345 ? 4.160 63.194 16.323 1.00 34.31 345 VAL A CA 1
ATOM 2753 C C . VAL A 1 345 ? 5.371 62.457 16.883 1.00 34.31 345 VAL A C 1
ATOM 2755 O O . VAL A 1 345 ? 5.416 61.232 16.951 1.00 34.31 345 VAL A O 1
ATOM 2758 N N . LEU A 1 346 ? 6.373 63.254 17.242 1.00 32.53 346 LEU A N 1
ATOM 2759 C CA . LEU A 1 346 ? 7.420 62.891 18.181 1.00 32.53 346 LEU A CA 1
ATOM 2760 C C . LEU A 1 346 ? 6.764 62.756 19.558 1.00 32.53 346 LEU A C 1
ATOM 2762 O O . LEU A 1 346 ? 6.120 63.702 19.995 1.00 32.53 346 LEU A O 1
ATOM 2766 N N . ASP A 1 347 ? 6.967 61.636 20.244 1.00 30.36 347 ASP A N 1
ATOM 2767 C CA . ASP A 1 347 ? 7.599 61.728 21.556 1.00 30.36 347 ASP A CA 1
ATOM 2768 C C . ASP A 1 347 ? 8.148 60.380 22.034 1.00 30.36 347 ASP A C 1
ATOM 2770 O O . ASP A 1 347 ? 7.471 59.355 22.068 1.00 30.36 347 ASP A O 1
ATOM 2774 N N . ASN A 1 348 ? 9.445 60.459 22.322 1.00 31.67 348 ASN A N 1
ATOM 2775 C CA . ASN A 1 348 ? 10.244 59.746 23.305 1.00 31.67 348 ASN A CA 1
ATOM 2776 C C . ASN A 1 348 ? 9.506 58.758 24.219 1.00 31.67 348 ASN A C 1
ATOM 2778 O O . ASN A 1 348 ? 8.637 59.153 24.985 1.00 31.67 348 ASN A O 1
ATOM 2782 N N . ASP A 1 349 ? 9.993 57.518 24.236 1.00 32.66 349 ASP A N 1
ATOM 2783 C CA . ASP A 1 349 ? 10.416 56.888 25.488 1.00 32.66 349 ASP A CA 1
ATOM 2784 C C . ASP A 1 349 ? 11.444 55.792 25.174 1.00 32.66 349 ASP A C 1
ATOM 2786 O O . ASP A 1 349 ? 11.128 54.688 24.720 1.00 32.66 349 ASP A O 1
ATOM 2790 N N . ASP A 1 350 ? 12.710 56.145 25.403 1.00 35.91 350 ASP A N 1
ATOM 2791 C CA . ASP A 1 350 ? 13.814 55.212 25.585 1.00 35.91 350 ASP A CA 1
ATOM 2792 C C . ASP A 1 350 ? 13.508 54.332 26.804 1.00 35.91 350 ASP A C 1
ATOM 2794 O O . ASP A 1 350 ? 13.623 54.762 27.952 1.00 35.91 350 ASP A O 1
ATOM 2798 N N . LEU A 1 351 ? 13.139 53.075 26.559 1.00 35.44 351 LEU A N 1
ATOM 2799 C CA . LEU A 1 351 ? 13.146 52.038 27.584 1.00 35.44 351 LEU A CA 1
ATOM 2800 C C . LEU A 1 351 ? 14.101 50.917 27.185 1.00 35.44 351 LEU A C 1
ATOM 2802 O O . LEU A 1 351 ? 13.804 50.060 26.351 1.00 35.44 351 LEU A O 1
ATOM 2806 N N . ASP A 1 352 ? 15.265 50.990 27.832 1.00 37.47 352 ASP A N 1
ATOM 2807 C CA . ASP A 1 352 ? 16.234 49.942 28.137 1.00 37.47 352 ASP A CA 1
ATOM 2808 C C . ASP A 1 352 ? 15.793 48.521 27.754 1.00 37.47 352 ASP A C 1
ATOM 2810 O O . ASP A 1 352 ? 15.110 47.804 28.495 1.00 37.47 352 ASP A O 1
ATOM 2814 N N . ILE A 1 353 ? 16.285 48.060 26.602 1.00 34.81 353 ILE A N 1
ATOM 2815 C CA . ILE A 1 353 ? 16.297 46.640 26.260 1.00 34.81 353 ILE A CA 1
ATOM 2816 C C . ILE A 1 353 ? 17.372 45.985 27.128 1.00 34.81 353 ILE A C 1
ATOM 2818 O O . ILE A 1 353 ? 18.531 45.833 26.734 1.00 34.81 353 ILE A O 1
ATOM 2822 N N . HIS A 1 354 ? 16.980 45.577 28.332 1.00 34.81 354 HIS A N 1
ATOM 2823 C CA . HIS A 1 354 ? 17.765 44.648 29.126 1.00 34.81 354 HIS A CA 1
ATOM 2824 C C . HIS A 1 354 ? 18.039 43.386 28.299 1.00 34.81 354 HIS A C 1
ATOM 2826 O O . HIS A 1 354 ? 17.145 42.611 27.958 1.00 34.81 354 HIS A O 1
ATOM 2832 N N . HIS A 1 355 ? 19.319 43.183 27.996 1.00 38.12 355 HIS A N 1
ATOM 2833 C CA . HIS A 1 355 ? 19.893 41.937 27.514 1.00 38.12 355 HIS A CA 1
ATOM 2834 C C . HIS A 1 355 ? 19.449 40.771 28.421 1.00 38.12 355 HIS A C 1
ATOM 2836 O O . HIS A 1 355 ? 20.043 40.521 29.469 1.00 38.12 355 HIS A O 1
ATOM 2842 N N . ILE A 1 356 ? 18.422 40.018 28.014 1.00 34.62 356 ILE A N 1
ATOM 2843 C CA . ILE A 1 356 ? 18.097 38.718 28.615 1.00 34.62 356 ILE A CA 1
ATOM 2844 C C . ILE A 1 356 ? 19.162 37.721 28.139 1.00 34.62 356 ILE A C 1
ATOM 2846 O O . ILE A 1 356 ? 18.981 36.971 27.178 1.00 34.62 356 ILE A O 1
ATOM 2850 N N . VAL A 1 357 ? 20.315 37.729 28.806 1.00 34.44 357 VAL A N 1
ATOM 2851 C CA . VAL A 1 357 ? 21.294 36.644 28.725 1.00 34.44 357 VAL A CA 1
ATOM 2852 C C . VAL A 1 357 ? 20.755 35.504 29.582 1.00 34.44 357 VAL A C 1
ATOM 2854 O O . VAL A 1 357 ? 20.952 35.458 30.790 1.00 34.44 357 VAL A O 1
ATOM 2857 N N . THR A 1 358 ? 20.033 34.576 28.958 1.00 31.91 358 THR A N 1
ATOM 2858 C CA . THR A 1 358 ? 19.724 33.286 29.584 1.00 31.91 358 THR A CA 1
ATOM 2859 C C . THR A 1 358 ? 20.883 32.331 29.316 1.00 31.91 358 THR A C 1
ATOM 2861 O O . THR A 1 358 ? 20.979 31.724 28.251 1.00 31.91 358 THR A O 1
ATOM 2864 N N . SER A 1 359 ? 21.787 32.183 30.285 1.00 38.16 359 SER A N 1
ATOM 2865 C CA . SER A 1 359 ? 22.743 31.075 30.313 1.00 38.16 359 SER A CA 1
ATOM 2866 C C . SER A 1 359 ? 21.992 29.778 30.629 1.00 38.16 359 SER A C 1
ATOM 2868 O O . SER A 1 359 ? 21.802 29.418 31.787 1.00 38.16 359 SER A O 1
ATOM 2870 N N . LYS A 1 360 ? 21.515 29.078 29.593 1.00 36.28 360 LYS A N 1
ATOM 2871 C CA . LYS A 1 360 ? 21.019 27.701 29.728 1.00 36.28 360 LYS A CA 1
ATOM 2872 C C . LYS A 1 360 ? 22.145 26.719 29.431 1.00 36.28 360 LYS A C 1
ATOM 2874 O O . LYS A 1 360 ? 22.507 26.505 28.276 1.00 36.28 360 LYS A O 1
ATOM 2879 N N . GLU A 1 361 ? 22.669 26.110 30.486 1.00 45.44 361 GLU A N 1
ATOM 2880 C CA . GLU A 1 361 ? 23.492 24.911 30.392 1.00 45.44 361 GLU A CA 1
ATOM 2881 C C . GLU A 1 361 ? 22.610 23.701 30.047 1.00 45.44 361 GLU A C 1
ATOM 2883 O O . GLU A 1 361 ? 21.629 23.398 30.720 1.00 45.44 361 GLU A O 1
ATOM 2888 N N . THR A 1 362 ? 23.014 22.993 28.991 1.00 40.44 362 THR A N 1
ATOM 2889 C CA . THR A 1 362 ? 22.592 21.645 28.571 1.00 40.44 362 THR A CA 1
ATOM 2890 C C . THR A 1 362 ? 21.168 21.453 28.020 1.00 40.44 362 THR A C 1
ATOM 2892 O O . THR A 1 362 ? 20.157 21.493 28.713 1.00 40.44 362 THR A O 1
ATOM 2895 N N . PHE A 1 363 ? 21.113 21.115 26.726 1.00 36.00 363 PHE A N 1
ATOM 2896 C CA . PHE A 1 363 ? 19.995 20.403 26.105 1.00 36.00 363 PHE A CA 1
ATOM 2897 C C . PHE A 1 363 ? 20.005 18.950 26.614 1.00 36.00 363 PHE A C 1
ATOM 2899 O O . PHE A 1 363 ? 20.905 18.178 26.279 1.00 36.00 363 PHE A O 1
ATOM 2906 N N . GLN A 1 364 ? 19.017 18.554 27.419 1.00 43.03 364 GLN A N 1
ATOM 2907 C CA . GLN A 1 364 ? 18.794 17.142 27.737 1.00 43.03 364 GLN A CA 1
ATOM 2908 C C . GLN A 1 364 ? 18.376 16.399 26.461 1.00 43.03 364 GLN A C 1
ATOM 2910 O O . GLN A 1 364 ? 17.284 16.608 25.942 1.00 43.03 364 GLN A O 1
ATOM 2915 N N . GLY A 1 365 ? 19.260 15.543 25.948 1.00 43.34 365 GLY A N 1
ATOM 2916 C CA . GLY A 1 365 ? 18.938 14.614 24.860 1.00 43.34 365 GLY A CA 1
ATOM 2917 C C . GLY A 1 365 ? 20.112 14.237 23.960 1.00 43.34 365 GLY A C 1
ATOM 2918 O O . GLY A 1 365 ? 20.073 13.179 23.343 1.00 43.34 365 GLY A O 1
ATOM 2919 N N . MET A 1 366 ? 21.181 15.041 23.917 1.00 44.66 366 MET A N 1
ATOM 2920 C CA . MET A 1 366 ? 22.344 14.763 23.068 1.00 44.66 366 MET A CA 1
ATOM 2921 C C . MET A 1 366 ? 23.650 15.002 23.835 1.00 44.66 366 MET A C 1
ATOM 2923 O O . MET A 1 366 ? 23.948 16.126 24.234 1.00 44.66 366 MET A O 1
ATOM 2927 N N . LYS A 1 367 ? 24.432 13.939 24.070 1.00 50.47 367 LYS A N 1
ATOM 2928 C CA . LYS A 1 367 ? 25.769 14.046 24.673 1.00 50.47 367 LYS A CA 1
ATOM 2929 C C . LYS A 1 367 ? 26.776 14.391 23.582 1.00 50.47 367 LYS A C 1
ATOM 2931 O O . LYS A 1 367 ? 27.109 13.545 22.757 1.00 50.47 367 LYS A O 1
ATOM 2936 N N . ILE A 1 368 ? 27.249 15.630 23.582 1.00 55.75 368 ILE A N 1
ATOM 2937 C CA . ILE A 1 368 ? 28.375 16.058 22.752 1.00 55.75 368 ILE A CA 1
ATOM 2938 C C . ILE A 1 368 ? 29.643 15.766 23.552 1.00 55.75 368 ILE A C 1
ATOM 2940 O O . ILE A 1 368 ? 29.807 16.278 24.657 1.00 55.75 368 ILE A O 1
ATOM 2944 N N . TYR A 1 369 ? 30.516 14.919 23.015 1.00 60.03 369 TYR A N 1
ATOM 2945 C CA . TYR A 1 369 ? 31.815 14.631 23.615 1.00 60.03 369 TYR A CA 1
ATOM 2946 C C . TYR A 1 369 ? 32.868 15.507 22.935 1.00 60.03 369 TYR A C 1
ATOM 2948 O O . TYR A 1 369 ? 33.050 15.409 21.725 1.00 60.03 369 TYR A O 1
ATOM 2956 N N . GLU A 1 370 ? 33.563 16.357 23.696 1.00 62.91 370 GLU A N 1
ATOM 2957 C CA . GLU A 1 370 ? 34.680 17.156 23.159 1.00 62.91 370 GLU A CA 1
ATOM 2958 C C . GLU A 1 370 ? 35.905 16.282 22.845 1.00 62.91 370 GLU A C 1
ATOM 2960 O O . GLU A 1 370 ? 36.700 16.611 21.967 1.00 62.91 370 GLU A O 1
ATOM 2965 N N . GLN A 1 371 ? 36.038 15.137 23.521 1.00 73.12 371 GLN A N 1
ATOM 2966 C CA . GLN A 1 371 ? 37.073 14.138 23.272 1.00 73.12 371 GLN A CA 1
ATOM 2967 C C . GLN A 1 371 ? 36.475 12.731 23.369 1.00 73.12 371 GLN A C 1
ATOM 2969 O O . GLN A 1 371 ? 35.738 12.416 24.304 1.00 73.12 371 GLN A O 1
ATOM 2974 N N . ILE A 1 372 ? 36.787 11.885 22.385 1.00 77.19 372 ILE A N 1
ATOM 2975 C CA . ILE A 1 372 ? 36.433 10.461 22.384 1.00 77.19 372 ILE A CA 1
ATOM 2976 C C . ILE A 1 372 ? 37.562 9.696 23.079 1.00 77.19 372 ILE A C 1
ATOM 2978 O O . ILE A 1 372 ? 38.737 9.958 22.822 1.00 77.19 372 ILE A O 1
ATOM 2982 N N . ASP A 1 373 ? 37.207 8.729 23.926 1.00 80.75 373 ASP A N 1
ATOM 2983 C CA . ASP A 1 373 ? 38.148 7.762 24.498 1.00 80.75 373 ASP A CA 1
ATOM 2984 C C . ASP A 1 373 ? 38.993 7.112 23.375 1.00 80.75 373 ASP A C 1
ATOM 2986 O O . ASP A 1 373 ? 38.416 6.504 22.462 1.00 80.75 373 ASP A O 1
ATOM 2990 N N . PRO A 1 374 ? 40.339 7.206 23.414 1.00 86.62 374 PRO A N 1
ATOM 2991 C CA . PRO A 1 374 ? 41.212 6.670 22.370 1.00 86.62 374 PRO A CA 1
ATOM 2992 C C . PRO A 1 374 ? 40.968 5.190 22.063 1.00 86.62 374 PRO A C 1
ATOM 2994 O O . PRO A 1 374 ? 41.087 4.778 20.909 1.00 86.62 374 PRO A O 1
ATOM 2997 N N . SER A 1 375 ? 40.569 4.402 23.066 1.00 86.00 375 SER A N 1
ATOM 2998 C CA . SER A 1 375 ? 40.279 2.972 22.911 1.00 86.00 375 SER A CA 1
ATOM 2999 C C . SER A 1 375 ? 39.036 2.694 22.057 1.00 86.00 375 SER A C 1
ATOM 3001 O O . SER A 1 375 ? 38.894 1.607 21.495 1.00 86.00 375 SER A O 1
ATOM 3003 N N . LYS A 1 376 ? 38.144 3.680 21.907 1.00 77.44 376 LYS A N 1
ATOM 3004 C CA . LYS A 1 376 ? 36.881 3.550 21.169 1.00 77.44 376 LYS A CA 1
ATOM 3005 C C . LYS A 1 376 ? 36.869 4.298 19.844 1.00 77.44 376 LYS A C 1
ATOM 3007 O O . LYS A 1 376 ? 35.845 4.269 19.171 1.00 77.44 376 LYS A O 1
ATOM 3012 N N . LYS A 1 377 ? 37.983 4.907 19.427 1.00 80.88 377 LYS A N 1
ATOM 3013 C CA . LYS A 1 377 ? 38.069 5.740 18.213 1.00 80.88 377 LYS A CA 1
ATOM 3014 C C . LYS A 1 377 ? 37.517 5.059 16.951 1.00 80.88 377 LYS A C 1
ATOM 3016 O O . LYS A 1 377 ? 36.876 5.721 16.149 1.00 80.88 377 LYS A O 1
ATOM 3021 N N . ASN A 1 378 ? 37.689 3.742 16.821 1.00 78.50 378 ASN A N 1
ATOM 3022 C CA . ASN A 1 378 ? 37.226 2.969 15.661 1.00 78.50 378 ASN A CA 1
ATOM 3023 C C . ASN A 1 378 ? 35.710 2.682 15.651 1.00 78.50 378 ASN A C 1
ATOM 3025 O O . ASN A 1 378 ? 35.202 2.170 14.661 1.00 78.50 378 ASN A O 1
ATOM 3029 N N . HIS A 1 379 ? 34.986 2.991 16.732 1.00 72.25 379 HIS A N 1
ATOM 3030 C CA . HIS A 1 379 ? 33.528 2.826 16.822 1.00 72.25 379 HIS A CA 1
ATOM 3031 C C . HIS A 1 379 ? 32.760 4.075 16.368 1.00 72.25 379 HIS A C 1
ATOM 3033 O O . HIS A 1 379 ? 31.532 4.067 16.347 1.00 72.25 379 HIS A O 1
ATOM 3039 N N . TYR A 1 380 ? 33.471 5.154 16.032 1.00 76.12 380 TYR A N 1
ATOM 3040 C CA . TYR A 1 380 ? 32.891 6.426 15.621 1.00 76.12 380 TYR A CA 1
ATOM 3041 C C . TYR A 1 380 ? 33.474 6.840 14.273 1.00 76.12 380 TYR A C 1
ATOM 3043 O O . TYR A 1 380 ? 34.638 6.576 13.978 1.00 76.12 380 TYR A O 1
ATOM 3051 N N . PHE A 1 381 ? 32.678 7.529 13.464 1.00 58.50 381 PHE A N 1
ATOM 3052 C CA . PHE A 1 381 ? 33.139 8.166 12.236 1.00 58.50 381 PHE A CA 1
ATOM 3053 C C . PHE A 1 381 ? 33.079 9.685 12.404 1.00 58.50 381 PHE A C 1
ATOM 3055 O O . PHE A 1 381 ? 32.173 10.221 13.042 1.00 58.50 381 PHE A O 1
ATOM 3062 N N . SER A 1 382 ? 34.083 10.379 11.866 1.00 61.06 382 SER A N 1
ATOM 3063 C CA . SER A 1 382 ? 34.120 11.841 11.869 1.00 61.06 382 SER A CA 1
ATOM 3064 C C . SER A 1 382 ? 33.266 12.366 10.722 1.00 61.06 382 SER A C 1
ATOM 3066 O O . SER A 1 382 ? 33.430 11.926 9.585 1.00 61.06 382 SER A O 1
ATOM 3068 N N . ILE A 1 383 ? 32.380 13.318 11.009 1.00 52.62 383 ILE A N 1
ATOM 3069 C CA . ILE A 1 383 ? 31.619 14.043 9.992 1.00 52.62 383 ILE A CA 1
ATOM 3070 C C . ILE A 1 383 ? 32.142 15.478 9.959 1.00 52.62 383 ILE A C 1
ATOM 3072 O O . ILE A 1 383 ? 32.013 16.214 10.937 1.00 52.62 383 ILE A O 1
ATOM 3076 N N . PHE A 1 384 ? 32.715 15.886 8.828 1.00 55.69 384 PHE A N 1
ATOM 3077 C CA . PHE A 1 384 ? 33.050 17.284 8.567 1.00 55.69 384 PHE A CA 1
ATOM 3078 C C . PHE A 1 384 ? 31.833 17.970 7.944 1.00 55.69 384 PHE A C 1
ATOM 3080 O O . PHE A 1 384 ? 31.472 17.691 6.803 1.00 55.69 384 PHE A O 1
ATOM 3087 N N . ILE A 1 385 ? 31.171 18.849 8.698 1.00 56.59 385 ILE A N 1
ATOM 3088 C CA . ILE A 1 385 ? 29.989 19.571 8.215 1.00 56.59 385 ILE A CA 1
ATOM 3089 C C . ILE A 1 385 ? 30.441 20.892 7.584 1.00 56.59 385 ILE A C 1
ATOM 3091 O O . ILE A 1 385 ? 30.717 21.860 8.290 1.00 56.59 385 ILE A O 1
ATOM 3095 N N . ASN A 1 386 ? 30.484 20.944 6.252 1.00 42.56 386 ASN A N 1
ATOM 3096 C CA . ASN A 1 386 ? 30.667 22.189 5.508 1.00 42.56 386 ASN A CA 1
ATOM 3097 C C . ASN A 1 386 ? 29.304 22.858 5.262 1.00 42.56 386 ASN A C 1
ATOM 3099 O O . ASN A 1 386 ? 28.537 22.426 4.409 1.00 42.56 386 ASN A O 1
ATOM 3103 N N . ASN A 1 387 ? 29.010 23.909 6.033 1.00 48.59 387 ASN A N 1
ATOM 3104 C CA . ASN A 1 387 ? 28.100 25.022 5.713 1.00 48.59 387 ASN A CA 1
ATOM 3105 C C . ASN A 1 387 ? 26.829 24.743 4.871 1.00 48.59 387 ASN A C 1
ATOM 3107 O O . ASN A 1 387 ? 26.504 25.537 3.990 1.00 48.59 387 ASN A O 1
ATOM 3111 N N . LYS A 1 388 ? 26.022 23.718 5.186 1.00 43.28 388 LYS A N 1
ATOM 3112 C CA . LYS A 1 388 ? 24.599 23.706 4.794 1.00 43.28 388 LYS A CA 1
ATOM 3113 C C . LYS A 1 388 ? 23.664 23.276 5.923 1.00 43.28 388 LYS A C 1
ATOM 3115 O O . LYS A 1 388 ? 24.010 22.548 6.849 1.00 43.28 388 LYS A O 1
ATOM 3120 N N . GLN A 1 389 ? 22.501 23.908 5.873 1.00 55.66 389 GLN A N 1
ATOM 3121 C CA . GLN A 1 389 ? 21.592 24.212 6.964 1.00 55.66 389 GLN A CA 1
ATOM 3122 C C . GLN A 1 389 ? 20.685 23.019 7.274 1.00 55.66 389 GLN A C 1
ATOM 3124 O O . GLN A 1 389 ? 20.050 22.491 6.376 1.00 55.66 389 GLN A O 1
ATOM 3129 N N . THR A 1 390 ? 20.637 22.608 8.545 1.00 47.81 390 THR A N 1
ATOM 3130 C CA . THR A 1 390 ? 19.418 22.327 9.344 1.00 47.81 390 THR A CA 1
ATOM 3131 C C . THR A 1 390 ? 19.849 21.730 10.688 1.00 47.81 390 THR A C 1
ATOM 3133 O O . THR A 1 390 ? 19.497 22.271 11.733 1.00 47.81 390 THR A O 1
ATOM 3136 N N . ALA A 1 391 ? 20.742 20.731 10.688 1.00 43.53 391 ALA A N 1
ATOM 3137 C CA . ALA A 1 391 ? 21.286 20.146 11.922 1.00 43.53 391 ALA A CA 1
ATOM 3138 C C . ALA A 1 391 ? 22.274 21.082 12.655 1.00 43.53 391 ALA A C 1
ATOM 3140 O O . ALA A 1 391 ? 22.292 21.141 13.883 1.00 43.53 391 ALA A O 1
ATOM 3141 N N . ALA A 1 392 ? 23.041 21.889 11.910 1.00 44.34 392 ALA A N 1
ATOM 3142 C CA . ALA A 1 392 ? 24.039 22.808 12.470 1.00 44.34 392 ALA A CA 1
ATOM 3143 C C . ALA A 1 392 ? 23.442 23.963 13.305 1.00 44.34 392 ALA A C 1
ATOM 3145 O O . ALA A 1 392 ? 24.138 24.538 14.140 1.00 44.34 392 ALA A O 1
ATOM 3146 N N . ARG A 1 393 ? 22.147 24.285 13.137 1.00 48.75 393 ARG A N 1
ATOM 3147 C CA . ARG A 1 393 ? 21.475 25.350 13.909 1.00 48.75 393 ARG A CA 1
ATOM 3148 C C . ARG A 1 393 ? 21.304 25.007 15.393 1.00 48.75 393 ARG A C 1
ATOM 3150 O O . ARG A 1 393 ? 21.166 25.916 16.199 1.00 48.75 393 ARG A O 1
ATOM 3157 N N . LEU A 1 394 ? 21.333 23.724 15.760 1.00 47.09 394 LEU A N 1
ATOM 3158 C CA . LEU A 1 394 ? 21.219 23.275 17.155 1.00 47.09 394 LEU A CA 1
ATOM 3159 C C . LEU A 1 394 ? 22.544 23.355 17.932 1.00 47.09 394 LEU A C 1
ATOM 3161 O O . LEU A 1 394 ? 22.550 23.141 19.140 1.00 47.09 394 LEU A O 1
ATOM 3165 N N . LEU A 1 395 ? 23.663 23.638 17.254 1.00 45.72 395 LEU A N 1
ATOM 3166 C CA . LEU A 1 395 ? 25.011 23.461 17.806 1.00 45.72 395 LEU A CA 1
ATOM 3167 C C . LEU A 1 395 ? 25.830 24.757 17.903 1.00 45.72 395 LEU A C 1
ATOM 3169 O O . LEU A 1 395 ? 26.968 24.735 18.371 1.00 45.72 395 LEU A O 1
ATOM 3173 N N . THR A 1 396 ? 25.282 25.903 17.496 1.00 51.31 396 THR A N 1
ATOM 3174 C CA . THR A 1 396 ? 25.998 27.184 17.562 1.00 51.31 396 THR A CA 1
ATOM 3175 C C . THR A 1 396 ? 25.899 27.814 18.952 1.00 51.31 396 THR A C 1
ATOM 3177 O O . THR A 1 396 ? 24.855 28.345 19.322 1.00 51.31 396 THR A O 1
ATOM 3180 N N . LYS A 1 397 ? 27.017 27.823 19.695 1.00 50.00 397 LYS A N 1
ATOM 3181 C CA . LYS A 1 397 ? 27.145 28.396 21.055 1.00 50.00 397 LYS A CA 1
ATOM 3182 C C . LYS A 1 397 ? 26.799 29.895 21.170 1.00 50.00 397 LYS A C 1
ATOM 3184 O O . LYS A 1 397 ? 26.601 30.363 22.283 1.00 50.00 397 LYS A O 1
ATOM 3189 N N . SER A 1 398 ? 26.741 30.655 20.071 1.00 46.88 398 SER A N 1
ATOM 3190 C CA . SER A 1 398 ? 26.709 32.129 20.122 1.00 46.88 398 SER A CA 1
ATOM 3191 C C . SER A 1 398 ? 25.483 32.816 19.511 1.00 46.88 398 SER A C 1
ATOM 3193 O O . SER A 1 398 ? 25.359 34.029 19.664 1.00 46.88 398 SER A O 1
ATOM 3195 N N . LYS A 1 399 ? 24.555 32.103 18.853 1.00 52.34 399 LYS A N 1
ATOM 3196 C CA . LYS A 1 399 ? 23.318 32.704 18.308 1.00 52.34 399 LYS A CA 1
ATOM 3197 C C . LYS A 1 399 ? 22.149 31.718 18.342 1.00 52.34 399 LYS A C 1
ATOM 3199 O O . LYS A 1 399 ? 21.898 31.006 17.376 1.00 52.34 399 LYS A O 1
ATOM 3204 N N . ASN A 1 400 ? 21.404 31.717 19.444 1.00 50.84 400 ASN A N 1
ATOM 3205 C CA . ASN A 1 400 ? 20.078 31.104 19.497 1.00 50.84 400 ASN A CA 1
ATOM 3206 C C . ASN A 1 400 ? 19.070 32.070 18.873 1.00 50.84 400 ASN A C 1
ATOM 3208 O O . ASN A 1 400 ? 18.528 32.932 19.559 1.00 50.84 400 ASN A O 1
ATOM 3212 N N . THR A 1 401 ? 18.811 31.951 17.575 1.00 53.16 401 THR A N 1
ATOM 3213 C CA . THR A 1 401 ? 17.657 32.617 16.965 1.00 53.16 401 THR A CA 1
ATOM 3214 C C . THR A 1 401 ? 16.543 31.592 16.795 1.00 53.16 401 THR A C 1
ATOM 3216 O O . THR A 1 401 ? 16.665 30.607 16.067 1.00 53.16 401 THR A O 1
ATOM 3219 N N . LEU A 1 402 ? 15.430 31.798 17.504 1.00 54.22 402 LEU A N 1
ATOM 3220 C CA . LEU A 1 402 ? 14.186 31.114 17.168 1.00 54.22 402 LEU A CA 1
ATOM 3221 C C . LEU A 1 402 ? 13.806 31.523 15.739 1.00 54.22 402 LEU A C 1
ATOM 3223 O O . LEU A 1 402 ? 13.907 32.698 15.388 1.00 54.22 402 LEU A O 1
ATOM 3227 N N . SER A 1 403 ? 13.336 30.579 14.919 1.00 62.09 403 SER A N 1
ATOM 3228 C CA . SER A 1 403 ? 12.664 30.927 13.658 1.00 62.09 403 SER A CA 1
ATOM 3229 C C . SER A 1 403 ? 11.586 31.979 13.945 1.00 62.09 403 SER A C 1
ATOM 3231 O O . SER A 1 403 ? 10.900 31.843 14.963 1.00 62.09 403 SER A O 1
ATOM 3233 N N . SER A 1 404 ? 11.389 32.959 13.063 1.00 56.06 404 SER A N 1
ATOM 3234 C CA . SER A 1 404 ? 10.425 34.062 13.239 1.00 56.06 404 SER A CA 1
ATOM 3235 C C . SER A 1 404 ? 9.047 33.592 13.738 1.00 56.06 404 SER A C 1
ATOM 3237 O O . SER A 1 404 ? 8.512 34.140 14.699 1.00 56.06 404 SER A O 1
ATOM 3239 N N . SER A 1 405 ? 8.528 32.487 13.187 1.00 51.97 405 SER A N 1
ATOM 3240 C CA . SER A 1 405 ? 7.264 31.860 13.615 1.00 51.97 405 SER A CA 1
ATOM 3241 C C . SER A 1 405 ? 7.267 31.349 15.067 1.00 51.97 405 SER A C 1
ATOM 3243 O O . SER A 1 405 ? 6.257 31.435 15.767 1.00 51.97 405 SER A O 1
ATOM 3245 N N . ARG A 1 406 ? 8.386 30.791 15.544 1.00 57.91 406 ARG A N 1
ATOM 3246 C CA . ARG A 1 406 ? 8.528 30.314 16.932 1.00 57.91 406 ARG A CA 1
ATOM 3247 C C . ARG A 1 406 ? 8.758 31.471 17.898 1.00 57.91 406 ARG A C 1
ATOM 3249 O O . ARG A 1 406 ? 8.200 31.442 18.987 1.00 57.91 406 ARG A O 1
ATOM 3256 N N . LEU A 1 407 ? 9.518 32.488 17.489 1.00 62.19 407 LEU A N 1
ATOM 3257 C CA . LEU A 1 407 ? 9.701 33.709 18.274 1.00 62.19 407 LEU A CA 1
ATOM 3258 C C . LEU A 1 407 ? 8.355 34.399 18.520 1.00 62.19 407 LEU A C 1
ATOM 3260 O O . LEU A 1 407 ? 8.022 34.691 19.663 1.00 62.19 407 LEU A O 1
ATOM 3264 N N . SER A 1 408 ? 7.548 34.555 17.467 1.00 59.12 408 SER A N 1
ATOM 3265 C CA . SER A 1 408 ? 6.229 35.186 17.555 1.00 59.12 408 SER A CA 1
ATOM 3266 C C . SER A 1 408 ? 5.274 34.417 18.480 1.00 59.12 408 SER A C 1
ATOM 3268 O O . SER A 1 408 ? 4.592 35.021 19.303 1.00 59.12 408 SER A O 1
ATOM 3270 N N . ARG A 1 409 ? 5.297 33.076 18.442 1.00 64.56 409 ARG A N 1
ATOM 3271 C CA . ARG A 1 409 ? 4.508 32.230 19.358 1.00 64.56 409 ARG A CA 1
ATOM 3272 C C . ARG A 1 409 ? 4.948 32.340 20.816 1.00 64.56 409 ARG A C 1
ATOM 3274 O O . ARG A 1 409 ? 4.100 32.413 21.697 1.00 64.56 409 ARG A O 1
ATOM 3281 N N . VAL A 1 410 ? 6.255 32.371 21.078 1.00 68.31 410 VAL A N 1
ATOM 3282 C CA . VAL A 1 410 ? 6.784 32.561 22.440 1.00 68.31 410 VAL A CA 1
ATOM 3283 C C . VAL A 1 410 ? 6.423 33.950 22.966 1.00 68.31 410 VAL A C 1
ATOM 3285 O O . VAL A 1 410 ? 5.991 34.077 24.107 1.00 68.31 410 VAL A O 1
ATOM 3288 N N . GLN A 1 411 ? 6.523 34.978 22.123 1.00 64.31 411 GLN A N 1
ATOM 3289 C CA . GLN A 1 411 ? 6.110 36.337 22.469 1.00 64.31 411 GLN A CA 1
ATOM 3290 C C . GLN A 1 411 ? 4.601 36.431 22.737 1.00 64.31 411 GLN A C 1
ATOM 3292 O O . GLN A 1 411 ? 4.202 37.081 23.697 1.00 64.31 411 GLN A O 1
ATOM 3297 N N . GLN A 1 412 ? 3.758 35.766 21.941 1.00 70.62 412 GLN A N 1
ATOM 3298 C CA . GLN A 1 412 ? 2.312 35.706 22.187 1.00 70.62 412 GLN A CA 1
ATOM 3299 C C . GLN A 1 412 ? 1.973 34.988 23.495 1.00 70.62 412 GLN A C 1
ATOM 3301 O O . GLN A 1 412 ? 1.156 35.496 24.254 1.00 70.62 412 GLN A O 1
ATOM 3306 N N . ALA A 1 413 ? 2.619 33.856 23.785 1.00 70.56 413 ALA A N 1
ATOM 3307 C CA . ALA A 1 413 ? 2.404 33.120 25.029 1.00 70.56 413 ALA A CA 1
ATOM 3308 C C . ALA A 1 413 ? 2.835 33.931 26.263 1.00 70.56 413 ALA A C 1
ATOM 3310 O O . ALA A 1 413 ? 2.147 33.909 27.276 1.00 70.56 413 ALA A O 1
ATOM 3311 N N . HIS A 1 414 ? 3.931 34.690 26.164 1.00 65.38 414 HIS A N 1
ATOM 3312 C CA . HIS A 1 414 ? 4.375 35.573 27.244 1.00 65.38 414 HIS A CA 1
ATOM 3313 C C . HIS A 1 414 ? 3.447 36.780 27.432 1.00 65.38 414 HIS A C 1
ATOM 3315 O O . HIS A 1 414 ? 3.275 37.235 28.549 1.00 65.38 414 HIS A O 1
ATOM 3321 N N . ARG A 1 415 ? 2.829 37.310 26.370 1.00 66.50 415 ARG A N 1
ATOM 3322 C CA . ARG A 1 415 ? 1.839 38.400 26.494 1.00 66.50 415 ARG A CA 1
ATOM 3323 C C . ARG A 1 415 ? 0.517 37.957 27.133 1.00 66.50 415 ARG A C 1
ATOM 3325 O O . ARG A 1 415 ? -0.302 38.807 27.456 1.00 66.50 415 ARG A O 1
ATOM 3332 N N . GLN A 1 416 ? 0.282 36.650 27.233 1.00 62.44 416 GLN A N 1
ATOM 3333 C CA . GLN A 1 416 ? -0.911 36.064 27.850 1.00 62.44 416 GLN A CA 1
ATOM 3334 C C . GLN A 1 416 ? -0.698 35.670 29.320 1.00 62.44 416 GLN A C 1
ATOM 3336 O O . GLN A 1 416 ? -1.657 35.257 29.970 1.00 62.44 416 GLN A O 1
ATOM 3341 N N . GLN A 1 417 ? 0.535 35.780 29.824 1.00 56.12 417 GLN A N 1
ATOM 3342 C CA . GLN A 1 417 ? 0.887 35.685 31.242 1.00 56.12 417 GLN A CA 1
ATOM 3343 C C . GLN A 1 417 ? 1.079 37.090 31.797 1.00 56.12 417 GLN A C 1
ATOM 3345 O O . GLN A 1 417 ? 0.675 37.297 32.962 1.00 56.12 417 GLN A O 1
#

pLDDT: mean 72.96, std 20.27, range [29.53, 97.88]